Protein AF-A0A7C6BAR6-F1 (afdb_monomer)

Radius of gyration: 34.33 Å; Cα contacts (8 Å, |Δi|>4): 462; chains: 1; bounding box: 76×72×86 Å

pLDDT: mean 84.86, std 10.25, range [52.19, 97.25]

Mean predicted aligned error: 14.73 Å

Foldseek 3Di:
DPPVLLVVCVVPPCLVPLVSLVCVLCQLHDPVLLVCLQPVDDLVVVLVVVLCVLLCQLPDPPPDPRHQPPLQCASLRSVCVVVVPPDDDDLVVLLVVLCVQQVDPDPPSNLVSLCVVPVVSSVVLPVLQVCPVPPCCVRRNGHSSSSSSSSSVSLQVSLVVPPNNHPVSVVVVCVVCVLSSSQSSCVSVVNDDPVLVVCVVVVHDSVVSSVVVVSVVSVVLLVVLVVVCVVVVVPPDDSNVSSVVVVVCVVCVVVVVVVVVVVVVCVVCVVVVPPDDDDPDAAPEEEEDALDPVCVVVQVVVVVVDRYHYHHDYWLNPQFEWEAEPPDPDTDTSTPPVDDHLAYKYKAFPDDQVLLCVLVVVVVVVVVVVVVQVPDPPNVVVCCVPCVVVVVCLVVCCVPPVPVSCVVCVSSDRDDHDIDMQAAADDLVRLLVVLLVVLLVVLQCCCCVPVVHDDDSVLSSLLLCCAQVVDDRPDDDDPVSSCCCCPVVVSHVVVSVVSSSVSRSYHDDPD

Solvent-accessible surface area (backbone atoms only — not comparable to full-atom values): 28879 Å² total; per-residue (Å²): 128,66,63,70,52,46,54,51,50,60,76,70,37,58,82,80,40,64,65,63,39,49,51,66,68,50,57,82,56,54,72,50,50,52,46,22,36,69,69,69,54,62,53,50,62,53,39,52,49,53,50,49,54,51,51,54,35,70,70,46,82,76,79,64,91,60,82,62,77,63,40,71,59,17,53,47,52,30,42,31,63,74,71,68,51,88,73,92,69,57,56,66,60,51,37,54,53,45,41,59,66,33,47,62,84,57,59,67,62,50,50,51,40,60,43,59,75,46,39,70,59,46,50,50,35,44,53,44,53,73,38,77,81,38,64,65,36,69,56,37,36,47,43,65,58,31,53,48,32,55,51,48,48,41,48,49,70,56,31,67,78,43,94,63,48,30,46,63,54,43,50,53,51,41,67,79,38,42,46,54,42,52,52,27,46,32,45,66,71,67,70,53,52,71,72,58,52,52,41,57,74,72,66,52,64,44,59,60,54,46,52,53,49,52,52,49,52,52,51,51,51,50,51,52,47,54,56,51,45,64,76,44,64,87,58,91,64,57,71,61,60,45,45,56,52,49,55,54,45,65,73,44,42,68,59,53,53,51,51,52,50,49,54,49,56,47,56,71,45,48,62,68,67,66,66,66,87,84,71,97,61,79,60,80,48,76,48,79,41,58,55,52,73,83,42,47,65,57,44,52,53,52,42,70,73,44,55,38,44,70,44,65,36,66,61,62,78,76,51,48,29,25,39,29,48,66,99,49,95,60,73,43,75,48,36,52,96,90,51,81,50,70,28,33,36,43,39,42,70,78,49,90,47,64,70,33,51,51,48,43,47,51,51,51,49,52,49,48,51,51,49,58,41,62,71,36,94,73,41,54,78,55,43,53,70,69,50,41,57,64,53,45,56,56,48,54,28,47,74,79,37,45,72,61,40,48,63,74,51,48,85,77,51,62,62,80,60,61,63,46,68,43,56,62,48,63,49,77,67,57,40,53,53,49,53,49,51,52,51,48,49,52,51,50,49,49,30,49,76,74,61,73,43,89,69,54,75,71,52,47,50,44,50,48,40,27,49,45,67,70,42,89,69,91,69,96,72,61,68,72,57,55,51,44,40,39,73,78,66,45,51,31,47,66,45,54,54,52,52,44,56,58,46,66,20,28,24,43,72,99,120

Sequence (511 aa):
MDEALHSYLEENAIYQDTDAWIESLTKHMTLYEIHDALFGSSEKELIEKDVIEFVARFLDQQQTTLSMEDRNLGMFGAFQLYENIDYITDTETFVQEALAQLKVKDVEAYFLTHLLKLHGWAGYIKYRSEDLDYFPQQEHPSTLMDYMAIRLHFELKYMQKEKINDFDKLDEYLHENTPYAILKLLQAKGKLTGTYNDAMEEGKDYQQILDDYVKDEINLNALRIQLAKEKLASLEMPLIEFSNFSNILRKEEGFIWLKSLEDTYITEHVDAFTSAPTYNEQPLASSIFCLDVRSEVIRRKVEEVGAYDTYGAGGFLGIPISFVEFDKAHTLALAPAIIKPQNIVFEIPVETHEEYNSKKGINKTTKKVLTDLKNNPYTPYIMVEAIGWMFGVKLFGKTFFPNKTNKLFYNMKPKKPRTTFTLDKLTSQEIEDYVKKLHLNIINEVLTTQFDTNLNEIEVAQLWEHLVFDKALKIKISQTILDKLKEAYHITPEDYDVQKEKLKMVGFTLD

Structure (mmCIF, N/CA/C/O backbone):
data_AF-A0A7C6BAR6-F1
#
_entry.id   AF-A0A7C6BAR6-F1
#
loop_
_atom_site.group_PDB
_atom_site.id
_atom_site.type_symbol
_atom_site.label_atom_id
_atom_site.label_alt_id
_atom_site.label_comp_id
_atom_site.label_asym_id
_atom_site.label_entity_id
_atom_site.label_seq_id
_atom_site.pdbx_PDB_ins_code
_atom_site.Cartn_x
_atom_site.Cartn_y
_atom_site.Cartn_z
_atom_site.occupancy
_atom_site.B_iso_or_equiv
_atom_site.auth_seq_id
_atom_site.auth_comp_id
_atom_site.auth_asym_id
_atom_site.auth_atom_id
_atom_site.pdbx_PDB_model_num
ATOM 1 N N . MET A 1 1 ? -30.149 -8.562 35.802 1.00 65.25 1 MET A N 1
ATOM 2 C CA . MET A 1 1 ? -28.745 -8.812 35.428 1.00 65.25 1 MET A CA 1
ATOM 3 C C . MET A 1 1 ? -28.148 -9.715 36.482 1.00 65.25 1 MET A C 1
ATOM 5 O O . MET A 1 1 ? -28.445 -9.509 37.649 1.00 65.25 1 MET A O 1
ATOM 9 N N . ASP A 1 2 ? -27.381 -10.721 36.075 1.00 83.31 2 ASP A N 1
ATOM 10 C CA . ASP A 1 2 ? -26.561 -11.511 36.993 1.00 83.31 2 ASP A CA 1
ATOM 11 C C . ASP A 1 2 ? -25.492 -10.607 37.637 1.00 83.31 2 ASP A C 1
ATOM 13 O O . ASP A 1 2 ? -24.664 -10.036 36.925 1.00 83.31 2 ASP A O 1
ATOM 17 N N . GLU A 1 3 ? -25.569 -10.416 38.957 1.00 86.38 3 GLU A N 1
ATOM 18 C CA . GLU A 1 3 ? -24.687 -9.503 39.704 1.00 86.38 3 GLU A CA 1
ATOM 19 C C . GLU A 1 3 ? -23.234 -9.993 39.714 1.00 86.38 3 GLU A C 1
ATOM 21 O O . GLU A 1 3 ? -22.320 -9.188 39.574 1.00 86.38 3 GLU A O 1
ATOM 26 N N . ALA A 1 4 ? -23.009 -11.309 39.790 1.00 89.00 4 ALA A N 1
ATOM 27 C CA . ALA A 1 4 ? -21.665 -11.881 39.811 1.00 89.00 4 ALA A CA 1
ATOM 28 C C . ALA A 1 4 ? -20.938 -11.686 38.471 1.00 89.00 4 ALA A C 1
ATOM 30 O O . ALA A 1 4 ? -19.756 -11.346 38.449 1.00 89.00 4 ALA A O 1
ATOM 31 N N . LEU A 1 5 ? -21.642 -11.860 37.348 1.00 89.19 5 LEU A N 1
ATOM 32 C CA . LEU A 1 5 ? -21.113 -11.553 36.020 1.00 89.19 5 LEU A CA 1
ATOM 33 C C . LEU A 1 5 ? -20.826 -10.058 35.868 1.00 89.19 5 LEU A C 1
ATOM 35 O O . LEU A 1 5 ? -19.816 -9.698 35.272 1.00 89.19 5 LEU A O 1
ATOM 39 N N . HIS A 1 6 ? -21.714 -9.196 36.365 1.00 91.25 6 HIS A N 1
ATOM 40 C CA . HIS A 1 6 ? -21.542 -7.748 36.253 1.00 91.25 6 HIS A CA 1
ATOM 41 C C . HIS A 1 6 ? -20.299 -7.271 37.013 1.00 91.25 6 HIS A C 1
ATOM 43 O O . HIS A 1 6 ? -19.433 -6.664 36.389 1.00 91.25 6 HIS A O 1
ATOM 49 N N . SER A 1 7 ? -20.137 -7.666 38.282 1.00 90.12 7 SER A N 1
ATOM 50 C CA . SER A 1 7 ? -18.928 -7.363 39.062 1.00 90.12 7 SER A CA 1
ATOM 51 C C . SER A 1 7 ? -17.666 -7.945 38.426 1.00 90.12 7 SER A C 1
ATOM 53 O O . SER A 1 7 ? -16.652 -7.260 38.339 1.00 90.12 7 SER A O 1
ATOM 55 N N . TYR A 1 8 ? -17.730 -9.172 37.895 1.00 91.38 8 TYR A N 1
ATOM 56 C CA . TYR A 1 8 ? -16.602 -9.764 37.173 1.00 91.38 8 TYR A CA 1
ATOM 57 C C . TYR A 1 8 ? -16.192 -8.929 35.950 1.00 91.38 8 TYR A C 1
ATOM 59 O O . TYR A 1 8 ? -15.004 -8.720 35.712 1.00 91.38 8 TYR A O 1
ATOM 67 N N . LEU A 1 9 ? -17.158 -8.452 35.160 1.00 89.50 9 LEU A N 1
ATOM 68 C CA . LEU A 1 9 ? -16.880 -7.620 33.990 1.00 89.50 9 LEU A CA 1
ATOM 69 C C . LEU A 1 9 ? -16.332 -6.248 34.382 1.00 89.50 9 LEU A C 1
ATOM 71 O O . LEU A 1 9 ? -15.453 -5.756 33.688 1.00 89.50 9 LEU A O 1
ATOM 75 N N . GLU A 1 10 ? -16.821 -5.657 35.469 1.00 88.69 10 GLU A N 1
ATOM 76 C CA . GLU A 1 10 ? -16.341 -4.373 35.985 1.00 88.69 10 GLU A CA 1
ATOM 77 C C . GLU A 1 10 ? -14.892 -4.463 36.490 1.00 88.69 10 GLU A C 1
ATOM 79 O O . GLU A 1 10 ? -14.073 -3.623 36.126 1.00 88.69 10 GLU A O 1
ATOM 84 N N . GLU A 1 11 ? -14.546 -5.514 37.244 1.00 88.25 11 GLU A N 1
ATOM 85 C CA . GLU A 1 11 ? -13.183 -5.762 37.748 1.00 88.25 11 GLU A CA 1
ATOM 86 C C . GLU A 1 11 ? -12.169 -6.074 36.636 1.00 88.25 11 GLU A C 1
ATOM 88 O O . GLU A 1 11 ? -10.984 -5.782 36.775 1.00 88.25 11 GLU A O 1
ATOM 93 N N . ASN A 1 12 ? -12.615 -6.689 35.537 1.00 86.25 12 ASN A N 1
ATOM 94 C CA . ASN A 1 12 ? -11.749 -7.087 34.420 1.00 86.25 12 ASN A CA 1
ATOM 95 C C . ASN A 1 12 ? -11.836 -6.127 33.222 1.00 86.25 12 ASN A C 1
ATOM 97 O O . ASN A 1 12 ? -11.261 -6.401 32.163 1.00 86.25 12 ASN A O 1
ATOM 101 N N . ALA A 1 13 ? -12.577 -5.025 33.343 1.00 86.06 13 ALA A N 1
ATOM 102 C CA . ALA A 1 13 ? -12.695 -4.043 32.281 1.00 86.06 13 ALA A CA 1
ATOM 103 C C . ALA A 1 13 ? -11.448 -3.158 32.203 1.00 86.06 13 ALA A C 1
ATOM 105 O O . ALA A 1 13 ? -10.940 -2.672 33.209 1.00 86.06 13 ALA A O 1
ATOM 106 N N . ILE A 1 14 ? -11.030 -2.845 30.974 1.00 86.94 14 ILE A N 1
ATOM 107 C CA . ILE A 1 14 ? -9.954 -1.876 30.710 1.00 86.94 14 ILE A CA 1
ATOM 108 C C . ILE A 1 14 ? -10.277 -0.474 31.254 1.00 86.94 14 ILE A C 1
ATOM 110 O O . ILE A 1 14 ? -9.381 0.328 31.453 1.00 86.94 14 ILE A O 1
ATOM 114 N N . TYR A 1 15 ? -11.554 -0.185 31.523 1.00 86.56 15 TYR A N 1
ATOM 115 C CA . TYR A 1 15 ? -12.031 1.123 31.970 1.00 86.56 15 TYR A CA 1
ATOM 116 C C . TYR A 1 15 ? -11.483 1.555 33.340 1.00 86.56 15 TYR A C 1
ATOM 118 O O . TYR A 1 15 ? -11.514 2.744 33.638 1.00 86.56 15 TYR A O 1
ATOM 126 N N . GLN A 1 16 ? -10.989 0.619 34.164 1.00 81.06 16 GLN A N 1
ATOM 127 C CA . GLN A 1 16 ? -10.376 0.944 35.460 1.00 81.06 16 GLN A CA 1
ATOM 128 C C . GLN A 1 16 ? -8.935 1.458 35.340 1.00 81.06 16 GLN A C 1
ATOM 130 O O . GLN A 1 16 ? -8.455 2.138 36.245 1.00 81.06 16 GLN A O 1
ATOM 135 N N . ASP A 1 17 ? -8.253 1.139 34.239 1.00 91.19 17 ASP A N 1
ATOM 136 C CA . ASP A 1 17 ? -6.887 1.569 33.957 1.00 91.19 17 ASP A CA 1
ATOM 137 C C . ASP A 1 17 ? -6.922 2.577 32.804 1.00 91.19 17 ASP A C 1
ATOM 139 O O . ASP A 1 17 ? -6.967 2.220 31.623 1.00 91.19 17 ASP A O 1
ATOM 143 N N . THR A 1 18 ? -6.966 3.862 33.160 1.00 89.50 18 THR A N 1
ATOM 144 C CA . THR A 1 18 ? -7.068 4.957 32.190 1.00 89.50 18 THR A CA 1
ATOM 145 C C . THR A 1 18 ? -5.887 4.988 31.232 1.00 89.50 18 THR A C 1
ATOM 147 O O . THR A 1 18 ? -6.084 5.271 30.051 1.00 89.50 18 THR A O 1
ATOM 150 N N . ASP A 1 19 ? -4.690 4.645 31.704 1.00 90.81 19 ASP A N 1
ATOM 151 C CA . ASP A 1 19 ? -3.468 4.692 30.904 1.00 90.81 19 ASP A CA 1
ATOM 152 C C . ASP A 1 19 ? -3.481 3.562 29.873 1.00 90.81 19 ASP A C 1
ATOM 154 O O . ASP A 1 19 ? -3.314 3.809 28.676 1.00 90.81 19 ASP A O 1
ATOM 158 N N . ALA A 1 20 ? -3.808 2.337 30.302 1.00 92.62 20 ALA A N 1
ATOM 159 C CA . ALA A 1 20 ? -3.979 1.204 29.394 1.00 92.62 20 ALA A CA 1
ATOM 160 C C . ALA A 1 20 ? -5.134 1.428 28.402 1.00 92.62 20 ALA A C 1
ATOM 162 O O . ALA A 1 20 ? -5.073 0.993 27.244 1.00 92.62 20 ALA A O 1
ATOM 163 N N . TRP A 1 21 ? -6.202 2.113 28.826 1.00 94.19 21 TRP A N 1
ATOM 164 C CA . TRP A 1 21 ? -7.316 2.446 27.945 1.00 94.19 21 TRP A CA 1
ATOM 165 C C . TRP A 1 21 ? -6.907 3.467 26.880 1.00 94.19 21 TRP A C 1
ATOM 167 O O . TRP A 1 21 ? -7.176 3.246 25.695 1.00 94.19 21 TRP A O 1
ATOM 177 N N . ILE A 1 22 ? -6.218 4.540 27.271 1.00 93.88 22 ILE A N 1
ATOM 178 C CA . ILE A 1 22 ? -5.678 5.533 26.341 1.00 93.88 22 ILE A CA 1
ATOM 179 C C . ILE A 1 22 ? -4.701 4.867 25.372 1.00 93.88 22 ILE A C 1
ATOM 181 O O . ILE A 1 22 ? -4.870 5.035 24.168 1.00 93.88 22 ILE A O 1
ATOM 185 N N . GLU A 1 23 ? -3.761 4.047 25.851 1.00 93.00 23 GLU A N 1
ATOM 186 C CA . GLU A 1 23 ? -2.810 3.315 25.004 1.00 93.00 23 GLU A CA 1
ATOM 187 C C . GLU A 1 23 ? -3.533 2.426 23.978 1.00 93.00 23 GLU A C 1
ATOM 189 O O . GLU A 1 23 ? -3.217 2.428 22.787 1.00 93.00 23 GLU A O 1
ATOM 194 N N . SER A 1 24 ? -4.576 1.709 24.404 1.00 93.62 24 SER A N 1
ATOM 195 C CA . SER A 1 24 ? -5.421 0.898 23.517 1.00 93.62 24 SER A CA 1
ATOM 196 C C . SER A 1 24 ? -6.145 1.738 22.456 1.00 93.62 24 SER A C 1
ATOM 198 O O . SER A 1 24 ? -6.321 1.301 21.311 1.00 93.62 24 SER A O 1
ATOM 200 N N . LEU A 1 25 ? -6.560 2.960 22.805 1.00 94.50 25 LEU A N 1
ATOM 201 C CA . LEU A 1 25 ? -7.212 3.887 21.884 1.00 94.50 25 LEU A CA 1
ATOM 202 C C . LEU A 1 25 ? -6.218 4.587 20.945 1.00 94.50 25 LEU A C 1
ATOM 204 O O . LEU A 1 25 ? -6.551 4.809 19.783 1.00 94.50 25 LEU A O 1
ATOM 208 N N . THR A 1 26 ? -5.002 4.894 21.375 1.00 94.19 26 THR A N 1
ATOM 209 C CA . THR A 1 26 ? -3.984 5.549 20.536 1.00 94.19 26 THR A CA 1
ATOM 210 C C . THR A 1 26 ? -3.131 4.554 19.751 1.00 94.19 26 THR A C 1
ATOM 212 O O . THR A 1 26 ? -2.393 4.946 18.848 1.00 94.19 26 THR A O 1
ATOM 215 N N . LYS A 1 27 ? -3.276 3.250 20.018 1.00 91.62 27 LYS A N 1
ATOM 216 C CA . LYS A 1 27 ? -2.573 2.188 19.297 1.00 91.62 27 LYS A CA 1
ATOM 217 C C . LYS A 1 27 ? -2.728 2.329 17.779 1.00 91.62 27 LYS A C 1
ATOM 219 O O . LYS A 1 27 ? -3.845 2.398 17.257 1.00 91.62 27 LYS A O 1
ATOM 224 N N . HIS A 1 28 ? -1.592 2.297 17.080 1.00 91.06 28 HIS A N 1
ATOM 225 C CA . HIS A 1 28 ? -1.478 2.449 15.622 1.00 91.06 28 HIS A CA 1
ATOM 226 C C . HIS A 1 28 ? -1.964 3.803 15.071 1.00 91.06 28 HIS A C 1
ATOM 228 O O . HIS A 1 28 ? -2.344 3.879 13.903 1.00 91.06 28 HIS A O 1
ATOM 234 N N . MET A 1 29 ? -1.967 4.861 15.886 1.00 94.25 29 MET A N 1
ATOM 235 C CA . MET A 1 29 ? -2.220 6.233 15.437 1.00 94.25 29 MET A CA 1
ATOM 236 C C . MET A 1 29 ? -0.923 7.046 15.414 1.00 94.25 29 MET A C 1
ATOM 238 O O . MET A 1 29 ? -0.017 6.816 16.214 1.00 94.25 29 MET A O 1
ATOM 242 N N . THR A 1 30 ? -0.836 8.000 14.489 1.00 95.69 30 THR A N 1
ATOM 243 C CA . THR A 1 30 ? 0.241 9.008 14.469 1.00 95.69 30 THR A CA 1
ATOM 244 C C . THR A 1 30 ? -0.094 10.190 15.370 1.00 95.69 30 THR A C 1
ATOM 246 O O . THR A 1 30 ? -1.258 10.370 15.739 1.00 95.69 30 THR A O 1
ATOM 249 N N . LEU A 1 31 ? 0.893 11.036 15.687 1.00 96.31 31 LEU A N 1
ATOM 250 C CA . LEU A 1 31 ? 0.659 12.218 16.521 1.00 96.31 31 LEU A CA 1
ATOM 251 C C . LEU A 1 31 ? -0.426 13.120 15.914 1.00 96.31 31 LEU A C 1
ATOM 253 O O . LEU A 1 31 ? -1.374 13.490 16.607 1.00 96.31 31 LEU A O 1
ATOM 257 N N . TYR A 1 32 ? -0.351 13.395 14.607 1.00 95.69 32 TYR A N 1
ATOM 258 C CA . TYR A 1 32 ? -1.356 14.211 13.913 1.00 95.69 32 TYR A CA 1
ATOM 259 C C . TYR A 1 32 ? -2.762 13.590 13.896 1.00 95.69 32 TYR A C 1
ATOM 261 O O . TYR A 1 32 ? -3.752 14.312 13.883 1.00 95.69 32 TYR A O 1
ATOM 269 N N . GLU A 1 33 ? -2.891 12.260 13.936 1.00 95.88 33 GLU A N 1
ATOM 270 C CA . GLU A 1 33 ? -4.207 11.609 14.014 1.00 95.88 33 GLU A CA 1
ATOM 271 C C . GLU A 1 33 ? -4.824 11.708 15.397 1.00 95.88 33 GLU A C 1
ATOM 273 O O . GLU A 1 33 ? -6.039 11.858 15.523 1.00 95.88 33 GLU A O 1
ATOM 278 N N . ILE A 1 34 ? -3.995 11.595 16.434 1.00 96.44 34 ILE A N 1
ATOM 279 C CA . ILE A 1 34 ? -4.443 11.799 17.807 1.00 96.44 34 ILE A CA 1
ATOM 280 C C . ILE A 1 34 ? -4.846 13.267 17.977 1.00 96.44 34 ILE A C 1
ATOM 282 O O . ILE A 1 34 ? -5.906 13.546 18.530 1.00 96.44 34 ILE A O 1
ATOM 286 N N . HIS A 1 35 ? -4.066 14.197 17.426 1.00 96.19 35 HIS A N 1
ATOM 287 C CA . HIS A 1 35 ? -4.397 15.619 17.419 1.00 96.19 35 HIS A CA 1
ATOM 288 C C . HIS A 1 35 ? -5.734 15.901 16.714 1.00 96.19 35 HIS A C 1
ATOM 290 O O . HIS A 1 35 ? -6.626 16.505 17.311 1.00 96.19 35 HIS A O 1
ATOM 296 N N . ASP A 1 36 ? -5.926 15.391 15.494 1.00 96.00 36 ASP A N 1
ATOM 297 C CA . ASP A 1 36 ? -7.192 15.514 14.760 1.00 96.00 36 ASP A CA 1
ATOM 298 C C . ASP A 1 36 ? -8.372 14.918 15.542 1.00 96.00 36 ASP A C 1
ATOM 300 O O . ASP A 1 36 ? -9.446 15.518 15.594 1.00 96.00 36 ASP A O 1
ATOM 304 N N . ALA A 1 37 ? -8.179 13.777 16.211 1.00 95.62 37 ALA A N 1
ATOM 305 C CA . ALA A 1 37 ? -9.214 13.166 17.041 1.00 95.62 37 ALA A CA 1
ATOM 306 C C . ALA A 1 37 ? -9.606 14.043 18.244 1.00 95.62 37 ALA A C 1
ATOM 308 O O . ALA A 1 37 ? -10.789 14.144 18.572 1.00 95.62 37 ALA A O 1
ATOM 309 N N . LEU A 1 38 ? -8.633 14.680 18.900 1.00 95.38 38 LEU A N 1
ATOM 310 C CA . LEU A 1 38 ? -8.854 15.494 20.098 1.00 95.38 38 LEU A CA 1
ATOM 311 C C . LEU A 1 38 ? -9.438 16.877 19.784 1.00 95.38 38 LEU A C 1
ATOM 313 O O . LEU A 1 38 ? -10.297 17.368 20.525 1.00 95.38 38 LEU A O 1
ATOM 317 N N . PHE A 1 39 ? -8.985 17.501 18.695 1.00 93.88 39 PHE A N 1
ATOM 318 C CA . PHE A 1 39 ? -9.259 18.911 18.398 1.00 93.88 39 PHE A CA 1
ATOM 319 C C . PHE A 1 39 ? -10.112 19.137 17.148 1.00 93.88 39 PHE A C 1
ATOM 321 O O . PHE A 1 39 ? -10.546 20.263 16.912 1.00 93.88 39 PHE A O 1
ATOM 328 N N . GLY A 1 40 ? -10.392 18.094 16.363 1.00 89.00 40 GLY A N 1
ATOM 329 C CA . GLY A 1 40 ? -11.134 18.220 15.108 1.00 89.00 40 GLY A CA 1
ATOM 330 C C . GLY A 1 40 ? -10.370 18.991 14.028 1.00 89.00 40 GLY A C 1
ATOM 331 O O . GLY A 1 40 ? -10.999 19.626 13.182 1.00 89.00 40 GLY A O 1
ATOM 332 N N . SER A 1 41 ? -9.033 18.984 14.080 1.00 90.69 41 SER A N 1
ATOM 333 C CA . SER A 1 41 ? -8.170 19.537 13.030 1.00 90.69 41 SER A CA 1
ATOM 334 C C . SER A 1 41 ? -8.164 18.656 11.772 1.00 90.69 41 SER A C 1
ATOM 336 O O . SER A 1 41 ? -8.788 17.594 11.726 1.00 90.69 41 SER A O 1
ATOM 338 N N . SER A 1 42 ? -7.492 19.130 10.721 1.00 92.62 42 SER A N 1
ATOM 339 C CA . SER A 1 42 ? -7.377 18.439 9.431 1.00 92.62 42 SER A CA 1
ATOM 340 C C . SER A 1 42 ? -5.920 18.139 9.059 1.00 92.62 42 SER A C 1
ATOM 342 O O . SER A 1 42 ? -5.586 18.106 7.873 1.00 92.62 42 SER A O 1
ATOM 344 N N . GLU A 1 43 ? -5.036 17.963 10.045 1.00 93.12 43 GLU A N 1
ATOM 345 C CA . GLU A 1 43 ? -3.596 17.811 9.801 1.00 93.12 43 GLU A CA 1
ATOM 346 C C . GLU A 1 43 ? -3.297 16.520 9.040 1.00 93.12 43 GLU A C 1
ATOM 348 O O . GLU A 1 43 ? -2.490 16.523 8.110 1.00 93.12 43 GLU A O 1
ATOM 353 N N . LYS A 1 44 ? -4.022 15.432 9.332 1.00 94.38 44 LYS A N 1
ATOM 354 C CA . LYS A 1 44 ? -3.950 14.187 8.560 1.00 94.38 44 LYS A CA 1
ATOM 355 C C . LYS A 1 44 ? -4.173 14.431 7.076 1.00 94.38 44 LYS A C 1
ATOM 357 O O . LYS A 1 44 ? -3.398 13.948 6.259 1.00 94.38 44 LYS A O 1
ATOM 362 N N . GLU A 1 45 ? -5.247 15.126 6.712 1.00 94.69 45 GLU A N 1
ATOM 363 C CA . GLU A 1 45 ? -5.599 15.314 5.303 1.00 94.69 45 GLU A CA 1
ATOM 364 C C . GLU A 1 45 ? -4.509 16.099 4.564 1.00 94.69 45 GLU A C 1
ATOM 366 O O . GLU A 1 45 ? -4.141 15.736 3.446 1.00 94.69 45 GLU A O 1
ATOM 371 N N . LEU A 1 46 ? -3.947 17.122 5.211 1.00 95.38 46 LEU A N 1
ATOM 372 C CA . LEU A 1 46 ? -2.873 17.942 4.656 1.00 95.38 46 LEU A CA 1
ATOM 373 C C . LEU A 1 46 ? -1.567 17.149 4.504 1.00 95.38 46 LEU A C 1
ATOM 375 O O . LEU A 1 46 ? -0.988 17.129 3.418 1.00 95.38 46 LEU A O 1
ATOM 379 N N . ILE A 1 47 ? -1.146 16.437 5.555 1.00 95.81 47 ILE A N 1
ATOM 380 C CA . ILE A 1 47 ? 0.078 15.624 5.552 1.00 95.81 47 ILE A CA 1
ATOM 381 C C . ILE A 1 47 ? -0.016 14.509 4.507 1.00 95.81 47 ILE A C 1
ATOM 383 O O . ILE A 1 47 ? 0.893 14.349 3.692 1.00 95.81 47 ILE A O 1
ATOM 387 N N . GLU A 1 48 ? -1.106 13.733 4.494 1.00 95.50 48 GLU A N 1
ATOM 388 C CA . GLU A 1 48 ? -1.253 12.630 3.535 1.00 95.50 48 GLU A CA 1
ATOM 389 C C . GLU A 1 48 ? -1.293 13.147 2.094 1.00 95.50 48 GLU A C 1
ATOM 391 O O . GLU A 1 48 ? -0.706 12.528 1.206 1.00 95.50 48 GLU A O 1
ATOM 396 N N . LYS A 1 49 ? -1.947 14.289 1.852 1.00 95.69 49 LYS A N 1
ATOM 397 C CA . LYS A 1 49 ? -1.994 14.909 0.527 1.00 95.69 49 LYS A CA 1
ATOM 398 C C . LYS A 1 49 ? -0.599 15.290 0.035 1.00 95.69 49 LYS A C 1
ATOM 400 O O . LYS A 1 49 ? -0.253 14.912 -1.083 1.00 95.69 49 LYS A O 1
ATOM 405 N N . ASP A 1 50 ? 0.191 15.989 0.846 1.00 95.81 50 ASP A N 1
ATOM 406 C CA . ASP A 1 50 ? 1.526 16.447 0.448 1.00 95.81 50 ASP A CA 1
ATOM 407 C C . ASP A 1 50 ? 2.495 15.266 0.254 1.00 95.81 50 ASP A C 1
ATOM 409 O O . ASP A 1 50 ? 3.251 15.229 -0.721 1.00 95.81 50 ASP A O 1
ATOM 413 N N . VAL A 1 51 ? 2.404 14.238 1.110 1.00 96.50 51 VAL A N 1
ATOM 414 C CA . VAL A 1 51 ? 3.143 12.975 0.935 1.00 96.50 51 VAL A CA 1
ATOM 415 C C . VAL A 1 51 ? 2.771 12.314 -0.393 1.00 96.50 51 VAL A C 1
ATOM 417 O O . VAL A 1 51 ? 3.658 11.944 -1.162 1.00 96.50 51 VAL A O 1
ATOM 420 N N . ILE A 1 52 ? 1.476 12.151 -0.685 1.00 94.88 52 ILE A N 1
ATOM 421 C CA . ILE A 1 52 ? 1.007 11.519 -1.928 1.00 94.88 52 ILE A CA 1
ATOM 422 C C . ILE A 1 52 ? 1.455 12.327 -3.146 1.00 94.88 52 ILE A C 1
ATOM 424 O O . ILE A 1 52 ? 1.909 11.739 -4.127 1.00 94.88 52 ILE A O 1
ATOM 428 N N . GLU A 1 53 ? 1.338 13.652 -3.095 1.00 92.69 53 GLU A N 1
ATOM 429 C CA . GLU A 1 53 ? 1.725 14.539 -4.187 1.00 92.69 53 GLU A CA 1
ATOM 430 C C . GLU A 1 53 ? 3.214 14.411 -4.513 1.00 92.69 53 GLU A C 1
ATOM 432 O O . GLU A 1 53 ? 3.569 14.201 -5.677 1.00 92.69 53 GLU A O 1
ATOM 437 N N . PHE A 1 54 ? 4.078 14.463 -3.499 1.00 93.88 54 PHE A N 1
ATOM 438 C CA . PHE A 1 54 ? 5.513 14.299 -3.695 1.00 93.88 54 PHE A CA 1
ATOM 439 C C . PHE A 1 54 ? 5.859 12.904 -4.233 1.00 93.88 54 PHE A C 1
ATOM 441 O O . PHE A 1 54 ? 6.531 12.765 -5.257 1.00 93.88 54 PHE A O 1
ATOM 448 N N . VAL A 1 55 ? 5.366 11.856 -3.570 1.00 93.88 55 VAL A N 1
ATOM 449 C CA . VAL A 1 55 ? 5.692 10.460 -3.895 1.00 93.88 55 VAL A CA 1
ATOM 450 C C . VAL A 1 55 ? 5.224 10.103 -5.304 1.00 93.88 55 VAL A C 1
ATOM 452 O O . VAL A 1 55 ? 5.974 9.491 -6.064 1.00 93.88 55 VAL A O 1
ATOM 455 N N . ALA A 1 56 ? 4.018 10.525 -5.692 1.00 90.94 56 ALA A N 1
ATOM 456 C CA . ALA A 1 56 ? 3.494 10.283 -7.031 1.00 90.94 56 ALA A CA 1
ATOM 457 C C . ALA A 1 56 ? 4.335 10.973 -8.117 1.00 90.94 56 ALA A C 1
ATOM 459 O O . ALA A 1 56 ? 4.572 10.375 -9.165 1.00 90.94 56 ALA A O 1
ATOM 460 N N . ARG A 1 57 ? 4.817 12.200 -7.868 1.00 89.44 57 ARG A N 1
ATOM 461 C CA . ARG A 1 57 ? 5.686 12.941 -8.801 1.00 89.44 57 ARG A CA 1
ATOM 462 C C . ARG A 1 57 ? 7.073 12.316 -8.918 1.00 89.44 57 ARG A C 1
ATOM 464 O O . ARG A 1 57 ? 7.580 12.162 -10.026 1.00 89.44 57 ARG A O 1
ATOM 471 N N . PHE A 1 58 ? 7.679 11.928 -7.796 1.00 91.44 58 PHE A N 1
ATOM 472 C CA . PHE A 1 58 ? 9.016 11.336 -7.801 1.00 91.44 58 PHE A CA 1
ATOM 473 C C . PHE A 1 58 ? 9.027 9.981 -8.527 1.00 91.44 58 PHE A C 1
ATOM 475 O O . PHE A 1 58 ? 9.882 9.724 -9.380 1.00 91.44 58 PHE A O 1
ATOM 482 N N . LEU A 1 59 ? 8.043 9.127 -8.223 1.00 90.06 59 LEU A N 1
ATOM 483 C CA . LEU A 1 59 ? 7.949 7.764 -8.750 1.00 90.06 59 LEU A CA 1
ATOM 484 C C . LEU A 1 59 ? 7.368 7.682 -10.177 1.00 90.06 59 LEU A C 1
ATOM 486 O O . LEU A 1 59 ? 7.335 6.586 -10.744 1.00 90.06 59 LEU A O 1
ATOM 490 N N . ASP A 1 60 ? 6.918 8.796 -10.766 1.00 84.19 60 ASP A N 1
ATOM 491 C CA . ASP A 1 60 ? 6.367 8.823 -12.124 1.00 84.19 60 ASP A CA 1
ATOM 492 C C . ASP A 1 60 ? 7.413 8.418 -13.173 1.00 84.19 60 ASP A C 1
ATOM 494 O O . ASP A 1 60 ? 8.513 8.953 -13.244 1.00 84.19 60 ASP A O 1
ATOM 498 N N . GLN A 1 61 ? 7.069 7.491 -14.062 1.00 74.81 61 GLN A N 1
ATOM 499 C CA . GLN A 1 61 ? 7.987 7.008 -15.103 1.00 74.81 61 GLN A CA 1
ATOM 500 C C . GLN A 1 61 ? 7.795 7.728 -16.439 1.00 74.81 61 GLN A C 1
ATOM 502 O O . GLN A 1 61 ? 7.793 7.094 -17.494 1.00 74.81 61 GLN A O 1
ATOM 507 N N . GLN A 1 62 ? 7.580 9.047 -16.400 1.00 65.50 62 GLN A N 1
ATOM 508 C CA . GLN A 1 62 ? 7.236 9.874 -17.564 1.00 65.50 62 GLN A CA 1
ATOM 509 C C . GLN A 1 62 ? 5.958 9.389 -18.274 1.00 65.50 62 GLN A C 1
ATOM 511 O O . GLN A 1 62 ? 5.782 9.566 -19.484 1.00 65.50 62 GLN A O 1
ATOM 516 N N . GLN A 1 63 ? 5.070 8.719 -17.534 1.00 57.53 63 GLN A N 1
ATOM 517 C CA . GLN A 1 63 ? 3.777 8.266 -18.050 1.00 57.53 63 GLN A CA 1
ATOM 518 C C . GLN A 1 63 ? 2.720 9.357 -17.903 1.00 57.53 63 GLN A C 1
ATOM 520 O O . GLN A 1 63 ? 1.779 9.418 -18.703 1.00 57.53 63 GLN A O 1
ATOM 525 N N . THR A 1 64 ? 2.882 10.220 -16.899 1.00 56.38 64 THR A N 1
ATOM 526 C CA . THR A 1 64 ? 2.045 11.395 -16.682 1.00 56.38 64 THR A CA 1
ATOM 527 C C . THR A 1 64 ? 2.752 12.668 -17.156 1.00 56.38 64 THR A C 1
ATOM 529 O O . THR A 1 64 ? 3.889 12.658 -17.619 1.00 56.38 64 THR A O 1
ATOM 532 N N . THR A 1 65 ? 2.037 13.789 -17.115 1.00 52.19 65 THR A N 1
ATOM 533 C CA . THR A 1 65 ? 2.545 15.106 -17.524 1.00 52.19 65 THR A CA 1
ATOM 534 C C . THR A 1 65 ? 3.363 15.804 -16.435 1.00 52.19 65 THR A C 1
ATOM 536 O O . THR A 1 65 ? 3.806 16.927 -16.649 1.00 52.19 65 THR A O 1
ATOM 539 N N . LEU A 1 66 ? 3.516 15.187 -15.260 1.00 54.25 66 LEU A N 1
ATOM 540 C CA . LEU A 1 66 ? 4.190 15.769 -14.104 1.00 54.25 66 LEU A CA 1
ATOM 541 C C . LEU A 1 66 ? 5.652 15.309 -14.091 1.00 54.25 66 LEU A C 1
ATOM 543 O O . LEU A 1 66 ? 5.984 14.298 -13.483 1.00 54.25 66 LEU A O 1
ATOM 547 N N . SER A 1 67 ? 6.530 16.036 -14.781 1.00 63.12 67 SER A N 1
ATOM 548 C CA . SER A 1 67 ? 7.973 15.825 -14.647 1.00 63.12 67 SER A CA 1
ATOM 549 C C . SER A 1 67 ? 8.483 16.491 -13.371 1.00 63.12 67 SER A C 1
ATOM 551 O O . S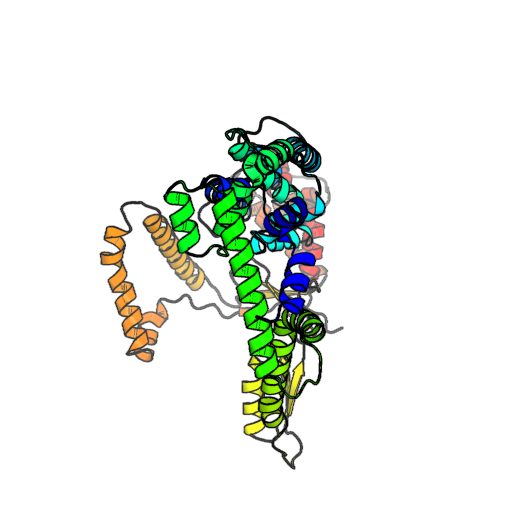ER A 1 67 ? 8.183 17.660 -13.129 1.00 63.12 67 SER A O 1
ATOM 553 N N . MET A 1 68 ? 9.281 15.769 -12.589 1.00 78.50 68 MET A N 1
ATOM 554 C CA . MET A 1 68 ? 10.049 16.325 -11.478 1.00 78.50 68 MET A CA 1
ATOM 555 C C . MET A 1 68 ? 11.522 16.434 -11.889 1.00 78.50 68 MET A C 1
ATOM 557 O O . MET A 1 68 ? 12.091 15.465 -12.405 1.00 78.50 68 MET A O 1
ATOM 561 N N . GLU A 1 69 ? 12.101 17.617 -11.697 1.00 78.12 69 GLU A N 1
ATOM 562 C CA . GLU A 1 69 ? 13.525 17.895 -11.920 1.00 78.12 69 GLU A CA 1
ATOM 563 C C . GLU A 1 69 ? 14.375 17.273 -10.792 1.00 78.12 69 GLU A C 1
ATOM 565 O O . GLU A 1 69 ? 13.852 16.909 -9.740 1.00 78.12 69 GLU A O 1
ATOM 570 N N . ASP A 1 70 ? 15.669 17.067 -11.044 1.00 85.19 70 ASP A N 1
ATOM 571 C CA . ASP A 1 70 ? 16.669 16.625 -10.053 1.00 85.19 70 ASP A CA 1
ATOM 572 C C . ASP A 1 70 ? 16.438 15.262 -9.364 1.00 85.19 70 ASP A C 1
ATOM 574 O O . ASP A 1 70 ? 17.047 14.946 -8.340 1.00 85.19 70 ASP A O 1
ATOM 578 N N . ARG A 1 71 ? 15.618 14.378 -9.947 1.00 88.12 71 ARG A N 1
ATOM 579 C CA . ARG A 1 71 ? 15.366 13.020 -9.411 1.00 88.12 71 ARG A CA 1
ATOM 580 C C . ARG A 1 71 ? 16.602 12.124 -9.322 1.00 88.12 71 ARG A C 1
ATOM 582 O O . ARG A 1 71 ? 16.624 11.164 -8.555 1.00 88.12 71 ARG A O 1
ATOM 589 N N . ASN A 1 72 ? 17.631 12.443 -10.095 1.00 86.75 72 ASN A N 1
ATOM 590 C CA . ASN A 1 72 ? 18.958 11.832 -10.058 1.00 86.75 72 ASN A CA 1
ATOM 591 C C . ASN A 1 72 ? 19.677 12.020 -8.708 1.00 86.75 72 ASN A C 1
ATOM 593 O O . ASN A 1 72 ? 20.611 11.279 -8.426 1.00 86.75 72 ASN A O 1
ATOM 597 N N . LEU A 1 73 ? 19.233 12.949 -7.853 1.00 89.06 73 LEU A N 1
ATOM 598 C CA . LEU A 1 73 ? 19.732 13.086 -6.477 1.00 89.06 73 LEU A CA 1
ATOM 599 C C . LEU A 1 73 ? 19.201 12.002 -5.521 1.00 89.06 73 LEU A C 1
ATOM 601 O O . LEU A 1 73 ? 19.603 11.954 -4.360 1.00 89.06 73 LEU A O 1
ATOM 605 N N . GLY A 1 74 ? 18.295 11.139 -5.987 1.00 91.50 74 GLY A N 1
ATOM 606 C CA . GLY A 1 74 ? 17.567 10.198 -5.145 1.00 91.50 74 GLY A CA 1
ATOM 607 C C . GLY A 1 74 ? 16.372 10.841 -4.441 1.00 91.50 74 GLY A C 1
ATOM 608 O O . GLY A 1 74 ? 16.188 12.057 -4.457 1.00 91.50 74 GLY A O 1
ATOM 609 N N . MET A 1 75 ? 15.520 10.005 -3.849 1.00 94.50 75 MET A N 1
ATOM 610 C CA . MET A 1 75 ? 14.209 10.421 -3.342 1.00 94.50 75 MET A CA 1
ATOM 611 C C . MET A 1 75 ? 14.288 11.509 -2.270 1.00 94.50 75 MET A C 1
ATOM 613 O O . MET A 1 75 ? 13.581 12.510 -2.380 1.00 94.50 75 MET A O 1
ATOM 617 N N . PHE A 1 76 ? 15.156 11.351 -1.269 1.00 94.44 76 PHE A N 1
ATOM 618 C CA . PHE A 1 76 ? 15.307 12.356 -0.216 1.00 94.44 76 PHE A CA 1
ATOM 619 C C . PHE A 1 76 ? 16.070 13.602 -0.694 1.00 94.44 76 PHE A C 1
ATOM 621 O O . PHE A 1 76 ? 15.663 14.716 -0.382 1.00 94.44 76 PHE A O 1
ATOM 628 N N . GLY A 1 77 ? 17.096 13.448 -1.537 1.00 92.38 77 GLY A N 1
ATOM 629 C CA . GLY A 1 77 ? 17.818 14.591 -2.111 1.00 92.38 77 GLY A CA 1
ATOM 630 C C . GLY A 1 77 ? 16.918 15.485 -2.972 1.00 92.38 77 GLY A C 1
ATOM 631 O O . GLY A 1 77 ? 16.912 16.707 -2.830 1.00 92.38 77 GLY A O 1
ATOM 632 N N . ALA A 1 78 ? 16.076 14.879 -3.812 1.00 92.69 78 ALA A N 1
ATOM 633 C CA . ALA A 1 78 ? 15.076 15.605 -4.590 1.00 92.69 78 ALA A CA 1
ATOM 634 C C . ALA A 1 78 ? 13.992 16.237 -3.693 1.00 92.69 78 ALA A C 1
ATOM 636 O O . ALA A 1 78 ? 13.480 17.315 -3.999 1.00 92.69 78 ALA A O 1
ATOM 637 N N . PHE A 1 79 ? 13.656 15.595 -2.569 1.00 93.75 79 PHE A N 1
ATOM 638 C CA . PHE A 1 79 ? 12.737 16.148 -1.573 1.00 93.75 79 PHE A CA 1
ATOM 639 C C . PHE A 1 79 ? 13.291 17.395 -0.881 1.00 93.75 79 PHE A C 1
ATOM 641 O O . PHE A 1 79 ? 12.558 18.365 -0.704 1.00 93.75 79 PHE A O 1
ATOM 648 N N . GLN A 1 80 ? 14.582 17.406 -0.541 1.00 91.88 80 GLN A N 1
ATOM 649 C CA . GLN A 1 80 ? 15.225 18.574 0.062 1.00 91.88 80 GLN A CA 1
ATOM 650 C C . GLN A 1 80 ? 15.106 19.805 -0.841 1.00 91.88 80 GLN A C 1
ATOM 652 O O . GLN A 1 80 ? 14.763 20.881 -0.360 1.00 91.88 80 GLN A O 1
ATOM 657 N N . LEU A 1 81 ? 15.290 19.649 -2.155 1.00 90.25 81 LEU A N 1
ATOM 658 C CA . LEU A 1 81 ? 15.071 20.741 -3.108 1.00 90.25 81 LEU A CA 1
ATOM 659 C C . LEU A 1 81 ? 13.594 21.134 -3.215 1.00 90.25 81 LEU A C 1
ATOM 661 O O . LEU A 1 81 ? 13.275 22.320 -3.256 1.00 90.25 81 LEU A O 1
ATOM 665 N N . TYR A 1 82 ? 12.690 20.151 -3.226 1.00 90.56 82 TYR A N 1
ATOM 666 C CA . TYR A 1 82 ? 11.247 20.383 -3.313 1.00 90.56 82 TYR A CA 1
ATOM 667 C C . TYR A 1 82 ? 10.713 21.227 -2.143 1.00 90.56 82 TYR A C 1
ATOM 669 O O . TYR A 1 82 ? 9.940 22.160 -2.358 1.00 90.56 82 TYR A O 1
ATOM 677 N N . GLU A 1 83 ? 11.164 20.942 -0.920 1.00 91.75 83 GLU A N 1
ATOM 678 C CA . GLU A 1 83 ? 10.764 21.662 0.296 1.00 91.75 83 GLU A CA 1
ATOM 679 C C . GLU A 1 83 ? 11.686 22.844 0.655 1.00 91.75 83 GLU A C 1
ATOM 681 O O . GLU A 1 83 ? 11.444 23.522 1.652 1.00 91.75 83 GLU A O 1
ATOM 686 N N . ASN A 1 84 ? 12.709 23.141 -0.157 1.00 89.00 84 ASN A N 1
ATOM 687 C CA . ASN A 1 84 ? 13.750 24.140 0.135 1.00 89.00 84 ASN A CA 1
ATOM 688 C C . ASN A 1 84 ? 14.422 23.919 1.508 1.00 89.00 84 ASN A C 1
ATOM 690 O O . ASN A 1 84 ? 14.566 24.838 2.316 1.00 89.00 84 ASN A O 1
ATOM 694 N N . ILE A 1 85 ? 14.806 22.675 1.790 1.00 86.12 85 ILE A N 1
ATOM 695 C CA . ILE A 1 85 ? 15.538 22.290 2.996 1.00 86.12 85 ILE A CA 1
ATOM 696 C C . ILE A 1 85 ? 17.026 22.580 2.768 1.00 86.12 85 ILE A C 1
ATOM 698 O O . ILE A 1 85 ? 17.726 21.811 2.116 1.00 86.12 85 ILE A O 1
ATOM 702 N N . ASP A 1 86 ? 17.521 23.674 3.351 1.00 75.56 86 ASP A N 1
ATOM 703 C CA . ASP A 1 86 ? 18.937 24.086 3.276 1.00 75.56 86 ASP A CA 1
ATOM 704 C C . ASP A 1 86 ? 19.889 23.197 4.108 1.00 75.56 86 ASP A C 1
ATOM 706 O O . ASP A 1 86 ? 21.111 23.361 4.092 1.00 75.56 86 ASP A O 1
ATOM 710 N N . TYR A 1 87 ? 19.331 22.270 4.887 1.00 70.44 87 TYR A N 1
ATOM 711 C CA . TYR A 1 87 ? 20.060 21.426 5.823 1.00 70.44 87 TYR A CA 1
ATOM 712 C C . TYR A 1 87 ? 20.559 20.145 5.145 1.00 70.44 87 TYR A C 1
ATOM 714 O O . TYR A 1 87 ? 19.769 19.273 4.780 1.00 70.44 87 TYR A O 1
ATOM 722 N N . ILE A 1 88 ? 21.882 20.037 4.982 1.00 64.06 88 ILE A N 1
ATOM 723 C CA . ILE A 1 88 ? 22.542 18.880 4.366 1.00 64.06 88 ILE A CA 1
ATOM 724 C C . ILE A 1 88 ? 22.890 17.863 5.456 1.00 64.06 88 ILE A C 1
ATOM 726 O O . ILE A 1 88 ? 23.959 17.932 6.066 1.00 64.06 88 ILE A O 1
ATOM 730 N N . THR A 1 89 ? 22.000 16.903 5.670 1.00 75.12 89 THR A N 1
ATOM 731 C CA . THR A 1 89 ? 22.280 15.655 6.391 1.00 75.12 89 THR A CA 1
ATOM 732 C C . THR A 1 89 ? 21.851 14.460 5.559 1.00 75.12 89 THR A C 1
ATOM 734 O O . THR A 1 89 ? 21.086 14.592 4.602 1.00 75.12 89 THR A O 1
ATOM 737 N N . ASP A 1 90 ? 22.399 13.291 5.878 1.00 89.50 90 ASP A N 1
ATOM 738 C CA . ASP A 1 90 ? 21.924 12.040 5.304 1.00 89.50 90 ASP A CA 1
ATOM 739 C C . ASP A 1 90 ? 20.517 11.693 5.825 1.00 89.50 90 ASP A C 1
ATOM 741 O O . ASP A 1 90 ? 20.083 12.157 6.885 1.00 89.50 90 ASP A O 1
ATOM 745 N N . THR A 1 91 ? 19.804 10.858 5.067 1.00 92.81 91 THR A N 1
ATOM 746 C CA . THR A 1 91 ? 18.418 10.467 5.355 1.00 92.81 91 THR A CA 1
ATOM 747 C C . THR A 1 91 ? 18.254 9.866 6.756 1.00 92.81 91 THR A C 1
ATOM 749 O O . THR A 1 91 ? 17.251 10.122 7.423 1.00 92.81 91 THR A O 1
ATOM 752 N N . GLU A 1 92 ? 19.209 9.053 7.216 1.00 94.25 92 GLU A N 1
ATOM 753 C CA . GLU A 1 92 ? 19.103 8.355 8.499 1.00 94.25 92 GLU A CA 1
ATOM 754 C C . GLU A 1 92 ? 19.227 9.335 9.666 1.00 94.25 92 GLU A C 1
ATOM 756 O O . GLU A 1 92 ? 18.381 9.322 10.563 1.00 94.25 92 GLU A O 1
ATOM 761 N N . THR A 1 93 ? 20.208 10.237 9.606 1.00 94.12 93 THR A N 1
ATOM 762 C CA . THR A 1 93 ? 20.365 11.316 10.586 1.00 94.12 93 THR A CA 1
ATOM 763 C C . THR A 1 93 ? 19.112 12.191 10.653 1.00 94.12 93 THR A C 1
ATOM 765 O O . THR A 1 93 ? 18.602 12.440 11.745 1.00 94.12 93 THR A O 1
ATOM 768 N N . PHE A 1 94 ? 18.546 12.588 9.506 1.00 94.69 94 PHE A N 1
ATOM 769 C CA . PHE A 1 94 ? 17.309 13.378 9.478 1.00 94.69 94 PHE A CA 1
ATOM 770 C C . PHE A 1 94 ? 16.144 12.658 10.173 1.00 94.69 94 PHE A C 1
ATOM 772 O O . PHE A 1 94 ? 15.419 13.253 10.970 1.00 94.69 94 PHE A O 1
ATOM 779 N N . VAL A 1 95 ? 15.960 11.363 9.898 1.00 96.25 95 VAL A N 1
ATOM 780 C CA . VAL A 1 95 ? 14.899 10.560 10.523 1.00 96.25 95 VAL A CA 1
ATOM 781 C C . VAL A 1 95 ? 15.107 10.454 12.033 1.00 96.25 95 VAL A C 1
ATOM 783 O O . VAL A 1 95 ? 14.149 10.618 12.787 1.00 96.25 95 VAL A O 1
ATOM 786 N N . GLN A 1 96 ? 16.339 10.226 12.492 1.00 95.69 96 GLN A N 1
ATOM 787 C CA . GLN A 1 96 ? 16.655 10.169 13.922 1.00 95.69 96 GLN A CA 1
ATOM 788 C C . GLN A 1 96 ? 16.351 11.498 14.626 1.00 95.69 96 GLN A C 1
ATOM 790 O O . GLN A 1 96 ? 15.714 11.504 15.680 1.00 95.69 96 GLN A O 1
ATOM 795 N N . GLU A 1 97 ? 16.745 12.624 14.030 1.00 95.00 97 GLU A N 1
ATOM 796 C CA . GLU A 1 97 ? 16.437 13.959 14.550 1.00 95.00 97 GLU A CA 1
ATOM 797 C C . GLU A 1 97 ? 14.933 14.222 14.584 1.00 95.00 97 GLU A C 1
ATOM 799 O O . GLU A 1 97 ? 14.424 14.777 15.560 1.00 95.00 97 GLU A O 1
ATOM 804 N N . ALA A 1 98 ? 14.206 13.798 13.549 1.00 95.69 98 ALA A N 1
ATOM 805 C CA . ALA A 1 98 ? 12.768 13.987 13.477 1.00 95.69 98 ALA A CA 1
ATOM 806 C C . ALA A 1 98 ? 12.022 13.189 14.556 1.00 95.69 98 ALA A C 1
ATOM 808 O O . ALA A 1 98 ? 11.156 13.727 15.248 1.00 95.69 98 ALA A O 1
ATOM 809 N N . LEU A 1 99 ? 12.404 11.926 14.760 1.00 96.88 99 LEU A N 1
ATOM 810 C CA . LEU A 1 99 ? 11.871 11.087 15.835 1.00 96.88 99 LEU A CA 1
ATOM 811 C C . LEU A 1 99 ? 12.194 11.657 17.219 1.00 96.88 99 LEU A C 1
ATOM 813 O O . LEU A 1 99 ? 11.342 11.620 18.106 1.00 96.88 99 LEU A O 1
ATOM 817 N N . ALA A 1 100 ? 13.402 12.201 17.402 1.00 96.56 100 ALA A N 1
ATOM 818 C CA . ALA A 1 100 ? 13.811 12.835 18.650 1.00 96.56 100 ALA A CA 1
ATOM 819 C C . ALA A 1 100 ? 13.008 14.114 18.935 1.00 96.56 100 ALA A C 1
ATOM 821 O O . ALA A 1 100 ? 12.625 14.345 20.080 1.00 96.56 100 ALA A O 1
ATOM 822 N N . GLN A 1 101 ? 12.705 14.915 17.908 1.00 96.12 101 GLN A N 1
ATOM 823 C CA . GLN A 1 101 ? 11.851 16.101 18.036 1.00 96.12 101 GLN A CA 1
ATOM 824 C C . GLN A 1 101 ? 10.406 15.739 18.392 1.00 96.12 101 GLN A C 1
ATOM 826 O O . GLN A 1 101 ? 9.823 16.373 19.267 1.00 96.12 101 GLN A O 1
ATOM 831 N N . LEU A 1 102 ? 9.852 14.696 17.766 1.00 96.81 102 LEU A N 1
ATOM 832 C CA . LEU A 1 102 ? 8.521 14.174 18.091 1.00 96.81 102 LEU A CA 1
ATOM 833 C C . LEU A 1 102 ? 8.485 13.424 19.430 1.00 96.81 102 LEU A C 1
ATOM 835 O O . LEU A 1 102 ? 7.405 13.224 19.977 1.00 96.81 102 LEU A O 1
ATOM 839 N N . LYS A 1 103 ? 9.646 13.019 19.962 1.00 97.00 103 LYS A N 1
ATOM 840 C CA . LYS A 1 103 ? 9.810 12.216 21.185 1.00 97.00 103 LYS A CA 1
ATOM 841 C C . LYS A 1 103 ? 9.095 10.865 21.128 1.00 97.00 103 LYS A C 1
ATOM 843 O O . LYS A 1 103 ? 8.438 10.432 22.073 1.00 97.00 103 LYS A O 1
ATOM 848 N N . VAL A 1 104 ? 9.224 10.183 19.994 1.00 95.81 104 VAL A N 1
ATOM 849 C CA . VAL A 1 104 ? 8.620 8.861 19.781 1.00 95.81 104 VAL A CA 1
ATOM 850 C C . VAL A 1 104 ? 9.227 7.835 20.745 1.00 95.81 104 VAL A C 1
ATOM 852 O O . VAL A 1 104 ? 10.440 7.641 20.761 1.00 95.81 104 VAL A O 1
ATOM 855 N N . LYS A 1 105 ? 8.382 7.148 21.526 1.00 91.38 105 LYS A N 1
ATOM 856 C CA . LYS A 1 105 ? 8.815 6.122 22.496 1.00 91.38 105 LYS A CA 1
ATOM 857 C C . LYS A 1 105 ? 9.114 4.770 21.843 1.00 91.38 105 LYS A C 1
ATOM 859 O O . LYS A 1 105 ? 10.154 4.177 22.111 1.00 91.38 105 LYS A O 1
ATOM 864 N N . ASP A 1 106 ? 8.208 4.296 20.988 1.00 94.31 106 ASP A N 1
ATOM 865 C CA . ASP A 1 106 ? 8.340 3.033 20.253 1.00 94.31 106 ASP A CA 1
ATOM 866 C C . ASP A 1 106 ? 8.527 3.317 18.761 1.00 94.31 106 ASP A C 1
ATOM 868 O O . ASP A 1 106 ? 7.568 3.482 18.003 1.00 94.31 106 ASP A O 1
ATOM 872 N N . VAL A 1 107 ? 9.790 3.410 18.347 1.00 95.19 107 VAL A N 1
ATOM 873 C CA . VAL A 1 107 ? 10.162 3.727 16.963 1.00 95.19 107 VAL A CA 1
ATOM 874 C C . VAL A 1 107 ? 9.705 2.639 15.991 1.00 95.19 107 VAL A C 1
ATOM 876 O O . VAL A 1 107 ? 9.263 2.960 14.888 1.00 95.19 107 VAL A O 1
ATOM 879 N N . GLU A 1 108 ? 9.770 1.363 16.382 1.00 95.44 108 GLU A N 1
ATOM 880 C CA . GLU A 1 108 ? 9.410 0.244 15.506 1.00 95.44 108 GLU A CA 1
ATOM 881 C C . GLU A 1 108 ? 7.909 0.255 15.201 1.00 95.44 108 GLU A C 1
ATOM 883 O O . GLU A 1 108 ? 7.502 0.232 14.033 1.00 95.44 108 GLU A O 1
ATOM 888 N N . ALA A 1 109 ? 7.075 0.369 16.239 1.00 93.75 109 ALA A N 1
ATOM 889 C CA . ALA A 1 109 ? 5.631 0.468 16.067 1.00 93.75 109 ALA A CA 1
ATOM 890 C C . ALA A 1 109 ? 5.234 1.732 15.291 1.00 93.75 109 ALA A C 1
ATOM 892 O O . ALA A 1 109 ? 4.299 1.700 14.479 1.00 93.75 109 ALA A O 1
ATOM 893 N N . TYR A 1 110 ? 5.953 2.838 15.498 1.00 95.75 110 TYR A N 1
ATOM 894 C CA . TYR A 1 110 ? 5.696 4.090 14.793 1.00 95.75 110 TYR A CA 1
ATOM 895 C C . TYR A 1 110 ? 6.026 3.992 13.301 1.00 95.75 110 TYR A C 1
ATOM 897 O O . TYR A 1 110 ? 5.212 4.365 12.452 1.00 95.75 110 TYR A O 1
ATOM 905 N N . PHE A 1 111 ? 7.165 3.386 12.959 1.00 95.12 111 PHE A N 1
ATOM 906 C CA . PHE A 1 111 ? 7.538 3.100 11.573 1.00 95.12 111 PHE A CA 1
ATOM 907 C C . PHE A 1 111 ? 6.493 2.232 10.890 1.00 95.12 111 PHE A C 1
ATOM 909 O O . PHE A 1 111 ? 6.029 2.561 9.796 1.00 95.12 111 PHE A O 1
ATOM 916 N N . LEU A 1 112 ? 6.083 1.145 11.546 1.00 94.94 112 LEU A N 1
ATOM 917 C CA . LEU A 1 112 ? 5.064 0.255 11.010 1.00 94.94 112 LEU A CA 1
ATOM 918 C C . LEU A 1 112 ? 3.750 1.007 10.756 1.00 94.94 112 LEU A C 1
ATOM 920 O O . LEU A 1 112 ? 3.147 0.852 9.694 1.00 94.94 112 LEU A O 1
ATOM 924 N N . THR A 1 113 ? 3.348 1.875 11.685 1.00 95.12 113 THR A N 1
ATOM 925 C CA . THR A 1 113 ? 2.150 2.713 11.551 1.00 95.12 113 THR A CA 1
ATOM 926 C C . THR A 1 113 ? 2.228 3.606 10.309 1.00 95.12 113 THR A C 1
ATOM 928 O O . THR A 1 113 ? 1.296 3.620 9.505 1.00 95.12 113 THR A O 1
ATOM 931 N N . HIS A 1 114 ? 3.350 4.292 10.082 1.00 95.56 114 HIS A N 1
ATOM 932 C CA . HIS A 1 114 ? 3.544 5.123 8.889 1.00 95.56 114 HIS A CA 1
ATOM 933 C C . HIS A 1 114 ? 3.570 4.323 7.581 1.00 95.56 114 HIS A C 1
ATOM 935 O O . HIS A 1 114 ? 2.964 4.739 6.590 1.00 95.56 114 HIS A O 1
ATOM 941 N N . LEU A 1 115 ? 4.251 3.175 7.562 1.00 94.62 115 LEU A N 1
ATOM 942 C CA . LEU A 1 115 ? 4.380 2.340 6.365 1.00 94.62 115 LEU A CA 1
ATOM 943 C C . LEU A 1 115 ? 3.042 1.720 5.943 1.00 94.62 115 LEU A C 1
ATOM 945 O O . LEU A 1 115 ? 2.766 1.610 4.746 1.00 94.62 115 LEU A O 1
ATOM 949 N N . LEU A 1 116 ? 2.191 1.346 6.902 1.00 94.00 116 LEU A N 1
ATOM 950 C CA . LEU A 1 116 ? 0.898 0.720 6.616 1.00 94.00 116 LEU A CA 1
ATOM 951 C C . LEU A 1 116 ? -0.154 1.703 6.079 1.00 94.00 116 LEU A C 1
ATOM 953 O O . LEU A 1 116 ? -1.037 1.282 5.332 1.00 94.00 116 LEU A O 1
ATOM 957 N N . LYS A 1 117 ? -0.053 3.006 6.378 1.00 90.38 117 LYS A N 1
ATOM 958 C CA . LYS A 1 117 ? -1.031 4.020 5.926 1.00 90.38 117 LYS A CA 1
ATOM 959 C C . LYS A 1 117 ? -1.144 4.139 4.413 1.00 90.38 117 LYS A C 1
ATOM 961 O O . LYS A 1 117 ? -2.242 4.256 3.881 1.00 90.38 117 LYS A O 1
ATOM 966 N N . LEU A 1 118 ? -0.012 4.089 3.718 1.00 91.69 118 LEU A N 1
ATOM 967 C CA . LEU A 1 118 ? 0.053 4.097 2.257 1.00 91.69 118 LEU A CA 1
ATOM 968 C C . LEU A 1 118 ? 0.814 2.858 1.779 1.00 91.69 118 LEU A C 1
ATOM 970 O O . LEU A 1 118 ? 1.791 2.957 1.035 1.00 91.69 118 LEU A O 1
ATOM 974 N N . HIS A 1 119 ? 0.346 1.681 2.211 1.00 93.12 119 HIS A N 1
ATOM 975 C CA . HIS A 1 119 ? 1.012 0.397 1.969 1.00 93.12 119 HIS A CA 1
ATOM 976 C C . HIS A 1 119 ? 1.300 0.123 0.483 1.00 93.12 119 HIS A C 1
ATOM 978 O O . HIS A 1 119 ? 2.280 -0.546 0.165 1.00 93.12 119 HIS A O 1
ATOM 984 N N . GLY A 1 120 ? 0.483 0.650 -0.439 1.00 93.75 120 GLY A N 1
ATOM 985 C CA . GLY A 1 120 ? 0.735 0.557 -1.879 1.00 93.75 120 GLY A CA 1
ATOM 986 C C . GLY A 1 120 ? 2.017 1.282 -2.299 1.00 93.75 120 GLY A C 1
ATOM 987 O O . GLY A 1 120 ? 2.849 0.705 -2.996 1.00 93.75 120 GLY A O 1
ATOM 988 N N . TRP A 1 121 ? 2.214 2.516 -1.823 1.00 94.81 121 TRP A N 1
ATOM 989 C CA . TRP A 1 121 ? 3.428 3.291 -2.085 1.00 94.81 121 TRP A CA 1
ATOM 990 C C . TRP A 1 121 ? 4.638 2.709 -1.361 1.00 94.81 121 TRP A C 1
ATOM 992 O O . TRP A 1 121 ? 5.669 2.493 -1.993 1.00 94.81 121 TRP A O 1
ATOM 1002 N N . ALA A 1 122 ? 4.499 2.384 -0.073 1.00 96.12 122 ALA A N 1
ATOM 1003 C CA . ALA A 1 122 ? 5.568 1.761 0.704 1.00 96.12 122 ALA A CA 1
ATOM 1004 C C . ALA A 1 122 ? 6.019 0.429 0.079 1.00 96.12 122 ALA A C 1
ATOM 1006 O O . ALA A 1 122 ? 7.212 0.199 -0.107 1.00 96.12 122 ALA A O 1
ATOM 1007 N N . GLY A 1 123 ? 5.074 -0.426 -0.323 1.00 95.19 123 GLY A N 1
ATOM 1008 C CA . GLY A 1 123 ? 5.363 -1.694 -0.992 1.00 95.19 123 GLY A CA 1
ATOM 1009 C C . GLY A 1 123 ? 6.054 -1.513 -2.344 1.00 95.19 123 GLY A C 1
ATOM 1010 O O . GLY A 1 123 ? 6.995 -2.242 -2.650 1.00 95.19 123 GLY A O 1
ATOM 1011 N N . TYR A 1 124 ? 5.642 -0.518 -3.134 1.00 93.50 124 TYR A N 1
ATOM 1012 C CA . TYR A 1 124 ? 6.283 -0.229 -4.415 1.00 93.50 124 TYR A CA 1
ATOM 1013 C C . TYR A 1 124 ? 7.709 0.316 -4.251 1.00 93.50 124 TYR A C 1
ATOM 1015 O O . TYR A 1 124 ? 8.615 -0.134 -4.950 1.00 93.50 124 TYR A O 1
ATOM 1023 N N . ILE A 1 125 ? 7.937 1.223 -3.296 1.00 95.31 125 ILE A N 1
ATOM 1024 C CA . ILE A 1 125 ? 9.278 1.729 -2.962 1.00 95.31 125 ILE A CA 1
ATOM 1025 C C . ILE A 1 125 ? 10.169 0.588 -2.463 1.00 95.31 125 ILE A C 1
ATOM 1027 O O . ILE A 1 125 ? 11.307 0.467 -2.910 1.00 95.31 125 ILE A O 1
ATOM 1031 N N . LYS A 1 126 ? 9.638 -0.292 -1.602 1.00 94.81 126 LYS A N 1
ATOM 1032 C CA . LYS A 1 126 ? 10.350 -1.486 -1.134 1.00 94.81 126 LYS A CA 1
ATOM 1033 C C . LYS A 1 126 ? 10.780 -2.374 -2.303 1.00 94.81 126 LYS A C 1
ATOM 1035 O O . LYS A 1 126 ? 11.967 -2.658 -2.428 1.00 94.81 126 LYS A O 1
ATOM 1040 N N . TYR A 1 127 ? 9.843 -2.737 -3.183 1.00 91.62 127 TYR A N 1
ATOM 1041 C CA . TYR A 1 127 ? 10.131 -3.527 -4.384 1.00 91.62 127 TYR A CA 1
ATOM 1042 C C . TYR A 1 127 ? 11.246 -2.893 -5.225 1.00 91.62 127 TYR A C 1
ATOM 1044 O O . TYR A 1 127 ? 12.219 -3.562 -5.562 1.00 91.62 127 TYR A O 1
ATOM 1052 N N . ARG A 1 128 ? 11.148 -1.585 -5.503 1.00 89.12 128 ARG A N 1
ATOM 1053 C CA . ARG A 1 128 ? 12.177 -0.855 -6.254 1.00 89.12 128 ARG A CA 1
ATOM 1054 C C . ARG A 1 128 ? 13.539 -0.896 -5.569 1.00 89.12 128 ARG A C 1
ATOM 1056 O O . ARG A 1 128 ? 14.540 -1.039 -6.253 1.00 89.12 128 ARG A O 1
ATOM 1063 N N . SER A 1 129 ? 13.581 -0.754 -4.246 1.00 91.06 129 SER A N 1
ATOM 1064 C CA . SER A 1 129 ? 14.836 -0.755 -3.489 1.00 91.06 129 SER A CA 1
ATOM 1065 C C . SER A 1 129 ? 15.522 -2.125 -3.435 1.00 91.06 129 SER A C 1
ATOM 1067 O O . SER A 1 129 ? 16.741 -2.181 -3.306 1.00 91.06 129 SER A O 1
ATOM 1069 N N . GLU A 1 130 ? 14.760 -3.217 -3.555 1.00 90.25 130 GLU A N 1
ATOM 1070 C CA . GLU A 1 130 ? 15.275 -4.593 -3.548 1.00 90.25 130 GLU A CA 1
ATOM 1071 C C . GLU A 1 130 ? 15.715 -5.066 -4.952 1.00 90.25 130 GLU A C 1
ATOM 1073 O O . GLU A 1 130 ? 16.593 -5.922 -5.064 1.00 90.25 130 GLU A O 1
ATOM 1078 N N . ASP A 1 131 ? 15.157 -4.490 -6.024 1.00 83.88 131 ASP A N 1
ATOM 1079 C CA . ASP A 1 131 ? 15.512 -4.788 -7.420 1.00 83.88 131 ASP A CA 1
ATOM 1080 C C . ASP A 1 131 ? 16.592 -3.821 -7.952 1.00 83.88 131 ASP A C 1
ATOM 1082 O O . ASP A 1 131 ? 16.307 -2.824 -8.619 1.00 83.88 131 ASP A O 1
ATOM 1086 N N . LEU A 1 132 ? 17.863 -4.120 -7.658 1.00 78.44 132 LEU A N 1
ATOM 1087 C CA . LEU A 1 132 ? 19.019 -3.295 -8.061 1.00 78.44 132 LEU A CA 1
ATOM 1088 C C . LEU A 1 132 ? 19.217 -3.197 -9.586 1.00 78.44 132 LEU A C 1
ATOM 1090 O O . LEU A 1 132 ? 19.904 -2.297 -10.072 1.00 78.44 132 LEU A O 1
ATOM 1094 N N . ASP A 1 133 ? 18.631 -4.120 -10.348 1.00 77.75 133 ASP A N 1
ATOM 1095 C CA . ASP A 1 133 ? 18.677 -4.140 -11.811 1.00 77.75 133 ASP A CA 1
ATOM 1096 C C . ASP A 1 133 ? 17.543 -3.324 -12.450 1.00 77.75 133 ASP A C 1
ATOM 1098 O O . ASP A 1 133 ? 17.505 -3.143 -13.673 1.00 77.75 133 ASP A O 1
ATOM 1102 N N . TYR A 1 134 ? 16.606 -2.823 -11.641 1.00 78.75 134 TYR A N 1
ATOM 1103 C CA . TYR A 1 134 ? 15.489 -2.040 -12.126 1.00 78.75 134 TYR A CA 1
ATOM 1104 C C . TYR A 1 134 ? 15.962 -0.676 -12.627 1.00 78.75 134 TYR A C 1
ATOM 1106 O O . TYR A 1 134 ? 16.376 0.183 -11.850 1.00 78.75 134 TYR A O 1
ATOM 1114 N N . PHE A 1 135 ? 15.856 -0.445 -13.937 1.00 80.25 135 PHE A N 1
ATOM 1115 C CA . PHE A 1 135 ? 16.373 0.766 -14.584 1.00 80.25 135 PHE A CA 1
ATOM 1116 C C . PHE A 1 135 ? 15.945 2.082 -13.891 1.00 80.25 135 PHE A C 1
ATOM 1118 O O . PHE A 1 135 ? 16.816 2.888 -13.571 1.00 80.25 135 PHE A O 1
ATOM 1125 N N . PRO A 1 136 ? 14.658 2.306 -13.537 1.00 82.38 136 PRO A N 1
ATOM 1126 C CA . PRO A 1 136 ? 14.275 3.504 -12.787 1.00 82.38 136 PRO A CA 1
ATOM 1127 C C . PRO A 1 136 ? 14.928 3.625 -11.406 1.00 82.38 136 PRO A C 1
ATOM 1129 O O . PRO A 1 136 ? 15.106 4.739 -10.930 1.00 82.38 136 PRO A O 1
ATOM 1132 N N . GLN A 1 137 ? 15.252 2.517 -10.731 1.00 89.19 137 GLN A N 1
ATOM 1133 C CA . GLN A 1 137 ? 15.970 2.549 -9.452 1.00 89.19 137 GLN A CA 1
ATOM 1134 C C . GLN A 1 137 ? 17.435 2.958 -9.629 1.00 89.19 137 GLN A C 1
ATOM 1136 O O . GLN A 1 137 ? 17.950 3.681 -8.782 1.00 89.19 137 GLN A O 1
ATOM 1141 N N . GLN A 1 138 ? 18.084 2.535 -10.716 1.00 85.75 138 GLN A N 1
ATOM 1142 C CA . GLN A 1 138 ? 19.461 2.931 -11.027 1.00 85.75 138 GLN A CA 1
ATOM 1143 C C . GLN A 1 138 ? 19.561 4.429 -11.339 1.00 85.75 138 GLN A C 1
ATOM 1145 O O . GLN A 1 138 ? 20.465 5.101 -10.856 1.00 85.75 138 GLN A O 1
ATOM 1150 N N . GLU A 1 139 ? 18.600 4.954 -12.101 1.00 85.75 139 GLU A N 1
ATOM 1151 C CA . GLU A 1 139 ? 18.552 6.370 -12.484 1.00 85.75 139 GLU A CA 1
ATOM 1152 C C . GLU A 1 139 ? 18.072 7.285 -11.345 1.00 85.75 139 GLU A C 1
ATOM 1154 O O . GLU A 1 139 ? 18.572 8.396 -11.162 1.00 85.75 139 GLU A O 1
ATOM 1159 N N . HIS A 1 140 ? 17.054 6.852 -10.596 1.00 89.69 140 HIS A N 1
ATOM 1160 C CA . HIS A 1 140 ? 16.348 7.663 -9.599 1.00 89.69 140 HIS A CA 1
ATOM 1161 C C . HIS A 1 140 ? 16.101 6.838 -8.326 1.00 89.69 140 HIS A C 1
ATOM 1163 O O . HIS A 1 140 ? 14.980 6.345 -8.123 1.00 89.69 140 HIS A O 1
ATOM 1169 N N . PRO A 1 141 ? 17.123 6.644 -7.475 1.00 92.50 141 PRO A N 1
ATOM 1170 C CA . PRO A 1 141 ? 17.034 5.728 -6.347 1.00 92.50 141 PRO A CA 1
ATOM 1171 C C . PRO A 1 141 ? 16.006 6.188 -5.309 1.00 92.50 141 PRO A C 1
ATOM 1173 O O . PRO A 1 141 ? 15.917 7.364 -4.958 1.00 92.50 141 PRO A O 1
ATOM 1176 N N . SER A 1 142 ? 15.232 5.231 -4.803 1.00 94.31 142 SER A N 1
ATOM 1177 C CA . SER A 1 142 ? 14.309 5.416 -3.677 1.00 94.31 142 SE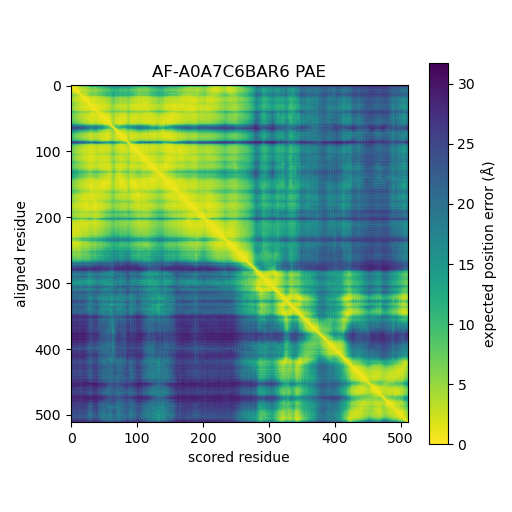R A CA 1
ATOM 1178 C C . SER A 1 142 ? 14.480 4.312 -2.646 1.00 94.31 142 SER A C 1
ATOM 1180 O O . SER A 1 142 ? 14.638 3.148 -3.024 1.00 94.31 142 SER A O 1
ATOM 1182 N N . THR A 1 143 ? 14.395 4.663 -1.364 1.00 95.44 143 THR A N 1
ATOM 1183 C CA . THR A 1 143 ? 14.414 3.714 -0.246 1.00 95.44 143 THR A CA 1
ATOM 1184 C C . THR A 1 143 ? 13.247 3.949 0.716 1.00 95.44 143 THR A C 1
ATOM 1186 O O . THR A 1 143 ? 12.627 5.014 0.732 1.00 95.44 143 THR A O 1
ATOM 1189 N N . LEU A 1 144 ? 12.942 2.951 1.554 1.00 96.25 144 LEU A N 1
ATOM 1190 C CA . LEU A 1 144 ? 11.953 3.113 2.628 1.00 96.25 144 LEU A CA 1
ATOM 1191 C C . LEU A 1 144 ? 12.378 4.156 3.672 1.00 96.25 144 LEU A C 1
ATOM 1193 O O . LEU A 1 144 ? 11.511 4.785 4.273 1.00 96.25 144 LEU A O 1
ATOM 1197 N N . MET A 1 145 ? 13.683 4.362 3.864 1.00 96.00 145 MET A N 1
ATOM 1198 C CA . MET A 1 145 ? 14.191 5.414 4.745 1.00 96.00 145 MET A CA 1
ATOM 1199 C C . MET A 1 145 ? 13.915 6.802 4.171 1.00 96.00 145 MET A C 1
ATOM 1201 O O . MET A 1 145 ? 13.432 7.660 4.905 1.00 96.00 145 MET A O 1
ATOM 1205 N N . ASP A 1 146 ? 14.115 7.008 2.864 1.00 95.94 146 ASP A N 1
ATOM 1206 C CA . ASP A 1 146 ? 13.774 8.286 2.217 1.00 95.94 146 ASP A CA 1
ATOM 1207 C C . ASP A 1 146 ? 12.280 8.570 2.348 1.00 95.94 146 ASP A C 1
ATOM 1209 O O . ASP A 1 146 ? 11.860 9.678 2.679 1.00 95.94 146 ASP A O 1
ATOM 1213 N N . TYR A 1 147 ? 11.468 7.532 2.144 1.00 97.25 147 TYR A N 1
ATOM 1214 C CA . TYR A 1 147 ? 10.030 7.617 2.330 1.00 97.25 147 TYR A CA 1
ATOM 1215 C C . TYR A 1 147 ? 9.652 8.010 3.764 1.00 97.25 147 TYR A C 1
ATOM 1217 O O . TYR A 1 147 ? 8.790 8.869 3.953 1.00 97.25 147 TYR A O 1
ATOM 1225 N N . MET A 1 148 ? 10.311 7.430 4.771 1.00 97.19 148 MET A N 1
ATOM 1226 C CA . MET A 1 148 ? 10.081 7.782 6.172 1.00 97.19 148 MET A CA 1
ATOM 1227 C C . MET A 1 148 ? 10.485 9.228 6.471 1.00 97.19 148 MET A C 1
ATOM 1229 O O . MET A 1 148 ? 9.719 9.948 7.107 1.00 97.19 148 MET A O 1
ATOM 1233 N N . ALA A 1 149 ? 11.633 9.679 5.958 1.00 96.56 149 ALA A N 1
ATOM 1234 C CA . ALA A 1 149 ? 12.099 11.054 6.113 1.00 96.56 149 ALA A CA 1
ATOM 1235 C C . ALA A 1 149 ? 11.067 12.064 5.592 1.00 96.56 149 ALA A C 1
ATOM 1237 O O . ALA A 1 149 ? 10.740 13.027 6.279 1.00 96.56 149 ALA A O 1
ATOM 1238 N N . ILE A 1 150 ? 10.477 11.799 4.425 1.00 96.50 150 ILE A N 1
ATOM 1239 C CA . ILE A 1 150 ? 9.430 12.646 3.835 1.00 96.50 150 ILE A CA 1
ATOM 1240 C C . ILE A 1 150 ? 8.186 12.698 4.724 1.00 96.50 150 ILE A C 1
ATOM 1242 O O . ILE A 1 150 ? 7.649 13.775 4.986 1.00 96.50 150 ILE A O 1
ATOM 1246 N N . ARG A 1 151 ? 7.719 11.541 5.212 1.00 97.25 151 ARG A N 1
ATOM 1247 C CA . ARG A 1 151 ? 6.530 11.484 6.076 1.00 97.25 151 ARG A CA 1
ATOM 1248 C C . ARG A 1 151 ? 6.743 12.233 7.388 1.00 97.25 151 ARG A C 1
ATOM 1250 O O . ARG A 1 151 ? 5.886 13.029 7.764 1.00 97.25 151 ARG A O 1
ATOM 1257 N N . LEU A 1 152 ? 7.874 11.997 8.049 1.00 96.88 152 LEU A N 1
ATOM 1258 C CA . LEU A 1 152 ? 8.215 12.650 9.312 1.00 96.88 152 LEU A CA 1
ATOM 1259 C C . LEU A 1 152 ? 8.474 14.148 9.128 1.00 96.88 152 LEU A C 1
ATOM 1261 O O . LEU A 1 152 ? 8.103 14.937 9.992 1.00 96.88 152 LEU A O 1
ATOM 1265 N N . HIS A 1 153 ? 9.046 14.562 7.992 1.00 96.38 153 HIS A N 1
ATOM 1266 C CA . HIS A 1 153 ? 9.193 15.978 7.665 1.00 96.38 153 HIS A CA 1
ATOM 1267 C C . HIS A 1 153 ? 7.837 16.678 7.610 1.00 96.38 153 HIS A C 1
ATOM 1269 O O . HIS A 1 153 ? 7.657 17.707 8.257 1.00 96.38 153 HIS A O 1
ATOM 1275 N N . PHE A 1 154 ? 6.879 16.137 6.848 1.00 97.12 154 PHE A N 1
ATOM 1276 C CA . PHE A 1 154 ? 5.555 16.749 6.766 1.00 97.12 154 PHE A CA 1
ATOM 1277 C C . PHE A 1 154 ? 4.849 16.733 8.119 1.00 97.12 154 PHE A C 1
ATOM 1279 O O . PHE A 1 154 ? 4.290 17.754 8.509 1.00 97.12 154 PHE A O 1
ATOM 1286 N N . GLU A 1 155 ? 4.943 15.639 8.875 1.00 96.69 155 GLU A N 1
ATOM 1287 C CA . GLU A 1 155 ? 4.419 15.604 10.240 1.00 96.69 155 GLU A CA 1
ATOM 1288 C C . GLU A 1 155 ? 4.995 16.738 11.098 1.00 96.69 155 GLU A C 1
ATOM 1290 O O . GLU A 1 155 ? 4.229 17.537 11.627 1.00 96.69 155 GLU A O 1
ATOM 1295 N N . LEU A 1 156 ? 6.316 16.911 11.150 1.00 95.94 156 LEU A N 1
ATOM 1296 C CA . LEU A 1 156 ? 6.936 18.024 11.877 1.00 95.94 156 LEU A CA 1
ATOM 1297 C C . LEU A 1 156 ? 6.504 19.395 11.349 1.00 95.94 156 LEU A C 1
ATOM 1299 O O . LEU A 1 156 ? 6.170 20.286 12.128 1.00 95.94 156 LEU A O 1
ATOM 1303 N N . LYS A 1 157 ? 6.487 19.580 10.025 1.00 95.00 157 LYS A N 1
ATOM 1304 C CA . LYS A 1 157 ? 6.157 20.853 9.368 1.00 95.00 157 LYS A CA 1
ATOM 1305 C C . LYS A 1 157 ? 4.751 21.342 9.712 1.00 95.00 157 LYS A C 1
ATOM 1307 O O . LYS A 1 157 ? 4.540 22.557 9.824 1.00 95.00 157 LYS A O 1
ATOM 1312 N N . TYR A 1 158 ? 3.802 20.420 9.829 1.00 95.25 158 TYR A N 1
ATOM 1313 C CA . TYR A 1 158 ? 2.421 20.716 10.187 1.00 95.25 158 TYR A CA 1
ATOM 1314 C C . TYR A 1 158 ? 2.257 20.805 11.709 1.00 95.25 158 TYR A C 1
ATOM 1316 O O . TYR A 1 158 ? 1.827 21.847 12.206 1.00 95.25 158 TYR A O 1
ATOM 1324 N N . MET A 1 159 ? 2.744 19.810 12.456 1.00 95.88 159 MET A N 1
ATOM 1325 C CA . MET A 1 159 ? 2.602 19.755 13.913 1.00 95.88 159 MET A CA 1
ATOM 1326 C C . MET A 1 159 ? 3.334 20.883 14.644 1.00 95.88 159 MET A C 1
ATOM 1328 O O . MET A 1 159 ? 2.852 21.332 15.675 1.00 95.88 159 MET A O 1
ATOM 1332 N N . GLN A 1 160 ? 4.445 21.424 14.128 1.00 93.69 160 GLN A N 1
ATOM 1333 C CA . GLN A 1 160 ? 5.162 22.537 14.780 1.00 93.69 160 GLN A CA 1
ATOM 1334 C C . GLN A 1 160 ? 4.296 23.790 15.010 1.00 93.69 160 GLN A C 1
ATOM 1336 O O . GLN A 1 160 ? 4.632 24.616 15.860 1.00 93.69 160 GLN A O 1
ATOM 1341 N N . LYS A 1 161 ? 3.215 23.960 14.236 1.00 91.44 161 LYS A N 1
ATOM 1342 C CA . LYS A 1 161 ? 2.278 25.088 14.362 1.00 91.44 161 LYS A CA 1
ATOM 1343 C C . LYS A 1 161 ? 1.317 24.902 15.535 1.00 91.44 161 LYS A C 1
ATOM 1345 O O . LYS A 1 161 ? 0.791 25.887 16.051 1.00 91.44 161 LYS A O 1
ATOM 1350 N N . GLU A 1 162 ? 1.122 23.657 15.950 1.00 93.31 162 GLU A N 1
ATOM 1351 C CA . GLU A 1 162 ? 0.222 23.274 17.022 1.00 93.31 162 GLU A CA 1
ATOM 1352 C C . GLU A 1 162 ? 0.895 23.382 18.391 1.00 93.31 162 GLU A C 1
ATOM 1354 O O . GLU A 1 162 ? 2.119 23.319 18.542 1.00 93.31 162 GLU A O 1
ATOM 1359 N N . LYS A 1 163 ? 0.072 23.555 19.431 1.00 92.06 163 LYS A N 1
ATOM 1360 C CA . LYS A 1 163 ? 0.565 23.623 20.818 1.00 92.06 163 LYS A CA 1
ATOM 1361 C C . LYS A 1 163 ? 1.092 22.270 21.295 1.00 92.06 163 LYS A C 1
ATOM 1363 O O . LYS A 1 163 ? 2.089 22.223 22.015 1.00 92.06 163 LYS A O 1
ATOM 1368 N N . ILE A 1 164 ? 0.414 21.196 20.894 1.00 94.50 164 ILE A N 1
ATOM 1369 C CA . ILE A 1 164 ? 0.790 19.813 21.177 1.00 94.50 164 ILE A CA 1
ATOM 1370 C C . ILE A 1 164 ? 1.460 19.267 19.924 1.00 94.50 164 ILE A C 1
ATOM 1372 O O . ILE A 1 164 ? 0.793 18.857 18.979 1.00 94.50 164 ILE A O 1
ATOM 1376 N N . ASN A 1 165 ? 2.787 19.318 19.915 1.00 94.56 165 ASN A N 1
ATOM 1377 C CA . ASN A 1 165 ? 3.599 19.019 18.739 1.00 94.56 165 ASN A CA 1
ATOM 1378 C C . ASN A 1 165 ? 4.651 17.923 18.966 1.00 94.56 165 ASN A C 1
ATOM 1380 O O . ASN A 1 165 ? 5.430 17.634 18.064 1.00 94.56 165 ASN A O 1
ATOM 1384 N N . ASP A 1 166 ? 4.645 17.301 20.145 1.00 97.12 166 ASP A N 1
ATOM 1385 C CA . ASP A 1 166 ? 5.463 16.144 20.500 1.00 97.12 166 ASP A CA 1
ATOM 1386 C C . ASP A 1 166 ? 4.688 15.212 21.450 1.00 97.12 166 ASP A C 1
ATOM 1388 O O . ASP A 1 166 ? 3.675 15.615 22.037 1.00 97.12 166 ASP A O 1
ATOM 1392 N N . PHE A 1 167 ? 5.140 13.962 21.580 1.00 96.19 167 PHE A N 1
ATOM 1393 C CA . PHE A 1 167 ? 4.464 12.938 22.380 1.00 96.19 167 PHE A CA 1
ATOM 1394 C C . PHE A 1 167 ? 4.476 13.228 23.888 1.00 96.19 167 PHE A C 1
ATOM 1396 O O . PHE A 1 167 ? 3.503 12.887 24.551 1.00 96.19 167 PHE A O 1
ATOM 1403 N N . ASP A 1 168 ? 5.488 13.910 24.436 1.00 96.50 168 ASP A N 1
ATOM 1404 C CA . ASP A 1 168 ? 5.486 14.251 25.869 1.00 96.50 168 ASP A CA 1
ATOM 1405 C C . ASP A 1 168 ? 4.378 15.262 26.189 1.00 96.50 168 ASP A C 1
ATOM 1407 O O . ASP A 1 168 ? 3.657 15.105 27.171 1.00 96.50 168 ASP A O 1
ATOM 1411 N N . LYS A 1 169 ? 4.223 16.300 25.354 1.00 96.81 169 LYS A N 1
ATOM 1412 C CA . LYS A 1 169 ? 3.140 17.287 25.513 1.00 96.81 169 LYS A CA 1
ATOM 1413 C C . LYS A 1 169 ? 1.770 16.660 25.308 1.00 96.81 169 LYS A C 1
ATOM 1415 O O . LYS A 1 169 ? 0.803 17.074 25.945 1.00 96.81 169 LYS A O 1
ATOM 1420 N N . LEU A 1 170 ? 1.679 15.699 24.387 1.00 96.06 170 LEU A N 1
ATOM 1421 C CA . LEU A 1 170 ? 0.454 14.941 24.183 1.00 96.06 170 LEU A CA 1
ATOM 1422 C C . LEU A 1 170 ? 0.118 14.152 25.448 1.00 96.06 170 LEU A C 1
ATOM 1424 O O . LEU A 1 170 ? -1.007 14.250 25.926 1.00 96.06 170 LEU A O 1
ATOM 1428 N N . ASP A 1 171 ? 1.082 13.424 26.006 1.00 95.25 171 ASP A N 1
ATOM 1429 C CA . ASP A 1 171 ? 0.882 12.659 27.231 1.00 95.25 171 ASP A CA 1
ATOM 1430 C C . ASP A 1 171 ? 0.465 13.572 28.389 1.00 95.25 171 ASP A C 1
ATOM 1432 O O . ASP A 1 171 ? -0.521 13.278 29.057 1.00 95.25 171 ASP A O 1
ATOM 1436 N N . GLU A 1 172 ? 1.140 14.706 28.598 1.00 96.00 172 GLU A N 1
ATOM 1437 C CA . GLU A 1 172 ? 0.766 15.695 29.621 1.00 96.00 172 GLU A CA 1
ATOM 1438 C C . GLU A 1 172 ? -0.695 16.148 29.455 1.00 96.00 172 GLU A C 1
ATOM 1440 O O . GLU A 1 172 ? -1.484 16.079 30.399 1.00 96.00 172 GLU A O 1
ATOM 1445 N N . TYR A 1 173 ? -1.096 16.503 28.230 1.00 96.19 173 TYR A N 1
ATOM 1446 C CA . TYR A 1 173 ? -2.468 16.910 27.933 1.00 96.19 173 TYR A CA 1
ATOM 1447 C C . TYR A 1 173 ? -3.495 15.796 28.178 1.00 96.19 173 TYR A C 1
ATOM 1449 O O . TYR A 1 173 ? -4.574 16.063 28.719 1.00 96.19 173 TYR A O 1
ATOM 1457 N N . LEU A 1 174 ? -3.175 14.562 27.775 1.00 94.75 174 LEU A N 1
ATOM 1458 C CA . LEU A 1 174 ? -4.036 13.393 27.954 1.00 94.75 174 LEU A CA 1
ATOM 1459 C C . LEU A 1 174 ? -4.284 13.119 29.441 1.00 94.75 174 LEU A C 1
ATOM 1461 O O . LEU A 1 174 ? -5.434 12.903 29.814 1.00 94.75 174 LEU A O 1
ATOM 1465 N N . HIS A 1 175 ? -3.255 13.210 30.290 1.00 93.19 175 HIS A N 1
ATOM 1466 C CA . HIS A 1 175 ? -3.406 13.025 31.736 1.00 93.19 175 HIS A CA 1
ATOM 1467 C C . HIS A 1 175 ? -4.249 14.145 32.364 1.00 93.19 175 HIS A C 1
ATOM 1469 O O . HIS A 1 175 ? -5.180 13.863 33.122 1.00 93.19 175 HIS A O 1
ATOM 1475 N N . GLU A 1 176 ? -3.990 15.409 32.012 1.00 94.38 176 GLU A N 1
ATOM 1476 C CA . GLU A 1 176 ? -4.744 16.558 32.540 1.00 94.38 176 GLU A CA 1
ATOM 1477 C C . GLU A 1 176 ? -6.227 16.552 32.131 1.00 94.38 176 GLU A C 1
ATOM 1479 O O . GLU A 1 176 ? -7.078 17.030 32.882 1.00 94.38 176 GLU A O 1
ATOM 1484 N N . ASN A 1 177 ? -6.550 16.007 30.953 1.00 94.19 177 ASN A N 1
ATOM 1485 C CA . ASN A 1 177 ? -7.886 16.067 30.348 1.00 94.19 177 ASN A CA 1
ATOM 1486 C C . ASN A 1 177 ? -8.466 14.671 30.067 1.00 94.19 177 ASN A C 1
ATOM 1488 O O . ASN A 1 177 ? -9.204 14.488 29.095 1.00 94.19 177 ASN A O 1
ATOM 1492 N N . THR A 1 178 ? -8.151 13.693 30.921 1.00 95.06 178 THR A N 1
ATOM 1493 C CA . THR A 1 178 ? -8.432 12.261 30.699 1.00 95.06 178 THR A CA 1
ATOM 1494 C C . THR A 1 178 ? -9.864 11.969 30.217 1.00 95.06 178 THR A C 1
ATOM 1496 O O . THR A 1 178 ? -10.008 11.339 29.164 1.00 95.06 178 THR A O 1
ATOM 1499 N N . PRO A 1 179 ? -10.944 12.450 30.877 1.00 94.62 179 PRO A N 1
ATOM 1500 C CA . PRO A 1 179 ? -12.299 12.089 30.456 1.00 94.62 179 PRO A CA 1
ATOM 1501 C C . PRO A 1 179 ? -12.659 12.638 29.076 1.00 94.62 179 PRO A C 1
ATOM 1503 O O . PRO A 1 179 ? -13.231 11.935 28.243 1.00 94.62 179 PRO A O 1
ATOM 1506 N N . TYR A 1 180 ? -12.261 13.881 28.805 1.00 94.75 180 TYR A N 1
ATOM 1507 C CA . TYR A 1 180 ? -12.456 14.516 27.506 1.00 94.75 180 TYR A CA 1
ATOM 1508 C C . TYR A 1 180 ? -11.688 13.779 26.402 1.00 94.75 180 TYR A C 1
ATOM 1510 O O . TYR A 1 180 ? -12.250 13.480 25.346 1.00 94.75 180 TYR A O 1
ATOM 1518 N N . ALA A 1 181 ? -10.420 13.448 26.658 1.00 95.81 181 ALA A N 1
ATOM 1519 C CA . ALA A 1 181 ? -9.560 12.773 25.699 1.00 95.81 181 ALA A CA 1
ATOM 1520 C C . ALA A 1 181 ? -10.090 11.386 25.317 1.00 95.81 181 ALA A C 1
ATOM 1522 O O . ALA A 1 181 ? -10.190 11.071 24.130 1.00 95.81 181 ALA A O 1
ATOM 1523 N N . ILE A 1 182 ? -10.494 10.577 26.303 1.00 96.06 182 ILE A N 1
ATOM 1524 C CA . ILE A 1 182 ? -11.061 9.245 26.057 1.00 96.06 182 ILE A CA 1
ATOM 1525 C C . ILE A 1 182 ? -12.338 9.356 25.220 1.00 96.06 182 ILE A C 1
ATOM 1527 O O . ILE A 1 182 ? -12.464 8.660 24.211 1.00 96.06 182 ILE A O 1
ATOM 1531 N N . LEU A 1 183 ? -13.256 10.261 25.572 1.00 95.88 183 LEU A N 1
ATOM 1532 C CA . LEU A 1 183 ? -14.493 10.467 24.812 1.00 95.88 183 LEU A CA 1
ATOM 1533 C C . LEU A 1 183 ? -14.219 10.886 23.361 1.00 95.88 183 LEU A C 1
ATOM 1535 O O . LEU A 1 183 ? -14.829 10.342 22.439 1.00 95.88 183 LEU A O 1
ATOM 1539 N N . LYS A 1 184 ? -13.259 11.789 23.131 1.00 96.00 184 LYS A N 1
ATOM 1540 C CA . LYS A 1 184 ? -12.847 12.199 21.780 1.00 96.00 184 LYS A CA 1
ATOM 1541 C C . LYS A 1 184 ? -12.209 11.071 20.972 1.00 96.00 184 LYS A C 1
ATOM 1543 O O . LYS A 1 184 ? -12.551 10.876 19.807 1.00 96.00 184 LYS A O 1
ATOM 1548 N N . LEU A 1 185 ? -11.346 10.268 21.586 1.00 96.50 185 LEU A N 1
ATOM 1549 C CA . LEU A 1 185 ? -10.749 9.103 20.932 1.00 96.50 185 LEU A CA 1
ATOM 1550 C C . LEU A 1 185 ? -11.796 8.021 20.611 1.00 96.50 185 LEU A C 1
ATOM 1552 O O . LEU A 1 185 ? -11.752 7.407 19.542 1.00 96.50 185 LEU A O 1
ATOM 1556 N N . LEU A 1 186 ? -12.776 7.809 21.497 1.00 95.44 186 LEU A N 1
ATOM 1557 C CA . LEU A 1 186 ? -13.925 6.933 21.243 1.00 95.44 186 LEU A CA 1
ATOM 1558 C C . LEU A 1 186 ? -14.791 7.457 20.093 1.00 95.44 186 LEU A C 1
ATOM 1560 O O . LEU A 1 186 ? -15.197 6.668 19.234 1.00 95.44 186 LEU A O 1
ATOM 1564 N N . GLN A 1 187 ? -15.040 8.769 20.049 1.00 95.06 187 GLN A N 1
ATOM 1565 C CA . GLN A 1 187 ? -15.753 9.431 18.958 1.00 95.06 187 GLN A CA 1
ATOM 1566 C C . GLN A 1 187 ? -15.029 9.210 17.621 1.00 95.06 187 GLN A C 1
ATOM 1568 O O . GLN A 1 187 ? -15.643 8.729 16.668 1.00 95.06 187 GLN A O 1
ATOM 1573 N N . ALA A 1 188 ? -13.716 9.450 17.562 1.00 94.31 188 ALA A N 1
ATOM 1574 C CA . ALA A 1 188 ? -12.915 9.278 16.348 1.00 94.31 188 ALA A CA 1
ATOM 1575 C C . ALA A 1 188 ? -12.869 7.824 15.841 1.00 94.31 188 ALA A C 1
ATOM 1577 O O . ALA A 1 188 ? -12.828 7.584 14.635 1.00 94.31 188 ALA A O 1
ATOM 1578 N N . LYS A 1 189 ? -12.925 6.833 16.743 1.00 93.31 189 LYS A N 1
ATOM 1579 C CA . LYS A 1 189 ? -13.020 5.407 16.376 1.00 93.31 189 LYS A CA 1
ATOM 1580 C C . LYS A 1 189 ? -14.447 4.927 16.082 1.00 93.31 189 LYS A C 1
ATOM 1582 O O . LYS A 1 189 ? -14.636 3.734 15.849 1.00 93.31 189 LYS A O 1
ATOM 1587 N N . GLY A 1 190 ? -15.448 5.810 16.126 1.00 93.06 190 GLY A N 1
ATOM 1588 C CA . GLY A 1 190 ? -16.852 5.463 15.891 1.00 93.06 190 GLY A CA 1
ATOM 1589 C C . GLY A 1 190 ? -17.465 4.565 16.972 1.00 93.06 190 GLY A C 1
ATOM 1590 O O . GLY A 1 190 ? -18.421 3.845 16.697 1.00 93.06 190 GLY A O 1
ATOM 1591 N N . LYS A 1 191 ? -16.903 4.569 18.189 1.00 91.25 191 LYS A N 1
ATOM 1592 C CA . LYS A 1 191 ? -17.392 3.778 19.333 1.00 91.25 191 LYS A CA 1
ATOM 1593 C C . LYS A 1 191 ? -18.376 4.539 20.222 1.00 91.25 191 LYS A C 1
ATOM 1595 O O . LYS A 1 191 ? -19.060 3.921 21.031 1.00 91.25 191 LYS A O 1
ATOM 1600 N N . LEU A 1 192 ? -18.439 5.863 20.086 1.00 92.06 192 LEU A N 1
ATOM 1601 C CA . LEU A 1 192 ? -19.328 6.713 20.869 1.00 92.06 192 LEU A CA 1
ATOM 1602 C C . LEU A 1 192 ? -20.698 6.841 20.180 1.00 92.06 192 LEU A C 1
ATOM 1604 O O . LEU A 1 192 ? -20.776 7.202 19.004 1.00 92.06 192 LEU A O 1
ATOM 1608 N N . THR A 1 193 ? -21.785 6.531 20.892 1.00 90.38 193 THR A N 1
ATOM 1609 C CA . THR A 1 193 ? -23.151 6.628 20.343 1.00 90.38 193 THR A CA 1
ATOM 1610 C C . THR A 1 193 ? -23.600 8.088 20.197 1.00 90.38 193 THR A C 1
ATOM 1612 O O . THR A 1 193 ? -23.046 8.988 20.829 1.00 90.38 193 THR A O 1
ATOM 1615 N N . GLY A 1 194 ? -24.636 8.335 19.382 1.00 90.81 194 GLY A N 1
ATOM 1616 C CA . GLY A 1 194 ? -25.192 9.680 19.164 1.00 90.81 194 GLY A CA 1
ATOM 1617 C C . GLY A 1 194 ? -25.548 10.409 20.463 1.00 90.81 194 GLY A C 1
ATOM 1618 O O . GLY A 1 194 ? -25.205 11.570 20.619 1.00 90.81 194 GLY A O 1
ATOM 1619 N N . THR A 1 195 ? -26.107 9.698 21.445 1.00 91.94 195 THR A N 1
ATOM 1620 C CA . THR A 1 195 ? -26.505 10.279 22.736 1.00 91.94 195 THR A CA 1
ATOM 1621 C C . THR A 1 195 ? -25.338 10.902 23.503 1.00 91.94 195 THR A C 1
ATOM 1623 O O . THR A 1 195 ? -25.501 11.973 24.085 1.00 91.94 195 THR A O 1
ATOM 1626 N N . TYR A 1 196 ? -24.163 10.267 23.509 1.00 93.94 196 TYR A N 1
ATOM 1627 C CA . TYR A 1 196 ? -22.997 10.833 24.194 1.00 93.94 196 TYR A CA 1
ATOM 1628 C C . TYR A 1 196 ? -22.298 11.905 23.351 1.00 93.94 196 TYR A C 1
ATOM 1630 O O . TYR A 1 196 ? -21.747 12.839 23.924 1.00 93.94 196 TYR A O 1
ATOM 1638 N N . ASN A 1 197 ? -22.362 11.821 22.014 1.00 91.69 197 ASN A N 1
ATOM 1639 C CA . ASN A 1 197 ? -21.913 12.917 21.147 1.00 91.69 197 ASN A CA 1
ATOM 1640 C C . ASN A 1 197 ? -22.714 14.196 21.440 1.00 91.69 197 ASN A C 1
ATOM 1642 O O . ASN A 1 197 ? -22.119 15.234 21.724 1.00 91.69 197 ASN A O 1
ATOM 1646 N N . ASP A 1 198 ? -24.046 14.094 21.477 1.00 93.38 198 ASP A N 1
ATOM 1647 C CA . ASP A 1 198 ? -24.938 15.211 21.805 1.00 93.38 198 ASP A CA 1
ATOM 1648 C C . ASP A 1 198 ? -24.646 15.746 23.219 1.00 93.38 198 ASP A C 1
ATOM 1650 O O . ASP A 1 198 ? -24.556 16.951 23.437 1.00 93.38 198 ASP A O 1
ATOM 1654 N N . ALA A 1 199 ? -24.420 14.854 24.192 1.00 92.56 199 ALA A N 1
ATOM 1655 C CA . ALA A 1 199 ? -24.077 15.237 25.561 1.00 92.56 199 ALA A CA 1
ATOM 1656 C C . ALA A 1 199 ? -22.770 16.046 25.657 1.00 92.56 199 ALA A C 1
ATOM 1658 O O . ALA A 1 199 ? -22.689 16.970 26.472 1.00 92.56 199 ALA A O 1
ATOM 1659 N N . MET A 1 200 ? -21.769 15.719 24.834 1.00 92.69 200 MET A N 1
ATOM 1660 C CA . MET A 1 200 ? -20.526 16.488 24.749 1.00 92.69 200 MET A CA 1
ATOM 1661 C C . MET A 1 200 ? -20.754 17.872 24.130 1.00 92.69 200 MET A C 1
ATOM 1663 O O . MET A 1 200 ? -20.193 18.851 24.616 1.00 92.69 200 MET A O 1
ATOM 1667 N N . GLU A 1 201 ? -21.581 17.976 23.086 1.00 89.69 201 GLU A N 1
ATOM 1668 C CA . GLU A 1 201 ? -21.909 19.257 22.439 1.00 89.69 201 GLU A CA 1
ATOM 1669 C C . GLU A 1 201 ? -22.741 20.179 23.342 1.00 89.69 201 GLU A C 1
ATOM 1671 O O . GLU A 1 201 ? -22.556 21.396 23.341 1.00 89.69 201 GLU A O 1
ATOM 1676 N N . GLU A 1 202 ? -23.612 19.600 24.170 1.00 90.56 202 GLU A N 1
ATOM 1677 C CA . GLU A 1 202 ? -24.409 20.311 25.175 1.00 90.56 202 GLU A CA 1
ATOM 1678 C C . GLU A 1 202 ? -23.576 20.828 26.367 1.00 90.56 202 GLU A C 1
ATOM 1680 O O . GLU A 1 202 ? -24.111 21.526 27.231 1.00 90.56 202 GLU A O 1
ATOM 1685 N N . GLY A 1 203 ? -22.277 20.508 26.430 1.00 81.38 203 GLY A N 1
ATOM 1686 C CA . GLY A 1 203 ? -21.368 20.975 27.479 1.00 81.38 203 GLY A CA 1
ATOM 1687 C C . GLY A 1 203 ? -21.626 20.342 28.848 1.00 81.38 203 GLY A C 1
ATOM 1688 O O . GLY A 1 203 ? -21.381 20.982 29.874 1.00 81.38 203 GLY A O 1
ATOM 1689 N N . LYS A 1 204 ? -22.149 19.108 28.882 1.00 84.56 204 LYS A N 1
ATOM 1690 C CA . LYS A 1 204 ? -22.267 18.334 30.127 1.00 84.56 204 LYS A CA 1
ATOM 1691 C C . LYS A 1 204 ? -20.881 17.948 30.651 1.00 84.56 204 LYS A C 1
ATOM 1693 O O . LYS A 1 204 ? -19.891 17.964 29.924 1.00 84.56 204 LYS A O 1
ATOM 1698 N N . ASP A 1 205 ? -20.823 17.605 31.933 1.00 93.56 205 ASP A N 1
ATOM 1699 C CA . ASP A 1 205 ? -19.589 17.189 32.596 1.00 93.56 205 ASP A CA 1
ATOM 1700 C C . ASP A 1 205 ? -19.000 15.929 31.932 1.00 93.56 205 ASP A C 1
ATOM 1702 O O . ASP A 1 205 ? -19.657 14.889 31.864 1.00 93.56 205 ASP A O 1
ATOM 1706 N N . TYR A 1 206 ? -17.763 16.021 31.431 1.00 93.94 206 TYR A N 1
ATOM 1707 C CA . TYR A 1 206 ? -17.118 14.926 30.701 1.00 93.94 206 TYR A CA 1
ATOM 1708 C C . TYR A 1 206 ? -16.868 13.683 31.560 1.00 93.94 206 TYR A C 1
ATOM 1710 O O . TYR A 1 206 ? -16.911 12.578 31.023 1.00 93.94 206 TYR A O 1
ATOM 1718 N N . GLN A 1 207 ? -16.628 13.837 32.867 1.00 94.56 207 GLN A N 1
ATOM 1719 C CA . GLN A 1 207 ? -16.476 12.692 33.765 1.00 94.56 207 GLN A CA 1
ATOM 1720 C C . GLN A 1 207 ? -17.803 11.947 33.872 1.00 94.56 207 GLN A C 1
ATOM 1722 O O . GLN A 1 207 ? -17.839 10.735 33.693 1.00 94.56 207 GLN A O 1
ATOM 1727 N N . GLN A 1 208 ? -18.903 12.677 34.063 1.00 94.62 208 GLN A N 1
ATOM 1728 C CA . GLN A 1 208 ? -20.225 12.063 34.140 1.00 94.62 208 GLN A CA 1
ATOM 1729 C C . GLN A 1 208 ? -20.604 11.341 32.837 1.00 94.62 208 GLN A C 1
ATOM 1731 O O . GLN A 1 208 ? -21.110 10.222 32.883 1.00 94.62 208 GLN A O 1
ATOM 1736 N N . ILE A 1 209 ? -20.333 11.951 31.675 1.00 94.50 209 ILE A N 1
ATOM 1737 C CA . ILE A 1 209 ? -20.580 11.313 30.369 1.00 94.50 209 ILE A CA 1
ATOM 1738 C C . ILE A 1 209 ? -19.775 10.014 30.245 1.00 94.50 209 ILE A C 1
ATOM 1740 O O . ILE A 1 209 ? -20.305 9.009 29.770 1.00 94.50 209 ILE A O 1
ATOM 1744 N N . LEU A 1 210 ? -18.501 10.032 30.650 1.00 94.69 210 LEU A N 1
ATOM 1745 C CA . LEU A 1 210 ? -17.639 8.857 30.588 1.00 94.69 210 LEU A CA 1
ATOM 1746 C C . LEU A 1 210 ? -18.129 7.745 31.523 1.00 94.69 210 LEU A C 1
ATOM 1748 O O . LEU A 1 210 ? -18.191 6.593 31.100 1.00 94.69 210 LEU A O 1
ATOM 1752 N N . ASP A 1 211 ? -18.515 8.083 32.753 1.00 94.12 211 ASP A N 1
ATOM 1753 C CA . ASP A 1 211 ? -19.031 7.125 33.735 1.00 94.12 211 ASP A CA 1
ATOM 1754 C C . ASP A 1 211 ? -20.328 6.464 33.238 1.00 94.12 211 ASP A C 1
ATOM 1756 O O . ASP A 1 211 ? -20.484 5.241 33.316 1.00 94.12 211 ASP A O 1
ATOM 1760 N N . ASP A 1 212 ? -21.240 7.258 32.666 1.00 94.06 212 ASP A N 1
ATOM 1761 C CA . ASP A 1 212 ? -22.481 6.763 32.063 1.00 94.06 212 ASP A CA 1
ATOM 1762 C C . ASP A 1 212 ? -22.188 5.850 30.858 1.00 94.06 212 ASP A C 1
ATOM 1764 O O . ASP A 1 212 ? -22.779 4.774 30.738 1.00 94.06 212 ASP A O 1
ATOM 1768 N N . TYR A 1 213 ? -21.230 6.226 30.001 1.00 94.56 213 TYR A N 1
ATOM 1769 C CA . TYR A 1 213 ? -20.780 5.400 28.877 1.00 94.56 213 TYR A CA 1
ATOM 1770 C C . TYR A 1 213 ? -20.203 4.056 29.340 1.00 94.56 213 TYR A C 1
ATOM 1772 O O . TYR A 1 213 ? -20.595 3.005 28.831 1.00 94.56 213 TYR A O 1
ATOM 1780 N N . VAL A 1 214 ? -19.298 4.067 30.324 1.00 93.94 214 VAL A N 1
ATOM 1781 C CA . VAL A 1 214 ? -18.674 2.854 30.878 1.00 93.94 214 VAL A CA 1
ATOM 1782 C C . VAL A 1 214 ? -19.731 1.928 31.468 1.00 93.94 214 VAL A C 1
ATOM 1784 O O . VAL A 1 214 ? -19.736 0.724 31.197 1.00 93.94 214 VAL A O 1
ATOM 1787 N N . LYS A 1 215 ? -20.668 2.485 32.238 1.00 93.06 215 LYS A N 1
ATOM 1788 C CA . LYS A 1 215 ? -21.769 1.727 32.828 1.00 93.06 215 LYS A CA 1
ATOM 1789 C C . LYS A 1 215 ? -22.623 1.054 31.758 1.00 93.06 215 LYS A C 1
ATOM 1791 O O . LYS A 1 215 ? -22.946 -0.130 31.889 1.00 93.06 215 LYS A O 1
ATOM 1796 N N . ASP A 1 216 ? -22.977 1.779 30.703 1.00 93.19 216 ASP A N 1
ATOM 1797 C CA . ASP A 1 216 ? -23.791 1.238 29.619 1.00 93.19 216 ASP A CA 1
ATOM 1798 C C . ASP A 1 216 ? -23.035 0.188 28.797 1.00 93.19 216 ASP A C 1
ATOM 1800 O O . ASP A 1 216 ? -23.613 -0.853 28.485 1.00 93.19 216 ASP A O 1
ATOM 1804 N N . GLU A 1 217 ? -21.736 0.362 28.540 1.00 92.62 217 GLU A N 1
ATOM 1805 C CA . GLU A 1 217 ? -20.900 -0.660 27.895 1.00 92.62 217 GLU A CA 1
ATOM 1806 C C . GLU A 1 217 ? -20.832 -1.959 28.713 1.00 92.62 217 GLU A C 1
ATOM 1808 O O . GLU A 1 217 ? -21.025 -3.050 28.164 1.00 92.62 217 GLU A O 1
ATOM 1813 N N . ILE A 1 218 ? -20.628 -1.874 30.033 1.00 92.19 218 ILE A N 1
ATOM 1814 C CA . ILE A 1 218 ? -20.617 -3.056 30.911 1.00 92.19 218 ILE A CA 1
ATOM 1815 C C . ILE A 1 218 ? -21.994 -3.737 30.901 1.00 92.19 218 ILE A C 1
ATOM 1817 O O . ILE A 1 218 ? -22.079 -4.962 30.754 1.00 92.19 218 ILE A O 1
ATOM 1821 N N . ASN A 1 219 ? -23.080 -2.963 30.993 1.00 92.75 219 ASN A N 1
ATOM 1822 C CA . ASN A 1 219 ? -24.449 -3.486 30.950 1.00 92.75 219 ASN A CA 1
ATOM 1823 C C . ASN A 1 219 ? -24.750 -4.188 29.621 1.00 92.75 219 ASN A C 1
ATOM 1825 O O . ASN A 1 219 ? -25.294 -5.297 29.604 1.00 92.75 219 ASN A O 1
ATOM 1829 N N . LEU A 1 220 ? -24.367 -3.567 28.504 1.00 91.38 220 LEU A N 1
ATOM 1830 C CA . LEU A 1 220 ? -24.519 -4.129 27.167 1.00 91.38 220 LEU A CA 1
ATOM 1831 C C . LEU A 1 220 ? -23.705 -5.412 27.018 1.00 91.38 220 LEU A C 1
ATOM 1833 O O . LEU A 1 220 ? -24.214 -6.397 26.479 1.00 91.38 220 LEU A O 1
ATOM 1837 N N . ASN A 1 221 ? -22.467 -5.448 27.513 1.00 91.06 221 ASN A N 1
ATOM 1838 C CA . ASN A 1 221 ? -21.635 -6.643 27.429 1.00 91.06 221 ASN A CA 1
ATOM 1839 C C . ASN A 1 221 ? -22.211 -7.792 28.277 1.00 91.06 221 ASN A C 1
ATOM 1841 O O . ASN A 1 221 ? -22.332 -8.915 27.781 1.00 91.06 221 ASN A O 1
ATOM 1845 N N . ALA A 1 222 ? -22.672 -7.506 29.499 1.00 93.06 222 ALA A N 1
ATOM 1846 C CA . ALA A 1 222 ? -23.345 -8.480 30.359 1.00 93.06 222 ALA A CA 1
ATOM 1847 C C . ALA A 1 222 ? -24.610 -9.055 29.698 1.00 93.06 222 ALA A C 1
ATOM 1849 O O . ALA A 1 222 ? -24.804 -10.274 29.673 1.00 93.06 222 ALA A O 1
ATOM 1850 N N . LEU A 1 223 ? -25.447 -8.191 29.110 1.00 93.25 223 LEU A N 1
ATOM 1851 C CA . LEU A 1 223 ? -26.662 -8.601 28.406 1.00 93.25 223 LEU A CA 1
ATOM 1852 C C . LEU A 1 223 ? -26.338 -9.453 27.170 1.00 93.25 223 LEU A C 1
ATOM 1854 O O . LEU A 1 223 ? -26.975 -10.482 26.946 1.00 93.25 223 LEU A O 1
ATOM 1858 N N . ARG A 1 224 ? -25.317 -9.072 26.390 1.00 91.38 224 ARG A N 1
ATOM 1859 C CA . ARG A 1 224 ? -24.849 -9.851 25.230 1.00 91.38 224 ARG A CA 1
ATOM 1860 C C . ARG A 1 224 ? -24.411 -11.255 25.633 1.00 91.38 224 ARG A C 1
ATOM 1862 O O . ARG A 1 224 ? -24.752 -12.206 24.936 1.00 91.38 224 ARG A O 1
ATOM 1869 N N . ILE A 1 225 ? -23.677 -11.394 26.736 1.00 92.25 225 ILE A N 1
ATOM 1870 C CA . ILE A 1 225 ? -23.211 -12.692 27.245 1.00 92.25 225 ILE A CA 1
ATOM 1871 C C . ILE A 1 225 ? -24.399 -13.550 27.699 1.00 92.25 225 ILE A C 1
ATOM 1873 O O . ILE A 1 225 ? -24.483 -14.714 27.312 1.00 92.25 225 ILE A O 1
ATOM 1877 N N . GLN A 1 226 ? -25.347 -12.982 28.450 1.00 91.94 226 GLN A N 1
ATOM 1878 C CA . GLN A 1 226 ? -26.551 -13.695 28.902 1.00 91.94 226 GLN A CA 1
ATOM 1879 C C . GLN A 1 226 ? -27.394 -14.191 27.718 1.00 91.94 226 GLN A C 1
ATOM 1881 O O . GLN A 1 226 ? -27.675 -15.385 27.621 1.00 91.94 226 GLN A O 1
ATOM 1886 N N . LEU A 1 227 ? -27.708 -13.310 26.763 1.00 92.50 227 LEU A N 1
ATOM 1887 C CA . LEU A 1 227 ? -28.476 -13.670 25.568 1.00 92.50 227 LEU A CA 1
ATOM 1888 C C . LEU A 1 227 ? -27.749 -14.709 24.701 1.00 92.50 227 LEU A C 1
ATOM 1890 O O . LEU A 1 227 ? -28.374 -15.632 24.178 1.00 92.50 227 LEU A O 1
ATOM 1894 N N . ALA A 1 228 ? -26.426 -14.597 24.554 1.00 90.94 228 ALA A N 1
ATOM 1895 C CA . ALA A 1 228 ? -25.638 -15.588 23.823 1.00 90.94 228 ALA A CA 1
ATOM 1896 C C . ALA A 1 228 ? -25.648 -16.955 24.529 1.00 90.94 228 ALA A C 1
ATOM 1898 O O . ALA A 1 228 ? -25.794 -17.984 23.866 1.00 90.94 228 ALA A O 1
ATOM 1899 N N . LYS A 1 229 ? -25.570 -16.980 25.866 1.00 90.69 229 LYS A N 1
ATOM 1900 C CA . LYS A 1 229 ? -25.649 -18.218 26.652 1.00 90.69 229 LYS A CA 1
ATOM 1901 C C . LYS A 1 229 ? -27.014 -18.891 26.529 1.00 90.69 229 LYS A C 1
ATOM 1903 O O . LYS A 1 229 ? -27.068 -20.116 26.438 1.00 90.69 229 LYS A O 1
ATOM 1908 N N . GLU A 1 230 ? -28.095 -18.113 26.495 1.00 91.44 230 GLU A N 1
ATOM 1909 C CA . GLU A 1 230 ? -29.455 -18.623 26.275 1.00 91.44 230 GLU A CA 1
ATOM 1910 C C . GLU A 1 230 ? -29.597 -19.300 24.907 1.00 91.44 230 GLU A C 1
ATOM 1912 O O . GLU A 1 230 ? -30.214 -20.360 24.795 1.00 91.44 230 GLU A O 1
ATOM 1917 N N . LYS A 1 231 ? -28.996 -18.723 23.858 1.00 91.69 231 LYS A N 1
ATOM 1918 C CA . LYS A 1 231 ? -28.987 -19.325 22.515 1.00 91.69 231 LYS A CA 1
ATOM 1919 C C . LYS A 1 231 ? -28.104 -20.568 22.428 1.00 91.69 231 LYS A C 1
ATOM 1921 O O . LYS A 1 231 ? -28.415 -21.472 21.659 1.00 91.69 231 LYS A O 1
ATOM 1926 N N . LEU A 1 232 ? -27.050 -20.639 23.238 1.00 89.75 232 LEU A N 1
ATOM 1927 C CA . LEU A 1 232 ? -26.135 -21.778 23.346 1.00 89.75 232 LEU A CA 1
ATOM 1928 C C . LEU A 1 232 ? -26.393 -22.573 24.634 1.00 89.75 232 LEU A C 1
ATOM 1930 O O . LEU A 1 232 ? -25.489 -22.838 25.437 1.00 89.75 232 LEU A O 1
ATOM 1934 N N . ALA A 1 233 ? -27.655 -22.961 24.834 1.00 85.75 233 ALA A N 1
ATOM 1935 C CA . ALA A 1 233 ? -28.094 -23.706 26.012 1.00 85.75 233 ALA A CA 1
ATOM 1936 C C . ALA A 1 233 ? -27.379 -25.061 26.176 1.00 85.75 233 ALA A C 1
ATOM 1938 O O . ALA A 1 233 ? -27.216 -25.517 27.302 1.00 85.75 233 ALA A O 1
ATOM 1939 N N . SER A 1 234 ? -26.900 -25.668 25.083 1.00 90.38 234 SER A N 1
ATOM 1940 C CA . SER A 1 234 ? -26.183 -26.952 25.090 1.00 90.38 234 SER A CA 1
ATOM 1941 C C . SER A 1 234 ? -24.798 -26.907 25.744 1.00 90.38 234 SER A C 1
ATOM 1943 O O . SER A 1 234 ? -24.250 -27.956 26.065 1.00 90.38 234 SER A O 1
ATOM 1945 N N . LEU A 1 235 ? -24.204 -25.722 25.912 1.00 87.50 235 LEU A N 1
ATOM 1946 C CA . LEU A 1 235 ? -22.927 -25.567 26.609 1.00 87.50 235 LEU A CA 1
ATOM 1947 C C . LEU A 1 235 ? -23.187 -25.474 28.115 1.00 87.50 235 LEU A C 1
ATOM 1949 O O . LEU A 1 235 ? -23.583 -24.421 28.612 1.00 87.50 235 LEU A O 1
ATOM 1953 N N . GLU A 1 236 ? -22.990 -26.560 28.854 1.00 87.94 236 GLU A N 1
ATOM 1954 C CA . GLU A 1 236 ? -23.170 -26.591 30.312 1.00 87.94 236 GLU A CA 1
ATOM 1955 C C . GLU A 1 236 ? -21.978 -25.938 31.033 1.00 87.94 236 GLU A C 1
ATOM 1957 O O . GLU A 1 236 ? -21.102 -26.614 31.560 1.00 87.94 236 GLU A O 1
ATOM 1962 N N . MET A 1 237 ? -21.932 -24.604 31.031 1.00 91.81 237 MET A N 1
ATOM 1963 C CA . MET A 1 237 ? -20.904 -23.815 31.721 1.00 91.81 237 MET A CA 1
ATOM 1964 C C . MET A 1 237 ? -21.503 -22.573 32.409 1.00 91.81 237 MET A C 1
ATOM 1966 O O . MET A 1 237 ? -22.488 -22.016 31.900 1.00 91.81 237 MET A O 1
ATOM 1970 N N . PRO A 1 238 ? -20.934 -22.116 33.544 1.00 92.94 238 PRO A N 1
ATOM 1971 C CA . PRO A 1 238 ? -21.330 -20.877 34.217 1.00 92.94 238 PRO A CA 1
ATOM 1972 C C . PRO A 1 238 ? -21.153 -19.633 33.335 1.00 92.94 238 PRO A C 1
ATOM 1974 O O . PRO A 1 238 ? -20.333 -19.619 32.419 1.00 92.94 238 PRO A O 1
ATOM 1977 N N . LEU A 1 239 ? -21.867 -18.544 33.648 1.00 92.06 239 LEU A N 1
ATOM 1978 C CA . LEU A 1 239 ? -21.820 -17.299 32.864 1.00 92.06 239 LEU A CA 1
ATOM 1979 C C . LEU A 1 239 ? -20.418 -16.679 32.769 1.00 92.06 239 LEU A C 1
ATOM 1981 O O . LEU A 1 239 ? -20.057 -16.166 31.715 1.00 92.06 239 LEU A O 1
ATOM 1985 N N . ILE A 1 240 ? -19.623 -16.742 33.839 1.00 92.62 240 ILE A N 1
ATOM 1986 C CA . ILE A 1 240 ? -18.249 -16.212 33.855 1.00 92.62 240 ILE A CA 1
ATOM 1987 C C . ILE A 1 240 ? -17.334 -17.046 32.946 1.00 92.62 240 ILE A C 1
ATOM 1989 O O . ILE A 1 240 ? -16.586 -16.500 32.139 1.00 92.62 240 ILE A O 1
ATOM 1993 N N . GLU A 1 241 ? -17.431 -18.375 33.018 1.00 92.50 241 GLU A N 1
ATOM 1994 C CA . GLU A 1 241 ? -16.674 -19.267 32.133 1.00 92.50 241 GLU A CA 1
ATOM 1995 C C . GLU A 1 241 ? -17.092 -19.073 30.669 1.00 92.50 241 GLU A C 1
ATOM 1997 O O . GLU A 1 241 ? -16.245 -18.952 29.784 1.00 92.50 241 GLU A O 1
ATOM 2002 N N . PHE A 1 242 ? -18.397 -18.923 30.427 1.00 93.06 242 PHE A N 1
ATOM 2003 C CA . PHE A 1 242 ? -18.930 -18.599 29.111 1.00 93.06 242 PHE A CA 1
ATOM 2004 C C . PHE A 1 242 ? -18.464 -17.228 28.607 1.00 93.06 242 PHE A C 1
ATOM 2006 O O . PHE A 1 242 ? -18.176 -17.097 27.422 1.00 93.06 242 PHE A O 1
ATOM 2013 N N . SER A 1 243 ? -18.339 -16.219 29.475 1.00 92.00 243 SER A N 1
ATOM 2014 C CA . SER A 1 243 ? -17.767 -14.912 29.123 1.00 92.00 243 SER A CA 1
ATOM 2015 C C . SER A 1 243 ? -16.350 -15.076 28.568 1.00 92.00 243 SER A C 1
ATOM 2017 O O . SER A 1 243 ? -16.066 -14.636 27.451 1.00 92.00 243 SER A O 1
ATOM 2019 N N . ASN A 1 244 ? -15.495 -15.815 29.281 1.00 91.62 244 ASN A N 1
ATOM 2020 C CA . ASN A 1 244 ? -14.120 -16.093 28.861 1.00 91.62 244 ASN A CA 1
ATOM 2021 C C . ASN A 1 244 ? -14.056 -16.879 27.549 1.00 91.62 244 ASN A C 1
ATOM 2023 O O . ASN A 1 244 ? -13.338 -16.485 26.628 1.00 91.62 244 ASN A O 1
ATOM 2027 N N . PHE A 1 245 ? -14.860 -17.935 27.424 1.00 90.50 245 PHE A N 1
ATOM 2028 C CA . PHE A 1 245 ? -14.993 -18.691 26.181 1.00 90.50 245 PHE A CA 1
ATOM 2029 C C . PHE A 1 245 ? -15.460 -17.801 25.019 1.00 90.50 245 PHE A C 1
ATOM 2031 O O . PHE A 1 245 ? -14.873 -17.829 23.939 1.00 90.50 245 PHE A O 1
ATOM 2038 N N . SER A 1 246 ? -16.471 -16.958 25.244 1.00 89.06 246 SER A N 1
ATOM 2039 C CA . SER A 1 246 ? -17.015 -16.057 24.226 1.00 89.06 246 SER A CA 1
ATOM 2040 C C . SER A 1 246 ? -15.997 -15.011 23.773 1.00 89.06 246 SER A C 1
ATOM 2042 O O . SER A 1 246 ? -15.960 -14.669 22.594 1.00 89.06 246 SER A O 1
ATOM 2044 N N . ASN A 1 247 ? -15.130 -14.541 24.674 1.00 88.06 247 ASN A N 1
ATOM 2045 C CA . ASN A 1 247 ? -14.050 -13.617 24.340 1.00 88.06 247 ASN A CA 1
ATOM 2046 C C . ASN A 1 247 ? -12.981 -14.283 23.467 1.00 88.06 247 ASN A C 1
ATOM 2048 O O . ASN A 1 247 ? -12.481 -13.646 22.543 1.00 88.06 247 ASN A O 1
ATOM 2052 N N . ILE A 1 248 ? -12.651 -15.554 23.720 1.00 89.12 248 ILE A N 1
ATOM 2053 C CA . ILE A 1 248 ? -11.759 -16.336 22.847 1.00 89.12 248 ILE A CA 1
ATOM 2054 C C . ILE A 1 248 ? -12.415 -16.530 21.480 1.00 89.12 248 ILE A C 1
ATOM 2056 O O . ILE A 1 248 ? -11.799 -16.245 20.458 1.00 89.12 248 ILE A O 1
ATOM 2060 N N . LEU A 1 249 ? -13.688 -16.933 21.459 1.00 87.25 249 LEU A N 1
ATOM 2061 C CA . LEU A 1 249 ? -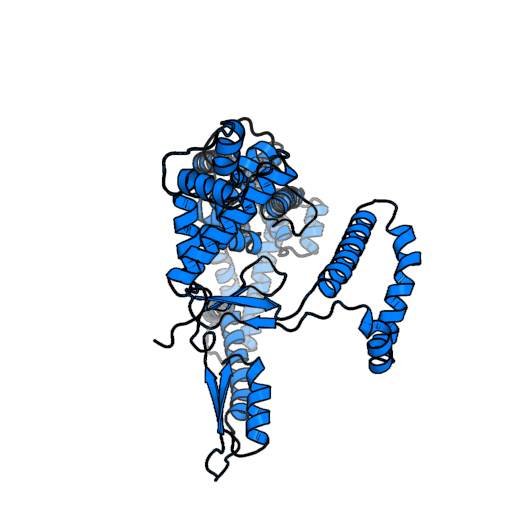14.425 -17.128 20.216 1.00 87.25 249 LEU A CA 1
ATOM 2062 C C . LEU A 1 249 ? -14.470 -15.842 19.387 1.00 87.25 249 LEU A C 1
ATOM 2064 O O . LEU A 1 249 ? -14.162 -15.898 18.210 1.00 87.25 249 LEU A O 1
ATOM 2068 N N . ARG A 1 250 ? -14.767 -14.681 19.987 1.00 87.12 250 ARG A N 1
ATOM 2069 C CA . ARG A 1 250 ? -14.774 -13.381 19.286 1.00 87.12 250 ARG A CA 1
ATOM 2070 C C . ARG A 1 250 ? -13.421 -13.023 18.668 1.00 87.12 250 ARG A C 1
ATOM 2072 O O . ARG A 1 250 ? -13.396 -12.353 17.642 1.00 87.12 250 ARG A O 1
ATOM 2079 N N . LYS A 1 251 ? -12.307 -13.438 19.283 1.00 88.50 251 LYS A N 1
ATOM 2080 C CA . LYS A 1 251 ? -10.960 -13.216 18.730 1.00 88.50 251 LYS A CA 1
ATOM 2081 C C . LYS A 1 251 ? -10.704 -14.077 17.490 1.00 88.50 251 LYS A C 1
ATOM 2083 O O . LYS A 1 251 ? -10.090 -13.594 16.547 1.00 88.50 251 LYS A O 1
ATOM 2088 N N . GLU A 1 252 ? -11.218 -15.305 17.475 1.00 91.00 252 GLU A N 1
ATOM 2089 C CA . GLU A 1 252 ? -10.996 -16.287 16.400 1.00 91.00 252 GLU A CA 1
ATOM 2090 C C . GLU A 1 252 ? -12.144 -16.358 15.375 1.00 91.00 252 GLU A C 1
ATOM 2092 O O . GLU A 1 252 ? -12.023 -17.010 14.339 1.00 91.00 252 GLU A O 1
ATOM 2097 N N . GLU A 1 253 ? -13.269 -15.690 15.641 1.00 90.19 253 GLU A N 1
ATOM 2098 C CA . GLU A 1 253 ? -14.524 -15.817 14.895 1.00 90.19 253 GLU A CA 1
ATOM 2099 C C . GLU A 1 253 ? -14.329 -15.572 13.395 1.00 90.19 253 GLU A C 1
ATOM 2101 O O . GLU A 1 253 ? -14.795 -16.357 12.568 1.00 90.19 253 GLU A O 1
ATOM 2106 N N . GLY A 1 254 ? -13.595 -14.513 13.040 1.00 90.62 254 GLY A N 1
ATOM 2107 C CA . GLY A 1 254 ? -13.318 -14.179 11.644 1.00 90.62 254 GLY A CA 1
ATOM 2108 C C . GLY A 1 254 ? -12.564 -15.289 10.910 1.00 90.62 254 GLY A C 1
ATOM 2109 O O . GLY A 1 254 ? -12.911 -15.615 9.776 1.00 90.62 254 GLY A O 1
ATOM 2110 N N . PHE A 1 255 ? -11.582 -15.912 11.568 1.00 92.31 255 PHE A N 1
ATOM 2111 C CA . PHE A 1 255 ? -10.830 -17.028 10.999 1.00 92.31 255 PHE A CA 1
ATOM 2112 C C . PHE A 1 255 ? -11.712 -18.270 10.836 1.00 92.31 255 PHE A C 1
ATOM 2114 O O . PHE A 1 255 ? -11.705 -18.888 9.774 1.00 92.31 255 PHE A O 1
ATOM 2121 N N . ILE A 1 256 ? -12.512 -18.605 11.852 1.00 91.81 256 ILE A N 1
ATOM 2122 C CA . ILE A 1 256 ? -13.399 -19.777 11.826 1.00 91.81 256 ILE A CA 1
ATOM 2123 C C . ILE A 1 256 ? -14.428 -19.659 10.696 1.00 91.81 256 ILE A C 1
ATOM 2125 O O . ILE A 1 256 ? -14.591 -20.601 9.919 1.00 91.81 256 ILE A O 1
ATOM 2129 N N . TRP A 1 257 ? -15.105 -18.511 10.570 1.00 92.69 257 TRP A N 1
ATOM 2130 C CA . TRP A 1 257 ? -16.100 -18.308 9.515 1.00 92.69 257 TRP A CA 1
ATOM 2131 C C . TRP A 1 257 ? -15.480 -18.302 8.126 1.00 92.69 257 TRP A C 1
ATOM 2133 O O . TRP A 1 257 ? -16.024 -18.941 7.226 1.00 92.69 257 TRP A O 1
ATOM 2143 N N . LEU A 1 258 ? -14.343 -17.620 7.954 1.00 94.12 258 LEU A N 1
ATOM 2144 C CA . LEU A 1 258 ? -13.621 -17.619 6.686 1.00 94.12 258 LEU A CA 1
ATOM 2145 C C . LEU A 1 258 ? -13.250 -19.048 6.287 1.00 94.12 258 LEU A C 1
ATOM 2147 O O . LEU A 1 258 ? -13.595 -19.487 5.193 1.00 94.12 258 LEU A O 1
ATOM 2151 N N . LYS A 1 259 ? -12.636 -19.797 7.207 1.00 94.69 259 LYS A N 1
ATOM 2152 C CA . LYS A 1 259 ? -12.208 -21.171 6.960 1.00 94.69 259 LYS A CA 1
ATOM 2153 C C . LYS A 1 259 ? -13.384 -22.088 6.627 1.00 94.69 259 LYS A C 1
ATOM 2155 O O . LYS A 1 259 ? -13.315 -22.856 5.674 1.00 94.69 259 LYS A O 1
ATOM 2160 N N . SER A 1 260 ? -14.487 -21.976 7.366 1.00 94.50 260 SER A N 1
ATOM 2161 C CA . SER A 1 260 ? -15.692 -22.769 7.111 1.00 94.50 260 SER A CA 1
ATOM 2162 C C . SER A 1 260 ? -16.332 -22.445 5.757 1.00 94.50 260 SER A C 1
ATOM 2164 O O . SER A 1 260 ? -16.823 -23.359 5.090 1.00 94.50 260 SER A O 1
ATOM 2166 N N . LEU A 1 261 ? -16.344 -21.171 5.349 1.00 93.81 261 LEU A N 1
ATOM 2167 C CA . LEU A 1 261 ? -16.862 -20.748 4.048 1.00 93.81 261 LEU A CA 1
ATOM 2168 C C . LEU A 1 261 ? -15.978 -21.270 2.912 1.00 93.81 261 LEU A C 1
ATOM 2170 O O . LEU A 1 261 ? -16.500 -21.809 1.939 1.00 93.81 261 LEU A O 1
ATOM 2174 N N . GLU A 1 262 ? -14.656 -21.148 3.054 1.00 93.50 262 GLU A N 1
ATOM 2175 C CA . GLU A 1 262 ? -13.682 -21.693 2.107 1.00 93.50 262 GLU A CA 1
ATOM 2176 C C . GLU A 1 262 ? -13.849 -23.205 1.951 1.00 93.50 262 GLU A C 1
ATOM 2178 O O . GLU A 1 262 ? -13.991 -23.687 0.831 1.00 93.50 262 GLU A O 1
ATOM 2183 N N . ASP A 1 263 ? -13.903 -23.950 3.056 1.00 93.06 263 ASP A N 1
ATOM 2184 C CA . ASP A 1 263 ? -14.033 -25.409 3.028 1.00 93.06 263 ASP A CA 1
ATOM 2185 C C . ASP A 1 263 ? -15.362 -25.845 2.385 1.00 93.06 263 ASP A C 1
ATOM 2187 O O . ASP A 1 263 ? -15.385 -26.788 1.591 1.00 93.06 263 ASP A O 1
ATOM 2191 N N . THR A 1 264 ? -16.462 -25.132 2.656 1.00 91.25 264 THR A N 1
ATOM 2192 C CA . THR A 1 264 ? -17.768 -25.395 2.020 1.00 91.25 264 THR A CA 1
ATOM 2193 C C . THR A 1 264 ? -17.712 -25.118 0.519 1.00 91.25 264 THR A C 1
ATOM 2195 O O . THR A 1 264 ? -18.083 -25.979 -0.276 1.00 91.25 264 THR A O 1
ATOM 2198 N N . TYR A 1 265 ? -17.188 -23.953 0.121 1.00 86.25 265 TYR A N 1
ATOM 2199 C CA . TYR A 1 265 ? -17.040 -23.569 -1.283 1.00 86.25 265 TYR A CA 1
ATOM 2200 C C . TYR A 1 265 ? -16.177 -24.571 -2.058 1.00 86.25 265 TYR A C 1
ATOM 2202 O O . TYR A 1 265 ? -16.557 -25.006 -3.147 1.00 86.25 265 TYR A O 1
ATOM 2210 N N . ILE A 1 266 ? -15.040 -24.968 -1.478 1.00 86.56 266 ILE A N 1
ATOM 2211 C CA . ILE A 1 266 ? -14.142 -25.980 -2.037 1.00 86.56 266 ILE A CA 1
ATOM 2212 C C . ILE A 1 266 ? -14.896 -27.296 -2.199 1.00 86.56 266 ILE A C 1
ATOM 2214 O O . ILE A 1 266 ? -14.887 -27.853 -3.290 1.00 86.56 266 ILE A O 1
ATOM 2218 N N . THR A 1 267 ? -15.582 -27.775 -1.161 1.00 85.19 267 THR A N 1
ATOM 2219 C CA . THR A 1 267 ? -16.280 -29.070 -1.206 1.00 85.19 267 THR A CA 1
ATOM 2220 C C . THR A 1 267 ? -17.373 -29.088 -2.278 1.00 85.19 267 THR A C 1
ATOM 2222 O O . THR A 1 267 ? -17.419 -30.014 -3.083 1.00 85.19 267 THR A O 1
ATOM 2225 N N . GLU A 1 268 ? -18.200 -28.041 -2.360 1.00 84.12 268 GLU A N 1
ATOM 2226 C CA . GLU A 1 268 ? -19.275 -27.942 -3.360 1.00 84.12 268 GLU A CA 1
ATOM 2227 C C . GLU A 1 268 ? -18.759 -27.987 -4.804 1.00 84.12 268 GLU A C 1
ATOM 2229 O O . GLU A 1 268 ? -19.420 -28.530 -5.690 1.00 84.12 268 GLU A O 1
ATOM 2234 N N . HIS A 1 269 ? -17.586 -27.407 -5.056 1.00 77.69 269 HIS A N 1
ATOM 2235 C CA . HIS A 1 269 ? -17.070 -27.261 -6.410 1.00 77.69 269 HIS A CA 1
ATOM 2236 C C . HIS A 1 269 ? -16.095 -28.380 -6.793 1.00 77.69 269 HIS A C 1
ATOM 2238 O O . HIS A 1 269 ? -16.113 -28.827 -7.939 1.00 77.69 269 HIS A O 1
ATOM 2244 N N . VAL A 1 270 ? -15.263 -28.868 -5.868 1.00 76.25 270 VAL A N 1
ATOM 2245 C CA . VAL A 1 270 ? -14.263 -29.919 -6.131 1.00 76.25 270 VAL A CA 1
ATOM 2246 C C . VAL A 1 270 ? -14.917 -31.209 -6.620 1.00 76.25 270 VAL A C 1
ATOM 2248 O O . VAL A 1 270 ? -14.385 -31.836 -7.538 1.00 76.25 270 VAL A O 1
ATOM 2251 N N . ASP A 1 271 ? -16.092 -31.568 -6.107 1.00 67.06 271 ASP A N 1
ATOM 2252 C CA . ASP A 1 271 ? -16.827 -32.744 -6.588 1.00 67.06 271 ASP A CA 1
ATOM 2253 C C . ASP A 1 271 ? -17.235 -32.600 -8.067 1.00 67.06 271 ASP A C 1
ATOM 2255 O O . ASP A 1 271 ? -17.155 -33.559 -8.833 1.00 67.06 271 ASP A O 1
ATOM 2259 N N . ALA A 1 272 ? -17.569 -31.384 -8.515 1.00 67.12 272 ALA A N 1
ATOM 2260 C CA . ALA A 1 272 ? -17.853 -31.094 -9.922 1.00 67.12 272 ALA A CA 1
ATOM 2261 C C . ALA A 1 272 ? -16.586 -31.043 -10.803 1.00 67.12 272 ALA A C 1
ATOM 2263 O O . ALA A 1 272 ? -16.661 -31.291 -12.008 1.00 67.12 272 ALA A O 1
ATOM 2264 N N . PHE A 1 273 ? -15.422 -30.717 -10.227 1.00 62.75 273 PHE A N 1
ATOM 2265 C CA . PHE A 1 273 ? -14.126 -30.694 -10.924 1.00 62.75 273 PHE A CA 1
ATOM 2266 C C . PHE A 1 273 ? -13.488 -32.088 -11.054 1.00 62.75 273 PHE A C 1
ATOM 2268 O O . PHE A 1 273 ? -12.775 -32.344 -12.023 1.00 62.75 273 PHE A O 1
ATOM 2275 N N . THR A 1 274 ? -13.716 -32.985 -10.093 1.00 64.31 274 THR A N 1
ATOM 2276 C CA . THR A 1 274 ? -13.060 -34.306 -10.025 1.00 64.31 274 THR A CA 1
ATOM 2277 C C . THR A 1 274 ? -13.780 -35.398 -10.813 1.00 64.31 274 THR A C 1
ATOM 2279 O O . THR A 1 274 ? -13.176 -36.426 -11.128 1.00 64.3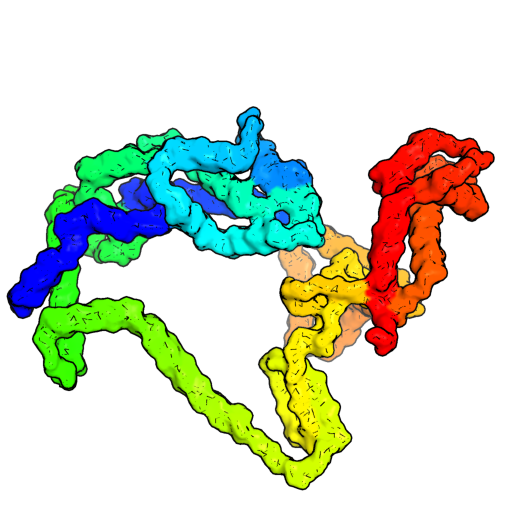1 274 THR A O 1
ATOM 2282 N N . SER A 1 275 ? -15.034 -35.180 -11.214 1.00 66.25 275 SER A N 1
ATOM 2283 C CA . SER A 1 275 ? -15.744 -36.055 -12.147 1.00 66.25 275 SER A CA 1
ATOM 2284 C C . SER A 1 275 ? -15.239 -35.858 -13.586 1.00 66.25 275 SER A C 1
ATOM 2286 O O . SER A 1 275 ? -15.894 -35.212 -14.404 1.00 66.25 275 SER A O 1
ATOM 2288 N N . ALA A 1 276 ? -14.053 -36.385 -13.902 1.00 60.19 276 ALA A N 1
ATOM 2289 C CA . ALA A 1 276 ? -13.503 -36.344 -15.255 1.00 60.19 276 ALA A CA 1
ATOM 2290 C C . ALA A 1 276 ? -14.325 -37.228 -16.220 1.00 60.19 276 ALA A C 1
ATOM 2292 O O . ALA A 1 276 ? -14.712 -38.344 -15.850 1.00 60.19 276 ALA A O 1
ATOM 2293 N N . PRO A 1 277 ? -14.575 -36.785 -17.468 1.00 61.66 277 PRO A N 1
ATOM 2294 C CA . PRO A 1 277 ? -15.125 -37.658 -18.495 1.00 61.66 277 PRO A CA 1
ATOM 2295 C C . PRO A 1 277 ? -14.132 -38.796 -18.765 1.00 61.66 277 PRO A C 1
ATOM 2297 O O . PRO A 1 277 ? -12.974 -38.572 -19.110 1.00 61.66 277 PRO A O 1
ATOM 2300 N N . THR A 1 278 ? -14.574 -40.036 -18.573 1.00 61.47 278 THR A N 1
ATOM 2301 C CA . THR A 1 278 ? -13.767 -41.226 -18.859 1.00 61.47 278 THR A CA 1
ATOM 2302 C C . THR A 1 278 ? -13.908 -41.582 -20.333 1.00 61.47 278 THR A C 1
ATOM 2304 O O . THR A 1 278 ? -14.954 -42.057 -20.772 1.00 61.47 278 THR A O 1
ATOM 2307 N N . TYR A 1 279 ? -12.844 -41.364 -21.105 1.00 64.31 279 TYR A N 1
ATOM 2308 C CA . TYR A 1 279 ? -12.739 -41.864 -22.473 1.00 64.31 279 TYR A CA 1
ATOM 2309 C C . TYR A 1 279 ? -11.961 -43.184 -22.475 1.00 64.31 279 TYR A C 1
ATOM 2311 O O . TYR A 1 279 ? -10.883 -43.285 -21.900 1.00 64.31 279 TYR A O 1
ATOM 2319 N N . ASN A 1 280 ? -12.520 -44.214 -23.113 1.00 60.38 280 ASN A N 1
ATOM 2320 C CA . ASN A 1 280 ? -11.930 -45.560 -23.184 1.00 60.38 280 ASN A CA 1
ATOM 2321 C C . ASN A 1 280 ? -10.861 -45.711 -24.290 1.00 60.38 280 ASN A C 1
ATOM 2323 O O . ASN A 1 280 ? -10.409 -46.826 -24.552 1.00 60.38 280 ASN A O 1
ATOM 2327 N N . GLU A 1 281 ? -10.476 -44.628 -24.968 1.00 71.31 281 GLU A N 1
ATOM 2328 C CA . GLU A 1 281 ? -9.572 -44.647 -26.125 1.00 71.31 281 GLU A CA 1
ATOM 2329 C C . GLU A 1 281 ? -8.206 -44.035 -25.791 1.00 71.31 281 GLU A C 1
ATOM 2331 O O . GLU A 1 281 ? -8.092 -43.196 -24.900 1.00 71.31 281 GLU A O 1
ATOM 2336 N N . GLN A 1 282 ? -7.154 -44.455 -26.506 1.00 81.38 282 GLN A N 1
ATOM 2337 C CA . GLN A 1 282 ? -5.835 -43.831 -26.370 1.00 81.38 282 GLN A CA 1
ATOM 2338 C C . GLN A 1 282 ? -5.859 -42.388 -26.901 1.00 81.38 282 GLN A C 1
ATOM 2340 O O . GLN A 1 282 ? -6.460 -42.148 -27.953 1.00 81.38 282 GLN A O 1
ATOM 2345 N N . PRO A 1 283 ? -5.178 -41.443 -26.229 1.00 83.81 283 PRO A N 1
ATOM 2346 C CA . PRO A 1 283 ? -5.138 -40.056 -26.664 1.00 83.81 283 PRO A CA 1
ATOM 2347 C C . PRO A 1 283 ? -4.450 -39.929 -28.032 1.00 83.81 283 PRO A C 1
ATOM 2349 O O . PRO A 1 283 ? -3.352 -40.441 -28.250 1.00 83.81 283 PRO A O 1
ATOM 2352 N N . LEU A 1 284 ? -5.091 -39.215 -28.958 1.00 90.38 284 LEU A N 1
ATOM 2353 C CA . LEU A 1 284 ? -4.583 -38.908 -30.298 1.00 90.38 284 LEU A CA 1
ATOM 2354 C C . LEU A 1 284 ? -3.430 -37.901 -30.259 1.00 90.38 284 LEU A C 1
ATOM 2356 O O . LEU A 1 284 ? -2.538 -37.938 -31.105 1.00 90.38 284 LEU A O 1
ATOM 2360 N N . ALA A 1 285 ? -3.474 -36.971 -29.306 1.00 91.19 285 ALA A N 1
ATOM 2361 C CA . ALA A 1 285 ? -2.425 -35.996 -29.061 1.00 91.19 285 ALA A CA 1
ATOM 2362 C C . ALA A 1 285 ? -2.495 -35.486 -27.620 1.00 91.19 285 ALA A C 1
ATOM 2364 O O . ALA A 1 285 ? -3.561 -35.479 -26.998 1.00 91.19 285 ALA A O 1
ATOM 2365 N N . SER A 1 286 ? -1.357 -34.994 -27.138 1.00 90.94 286 SER A N 1
ATOM 2366 C CA . SER A 1 286 ? -1.239 -34.323 -25.850 1.00 90.94 286 SER A CA 1
ATOM 2367 C C . SER A 1 286 ? -0.815 -32.873 -26.047 1.00 90.94 286 SER A C 1
ATOM 2369 O O . SER A 1 286 ? 0.000 -32.566 -26.917 1.00 90.94 286 SER A O 1
ATOM 2371 N N . SER A 1 287 ? -1.344 -31.974 -25.226 1.00 90.50 287 SER A N 1
ATOM 2372 C CA . SER A 1 287 ? -0.989 -30.552 -25.253 1.00 90.50 287 SER A CA 1
ATOM 2373 C C . SER A 1 287 ? -0.701 -30.029 -23.851 1.00 90.50 287 SER A C 1
ATOM 2375 O O . SER A 1 287 ? -1.270 -30.500 -22.869 1.00 90.50 287 SER A O 1
ATOM 2377 N N . ILE A 1 288 ? 0.218 -29.071 -23.747 1.00 90.19 288 ILE A N 1
ATOM 2378 C CA . ILE A 1 288 ? 0.615 -28.457 -22.478 1.00 90.19 288 ILE A CA 1
ATOM 2379 C C . ILE A 1 288 ? 0.159 -27.000 -22.497 1.00 90.19 288 ILE A C 1
ATOM 2381 O O . ILE A 1 288 ? 0.471 -26.257 -23.425 1.00 90.19 288 ILE A O 1
ATOM 2385 N N . PHE A 1 289 ? -0.562 -26.594 -21.461 1.00 89.88 289 PHE A N 1
ATOM 2386 C CA . PHE A 1 289 ? -1.027 -25.228 -21.246 1.00 89.88 289 PHE A CA 1
ATOM 2387 C C . PHE A 1 289 ? -0.442 -24.668 -19.951 1.00 89.88 289 PHE A C 1
ATOM 2389 O O . PHE A 1 289 ? 0.046 -25.414 -19.102 1.00 89.88 289 PHE A O 1
ATOM 2396 N N . CYS A 1 290 ? -0.531 -23.352 -19.756 1.00 86.19 290 CYS A N 1
ATOM 2397 C CA . CYS A 1 290 ? -0.252 -22.760 -18.451 1.00 86.19 290 CYS A CA 1
ATOM 2398 C C . CYS A 1 290 ? -1.153 -23.395 -17.378 1.00 86.19 290 CYS A C 1
ATOM 2400 O O . CYS A 1 290 ? -2.340 -23.615 -17.612 1.00 86.19 290 CYS A O 1
ATOM 2402 N N . LEU A 1 291 ? -0.604 -23.626 -16.181 1.00 84.06 291 LEU A N 1
ATOM 2403 C CA . LEU A 1 291 ? -1.359 -24.115 -15.015 1.00 84.06 291 LEU A CA 1
ATOM 2404 C C . LEU A 1 291 ? -2.446 -23.127 -14.538 1.00 84.06 291 LEU A C 1
ATOM 2406 O O . LEU A 1 291 ? -3.324 -23.487 -13.765 1.00 84.06 291 LEU A O 1
ATOM 2410 N N . ASP A 1 292 ? -2.384 -21.883 -15.009 1.00 84.44 292 ASP A N 1
ATOM 2411 C CA . ASP A 1 292 ? -3.356 -20.828 -14.741 1.00 84.44 292 ASP A CA 1
ATOM 2412 C C . ASP A 1 292 ? -4.799 -21.256 -15.078 1.00 84.44 292 ASP A C 1
ATOM 2414 O O . ASP A 1 292 ? -5.068 -21.771 -16.169 1.00 84.44 292 ASP A O 1
ATOM 2418 N N . VAL A 1 293 ? -5.735 -20.968 -14.164 1.00 82.94 293 VAL A N 1
ATOM 2419 C CA . VAL A 1 293 ? -7.169 -21.311 -14.263 1.00 82.94 293 VAL A CA 1
ATOM 2420 C C . VAL A 1 293 ? -7.834 -20.803 -15.546 1.00 82.94 293 VAL A C 1
ATOM 2422 O O . VAL A 1 293 ? -8.784 -21.406 -16.036 1.00 82.94 293 VAL A O 1
ATOM 2425 N N . ARG A 1 294 ? -7.314 -19.738 -16.169 1.00 85.56 294 ARG A N 1
ATOM 2426 C CA . ARG A 1 294 ? -7.831 -19.222 -17.447 1.00 85.56 294 ARG A CA 1
ATOM 2427 C C . ARG A 1 294 ? -7.640 -20.206 -18.602 1.00 85.56 294 ARG A C 1
ATOM 2429 O O . ARG A 1 294 ? -8.417 -20.176 -19.554 1.00 85.56 294 ARG A O 1
ATOM 2436 N N . SER A 1 295 ? -6.627 -21.071 -18.532 1.00 88.81 295 SER A N 1
ATOM 2437 C CA . SER A 1 295 ? -6.390 -22.102 -19.552 1.00 88.81 295 SER A CA 1
ATOM 2438 C C . SER A 1 295 ? -7.299 -23.318 -19.369 1.00 88.81 295 SER A C 1
ATOM 2440 O O . SER A 1 295 ? -7.462 -24.097 -20.305 1.00 88.81 295 SER A O 1
ATOM 2442 N N . GLU A 1 296 ? -7.921 -23.480 -18.197 1.00 85.00 296 GLU A N 1
ATOM 2443 C CA . GLU A 1 296 ? -8.768 -24.631 -17.868 1.00 85.00 296 GLU A CA 1
ATOM 2444 C C . GLU A 1 296 ? -9.955 -24.773 -18.831 1.00 85.00 296 GLU A C 1
ATOM 2446 O O . GLU A 1 296 ? -10.243 -25.866 -19.313 1.00 85.00 296 GLU A O 1
ATOM 2451 N N . VAL A 1 297 ? -10.610 -23.663 -19.184 1.00 87.88 297 VAL A N 1
ATOM 2452 C CA . VAL A 1 297 ? -11.763 -23.676 -20.100 1.00 87.88 297 VAL A CA 1
ATOM 2453 C C . VAL A 1 297 ? -11.367 -24.190 -21.488 1.00 87.88 297 VAL A C 1
ATOM 2455 O O . VAL A 1 297 ? -12.110 -24.951 -22.105 1.00 87.88 297 VAL A O 1
ATOM 2458 N N . ILE A 1 298 ? -10.185 -23.802 -21.975 1.00 90.00 298 ILE A N 1
ATOM 2459 C CA . ILE A 1 298 ? -9.659 -24.256 -23.269 1.00 90.00 298 ILE A CA 1
ATOM 2460 C C . ILE A 1 298 ? -9.327 -25.745 -23.196 1.00 90.00 298 ILE A C 1
ATOM 2462 O O . ILE A 1 298 ? -9.746 -26.500 -24.068 1.00 90.00 298 ILE A O 1
ATOM 2466 N N . ARG A 1 299 ? -8.626 -26.160 -22.136 1.00 89.69 299 ARG A N 1
ATOM 2467 C CA . ARG A 1 299 ? -8.248 -27.552 -21.875 1.00 89.69 299 ARG A CA 1
ATOM 2468 C C . ARG A 1 299 ? -9.456 -28.481 -21.893 1.00 89.69 299 ARG A C 1
ATOM 2470 O O . ARG A 1 299 ? -9.520 -29.381 -22.722 1.00 89.69 299 ARG A O 1
ATOM 2477 N N . ARG A 1 300 ? -10.471 -28.155 -21.089 1.00 85.94 300 ARG A N 1
ATOM 2478 C CA . ARG A 1 300 ? -11.744 -28.883 -21.043 1.00 85.94 300 ARG A CA 1
ATOM 2479 C C . ARG A 1 300 ? -12.400 -28.970 -22.406 1.00 85.94 300 ARG A C 1
ATOM 2481 O O . ARG A 1 300 ? -12.890 -30.028 -22.773 1.00 85.94 300 ARG A O 1
ATOM 2488 N N . LYS A 1 301 ? -12.414 -27.873 -23.173 1.00 88.88 301 LYS A N 1
ATOM 2489 C CA . LYS A 1 301 ? -13.063 -27.892 -24.484 1.00 88.88 301 LYS A CA 1
ATOM 2490 C C . LYS A 1 301 ? -12.306 -28.745 -25.498 1.00 88.88 301 LYS A C 1
ATOM 2492 O O . LYS A 1 301 ? -12.942 -29.337 -26.359 1.00 88.88 301 LYS A O 1
ATOM 2497 N N . VAL A 1 302 ? -10.980 -28.821 -25.397 1.00 89.69 302 VAL A N 1
ATOM 2498 C CA . VAL A 1 302 ? -10.153 -29.727 -26.208 1.00 89.69 302 VAL A CA 1
ATOM 2499 C C . VAL A 1 302 ? -10.433 -31.186 -25.831 1.00 89.69 302 VAL A C 1
ATOM 2501 O O . VAL A 1 302 ? -10.694 -31.989 -26.721 1.00 89.69 302 VAL A O 1
ATOM 2504 N N . GLU A 1 303 ? -10.472 -31.505 -24.536 1.00 87.56 303 GLU A N 1
ATOM 2505 C CA . GLU A 1 303 ? -10.780 -32.849 -24.008 1.00 87.56 303 GLU A CA 1
ATOM 2506 C C . GLU A 1 303 ? -12.237 -33.278 -24.281 1.00 87.56 303 GLU A C 1
ATOM 2508 O O . GLU A 1 303 ? -12.535 -34.456 -24.443 1.00 87.56 303 GLU A O 1
ATOM 2513 N N . GLU A 1 304 ? -13.179 -32.336 -24.374 1.00 86.19 304 GLU A N 1
ATOM 2514 C CA . GLU A 1 304 ? -14.582 -32.612 -24.722 1.00 86.19 304 GLU A CA 1
ATOM 2515 C C . GLU A 1 304 ? -14.759 -32.977 -26.207 1.00 86.19 304 GLU A C 1
ATOM 2517 O O . GLU A 1 304 ? -15.715 -33.654 -26.576 1.00 86.19 304 GLU A O 1
ATOM 2522 N N . VAL A 1 305 ? -13.861 -32.517 -27.086 1.00 87.94 305 VAL A N 1
ATOM 2523 C CA . VAL A 1 305 ? -13.974 -32.733 -28.540 1.00 87.94 305 VAL A CA 1
ATOM 2524 C C . VAL A 1 305 ? -13.574 -34.156 -28.947 1.00 87.94 305 VAL A C 1
ATOM 2526 O O . VAL A 1 305 ? -14.022 -34.633 -29.992 1.00 87.94 305 VAL A O 1
ATOM 2529 N N . GLY A 1 306 ? -12.761 -34.851 -28.150 1.00 84.75 306 GLY A N 1
ATOM 2530 C CA . GLY A 1 306 ? -12.346 -36.222 -28.439 1.00 84.75 306 GLY A CA 1
ATOM 2531 C C . GLY A 1 306 ? -11.236 -36.715 -27.516 1.00 84.75 306 GLY A C 1
ATOM 2532 O O . GLY A 1 306 ? -10.971 -36.119 -26.480 1.00 84.75 306 GLY A O 1
ATOM 2533 N N . ALA A 1 307 ? -10.564 -37.798 -27.914 1.00 89.00 307 ALA A N 1
ATOM 2534 C CA . ALA A 1 307 ? -9.457 -38.394 -27.167 1.00 89.00 307 ALA A CA 1
ATOM 2535 C C . ALA A 1 307 ? -8.189 -37.519 -27.242 1.00 89.00 307 ALA A C 1
ATOM 2537 O O . ALA A 1 307 ? -7.245 -37.830 -27.965 1.00 89.00 307 ALA A O 1
ATOM 2538 N N . TYR A 1 308 ? -8.177 -36.396 -26.531 1.00 90.56 308 TYR A N 1
ATOM 2539 C CA . TYR A 1 308 ? -7.024 -35.513 -26.374 1.00 90.56 308 TYR A CA 1
ATOM 2540 C C . TYR A 1 308 ? -6.691 -35.376 -24.897 1.00 90.56 308 TYR A C 1
ATOM 2542 O O . TYR A 1 308 ? -7.596 -35.179 -24.095 1.00 90.56 308 TYR A O 1
ATOM 2550 N N . ASP A 1 309 ? -5.402 -35.397 -24.566 1.00 89.50 309 ASP A N 1
ATOM 2551 C CA . ASP A 1 309 ? -4.939 -35.126 -23.205 1.00 89.50 309 ASP A CA 1
ATOM 2552 C C . ASP A 1 309 ? -4.406 -33.700 -23.097 1.00 89.50 309 ASP A C 1
ATOM 2554 O O . ASP A 1 309 ? -3.671 -33.212 -23.969 1.00 89.50 309 ASP A O 1
ATOM 2558 N N . THR A 1 310 ? -4.723 -33.023 -21.994 1.00 91.00 310 THR A N 1
ATOM 2559 C CA . THR A 1 310 ? -4.144 -31.714 -21.704 1.00 91.00 310 THR A CA 1
ATOM 2560 C C . THR A 1 310 ? -3.479 -31.678 -20.335 1.00 91.00 310 THR A C 1
ATOM 2562 O O . THR A 1 310 ? -4.035 -32.084 -19.315 1.00 91.00 310 THR A O 1
ATOM 2565 N N . TYR A 1 311 ? -2.279 -31.111 -20.290 1.00 89.25 311 TYR A N 1
ATOM 2566 C CA . TYR A 1 311 ? -1.500 -30.946 -19.069 1.00 89.25 311 TYR A CA 1
ATOM 2567 C C . TYR A 1 311 ? -1.348 -29.466 -18.728 1.00 89.25 311 TYR A C 1
ATOM 2569 O O . TYR A 1 311 ? -1.329 -28.603 -19.607 1.00 89.25 311 TYR A O 1
ATOM 2577 N N . GLY A 1 312 ? -1.241 -29.167 -17.436 1.00 87.81 312 GLY A N 1
ATOM 2578 C CA . GLY A 1 312 ? -0.891 -27.840 -16.942 1.00 87.81 312 GLY A CA 1
ATOM 2579 C C . GLY A 1 312 ? 0.579 -27.801 -16.544 1.00 87.81 312 GLY A C 1
ATOM 2580 O O . GLY A 1 312 ? 1.019 -28.635 -15.758 1.00 87.81 312 GLY A O 1
ATOM 2581 N N . ALA A 1 313 ? 1.325 -26.824 -17.047 1.00 85.88 313 ALA A N 1
ATOM 2582 C CA . ALA A 1 313 ? 2.684 -26.528 -16.620 1.00 85.88 313 ALA A CA 1
ATOM 2583 C C . ALA A 1 313 ? 2.738 -25.133 -15.987 1.00 85.88 313 ALA A C 1
ATOM 2585 O O . ALA A 1 313 ? 2.242 -24.147 -16.542 1.00 85.88 313 ALA A O 1
ATOM 2586 N N . GLY A 1 314 ? 3.315 -25.049 -14.789 1.00 78.62 314 GLY A N 1
ATOM 2587 C CA . GLY A 1 314 ? 3.622 -23.775 -14.143 1.00 78.62 314 GLY A CA 1
ATOM 2588 C C . GLY A 1 314 ? 4.871 -23.126 -14.747 1.00 78.62 314 GLY A C 1
ATOM 2589 O O . GLY A 1 314 ? 5.685 -23.793 -15.378 1.00 78.62 314 GLY A O 1
ATOM 2590 N N . GLY A 1 315 ? 5.035 -21.821 -14.529 1.00 70.12 315 GLY A N 1
ATOM 2591 C CA . GLY A 1 315 ? 6.324 -21.150 -14.727 1.00 70.12 315 GLY A CA 1
ATOM 2592 C C . GLY A 1 315 ? 6.776 -20.985 -16.180 1.00 70.12 315 GLY A C 1
ATOM 2593 O O . GLY A 1 315 ? 7.865 -21.426 -16.522 1.00 70.12 315 GLY A O 1
ATOM 2594 N N . PHE A 1 316 ? 5.982 -20.304 -17.017 1.00 77.56 316 PHE A N 1
ATOM 2595 C CA . PHE A 1 316 ? 6.394 -19.889 -18.374 1.00 77.56 316 PHE A CA 1
ATOM 2596 C C . PHE A 1 316 ? 6.916 -21.054 -19.238 1.00 77.56 316 PHE A C 1
ATOM 2598 O O . PHE A 1 316 ? 7.831 -20.890 -20.039 1.00 77.56 316 PHE A O 1
ATOM 2605 N N . LEU A 1 317 ? 6.342 -22.252 -19.043 1.00 81.00 317 LEU A N 1
ATOM 2606 C CA . LEU A 1 317 ? 6.744 -23.502 -19.704 1.00 81.00 317 LEU A CA 1
ATOM 2607 C C . LEU A 1 317 ? 8.218 -23.890 -19.469 1.00 81.00 317 LEU A C 1
ATOM 2609 O O . LEU A 1 317 ? 8.794 -24.634 -20.255 1.00 81.00 317 LEU A O 1
ATOM 2613 N N . GLY A 1 318 ? 8.827 -23.393 -18.388 1.00 79.62 318 GLY A N 1
ATOM 2614 C CA . GLY A 1 318 ? 10.228 -23.640 -18.049 1.00 79.62 318 GLY A CA 1
ATOM 2615 C C . GLY A 1 318 ? 11.230 -22.806 -18.848 1.00 79.62 318 GLY A C 1
ATOM 2616 O O . GLY A 1 318 ? 12.428 -23.034 -18.717 1.00 79.62 318 GLY A O 1
ATOM 2617 N N . ILE A 1 319 ? 10.771 -21.838 -19.649 1.00 84.38 319 ILE A N 1
ATOM 2618 C CA . ILE A 1 319 ? 11.631 -21.025 -20.512 1.00 84.38 319 ILE A CA 1
ATOM 2619 C C . ILE A 1 319 ? 11.510 -19.558 -20.069 1.00 84.38 319 ILE A C 1
ATOM 2621 O O . ILE A 1 319 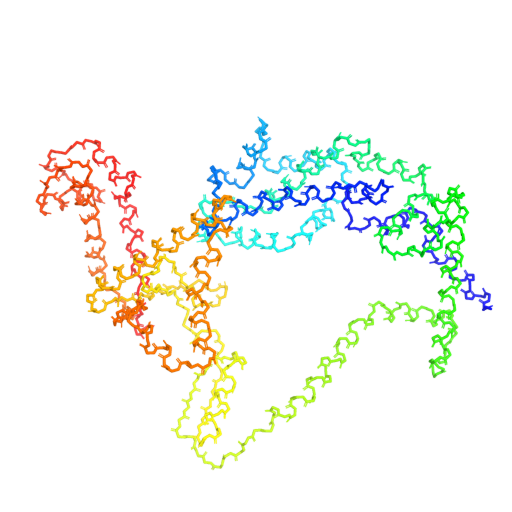? 10.623 -18.847 -20.542 1.00 84.38 319 ILE A O 1
ATOM 2625 N N . PRO A 1 320 ? 12.351 -19.082 -19.130 1.00 86.88 320 PRO A N 1
ATOM 2626 C CA . PRO A 1 320 ? 12.351 -17.680 -18.732 1.00 86.88 320 PRO A CA 1
ATOM 2627 C C . PRO A 1 320 ? 12.950 -16.831 -19.857 1.00 86.88 320 PRO A C 1
ATOM 2629 O O . PRO A 1 320 ? 14.132 -16.970 -20.186 1.00 86.88 320 PRO A O 1
ATOM 2632 N N . ILE A 1 321 ? 12.143 -15.943 -20.439 1.00 89.62 321 ILE A N 1
ATOM 2633 C CA . ILE A 1 321 ? 12.567 -15.108 -21.572 1.00 89.62 321 ILE A CA 1
ATOM 2634 C C . ILE A 1 321 ? 12.300 -13.634 -21.303 1.00 89.62 321 ILE A C 1
ATOM 2636 O O . ILE A 1 321 ? 11.306 -13.256 -20.693 1.00 89.62 321 ILE A O 1
ATOM 2640 N N . SER A 1 322 ? 13.182 -12.788 -21.804 1.00 86.81 322 SER A N 1
ATOM 2641 C CA . SER A 1 322 ? 12.966 -11.355 -21.931 1.00 86.81 322 SER A CA 1
ATOM 2642 C C . SER A 1 322 ? 12.477 -11.081 -23.348 1.00 86.81 322 SER A C 1
ATOM 2644 O O . SER A 1 322 ? 13.162 -11.401 -24.309 1.00 86.81 322 SER A O 1
ATOM 2646 N N . PHE A 1 323 ? 11.289 -10.514 -23.512 1.00 85.00 323 PHE A N 1
ATOM 2647 C CA . PHE A 1 323 ? 10.709 -10.252 -24.827 1.00 85.00 323 PHE A CA 1
ATOM 2648 C C . PHE A 1 323 ? 10.706 -8.758 -25.137 1.00 85.00 323 PHE A C 1
ATOM 2650 O O . PHE A 1 323 ? 10.158 -7.960 -24.377 1.00 85.00 323 PHE A O 1
ATOM 2657 N N . VAL A 1 324 ? 11.290 -8.377 -26.270 1.00 77.25 324 VAL A N 1
ATOM 2658 C CA . VAL A 1 324 ? 11.253 -7.007 -26.789 1.00 77.25 324 VAL A CA 1
ATOM 2659 C C . VAL A 1 324 ? 10.351 -6.993 -28.015 1.00 77.25 324 VAL A C 1
ATOM 2661 O O . VAL A 1 324 ? 10.702 -7.490 -29.086 1.00 77.25 324 VAL A O 1
ATOM 2664 N N . GLU A 1 325 ? 9.155 -6.444 -27.831 1.00 76.25 325 GLU A N 1
ATOM 2665 C CA . GLU A 1 325 ? 8.147 -6.338 -28.884 1.00 76.25 325 GLU A CA 1
ATOM 2666 C C . GLU A 1 325 ? 8.567 -5.318 -29.947 1.00 76.25 325 GLU A C 1
ATOM 2668 O O . GLU A 1 325 ? 9.175 -4.288 -29.638 1.00 76.25 325 GLU A O 1
ATOM 2673 N N . PHE A 1 326 ? 8.162 -5.557 -31.195 1.00 75.25 326 PHE A N 1
ATOM 2674 C CA . PHE A 1 326 ? 8.406 -4.622 -32.281 1.00 75.25 326 PHE A CA 1
ATOM 2675 C C . PHE A 1 326 ? 7.811 -3.262 -31.914 1.00 75.25 326 PHE A C 1
ATOM 2677 O O . PHE A 1 326 ? 6.639 -3.166 -31.529 1.00 75.25 326 PHE A O 1
ATOM 2684 N N . ASP A 1 327 ? 8.614 -2.206 -32.077 1.00 67.12 327 ASP A N 1
ATOM 2685 C CA . ASP A 1 327 ? 8.176 -0.820 -31.905 1.00 67.12 327 ASP A CA 1
ATOM 2686 C C . ASP A 1 327 ? 7.774 -0.460 -30.445 1.00 67.12 327 ASP A C 1
ATOM 2688 O O . ASP A 1 327 ? 7.090 0.539 -30.168 1.00 67.12 327 ASP A O 1
ATOM 2692 N N . LYS A 1 328 ? 8.290 -1.245 -29.485 1.00 64.56 328 LYS A N 1
ATOM 2693 C CA . LYS A 1 328 ? 8.383 -0.910 -28.058 1.00 64.56 328 LYS A CA 1
ATOM 2694 C C . LYS A 1 328 ? 9.847 -0.861 -27.616 1.00 64.56 328 LYS A C 1
ATOM 2696 O O . LYS A 1 328 ? 10.662 -1.658 -28.052 1.00 64.56 328 LYS A O 1
ATOM 2701 N N . ALA A 1 329 ? 10.162 0.082 -26.730 1.00 53.88 329 ALA A N 1
ATOM 2702 C CA . ALA A 1 329 ? 11.517 0.275 -26.206 1.00 53.88 329 ALA A CA 1
ATOM 2703 C C . ALA A 1 329 ? 11.769 -0.435 -24.862 1.00 53.88 329 ALA A C 1
ATOM 2705 O O . ALA A 1 329 ? 12.880 -0.383 -24.351 1.00 53.88 329 ALA A O 1
ATOM 2706 N N . HIS A 1 330 ? 10.747 -1.063 -24.269 1.00 61.53 330 HIS A N 1
ATOM 2707 C CA . HIS A 1 330 ? 10.869 -1.760 -22.988 1.00 61.53 330 HIS A CA 1
ATOM 2708 C C . HIS A 1 330 ? 10.862 -3.274 -23.175 1.00 61.53 330 HIS A C 1
ATOM 2710 O O . HIS A 1 330 ? 10.107 -3.812 -23.987 1.00 61.53 330 HIS A O 1
ATOM 2716 N N . THR A 1 331 ? 11.665 -3.942 -22.358 1.00 71.50 331 THR A N 1
ATOM 2717 C CA . THR A 1 331 ? 11.719 -5.397 -22.256 1.00 71.50 331 THR A CA 1
ATOM 2718 C C . THR A 1 331 ? 10.604 -5.896 -21.345 1.00 71.50 331 THR A C 1
ATOM 2720 O O . THR A 1 331 ? 10.418 -5.389 -20.240 1.00 71.50 331 THR A O 1
ATOM 2723 N N . LEU A 1 332 ? 9.863 -6.905 -21.795 1.00 81.31 332 LEU A N 1
ATOM 2724 C CA . LEU A 1 332 ? 8.886 -7.628 -20.993 1.00 81.31 332 LEU A CA 1
ATOM 2725 C C . LEU A 1 332 ? 9.536 -8.900 -20.443 1.00 81.31 332 LEU A C 1
ATOM 2727 O O . LEU A 1 332 ? 9.862 -9.805 -21.209 1.00 81.31 332 LEU A O 1
ATOM 2731 N N . ALA A 1 333 ? 9.699 -8.994 -19.126 1.00 85.44 333 ALA A N 1
ATOM 2732 C CA . ALA A 1 333 ? 10.140 -10.232 -18.493 1.00 85.44 333 ALA A CA 1
ATOM 2733 C C . ALA A 1 333 ? 8.989 -11.255 -18.500 1.00 85.44 333 ALA A C 1
ATOM 2735 O O . ALA A 1 333 ? 8.011 -11.127 -17.765 1.00 85.44 333 ALA A O 1
ATOM 2736 N N . LEU A 1 334 ? 9.098 -12.271 -19.352 1.00 87.25 334 LEU A N 1
ATOM 2737 C CA . LEU A 1 334 ? 8.229 -13.444 -19.389 1.00 87.25 334 LEU A CA 1
ATOM 2738 C C . LEU A 1 334 ? 8.895 -14.572 -18.590 1.00 87.25 334 LEU A C 1
ATOM 2740 O O . LEU A 1 334 ? 9.301 -15.601 -19.131 1.00 87.25 334 LEU A O 1
ATOM 2744 N N . ALA A 1 335 ? 9.044 -14.336 -17.289 1.00 85.88 335 ALA A N 1
ATOM 2745 C CA . ALA A 1 335 ? 9.620 -15.270 -16.331 1.00 85.88 335 ALA A CA 1
ATOM 2746 C C . ALA A 1 335 ? 8.968 -15.103 -14.948 1.00 85.88 335 ALA A C 1
ATOM 2748 O O . ALA A 1 335 ? 8.326 -14.079 -14.688 1.00 85.88 335 ALA A O 1
ATOM 2749 N N . PRO A 1 336 ? 9.094 -16.099 -14.048 1.00 81.75 336 PRO A N 1
ATOM 2750 C CA . PRO A 1 336 ? 8.663 -15.941 -12.662 1.00 81.75 336 PRO A CA 1
ATOM 2751 C C . PRO A 1 336 ? 9.354 -14.738 -12.014 1.00 81.75 336 PRO A C 1
ATOM 2753 O O . PRO A 1 336 ? 10.514 -14.482 -12.309 1.00 81.75 336 PRO A O 1
ATOM 2756 N N . ALA A 1 337 ? 8.679 -14.043 -11.094 1.00 74.69 337 ALA A N 1
ATOM 2757 C CA . ALA A 1 337 ? 9.173 -12.786 -10.513 1.00 74.69 337 ALA A CA 1
ATOM 2758 C C . ALA A 1 337 ? 10.567 -12.880 -9.854 1.00 74.69 337 ALA A C 1
ATOM 2760 O O . ALA A 1 337 ? 11.270 -11.884 -9.768 1.00 74.69 337 ALA A O 1
ATOM 2761 N N . ILE A 1 338 ? 10.969 -14.073 -9.404 1.00 78.19 338 ILE A N 1
ATOM 2762 C CA . ILE A 1 338 ? 12.258 -14.330 -8.735 1.00 78.19 338 ILE A CA 1
ATOM 2763 C C . ILE A 1 338 ? 13.365 -14.689 -9.750 1.00 78.19 338 ILE A C 1
ATOM 2765 O O . ILE A 1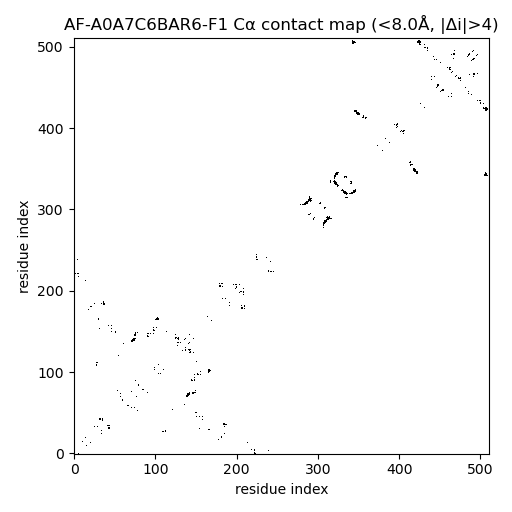 338 ? 14.546 -14.714 -9.415 1.00 78.19 338 ILE A O 1
ATOM 2769 N N . ILE A 1 339 ? 13.008 -14.993 -11.000 1.00 79.75 339 ILE A N 1
ATOM 2770 C CA . ILE A 1 339 ? 13.946 -15.453 -12.026 1.00 79.75 339 ILE A CA 1
ATOM 2771 C C . ILE A 1 339 ? 14.227 -14.314 -12.999 1.00 79.75 339 ILE A C 1
ATOM 2773 O O . ILE A 1 339 ? 13.349 -13.897 -13.753 1.00 79.75 339 ILE A O 1
ATOM 2777 N N . LYS A 1 340 ? 15.486 -13.876 -13.053 1.00 82.00 340 LYS A N 1
ATOM 2778 C CA . LYS A 1 340 ? 15.964 -12.967 -14.097 1.00 82.00 340 LYS A CA 1
ATOM 2779 C C . LYS A 1 340 ? 16.175 -13.756 -15.402 1.00 82.00 340 LYS A C 1
ATOM 2781 O O . LYS A 1 340 ? 16.984 -14.689 -15.406 1.00 82.00 340 LYS A O 1
ATOM 2786 N N . PRO A 1 341 ? 15.472 -13.433 -16.504 1.00 86.12 341 PRO A N 1
ATOM 2787 C CA . PRO A 1 341 ? 15.674 -14.116 -17.778 1.00 86.12 341 PRO A CA 1
ATOM 2788 C C . PRO A 1 341 ? 17.097 -13.916 -18.302 1.00 86.12 341 PRO A C 1
ATOM 2790 O O . PRO A 1 341 ? 17.611 -12.798 -18.303 1.00 86.12 341 PRO A O 1
ATOM 2793 N N . GLN A 1 342 ? 17.709 -14.989 -18.798 1.00 85.00 342 GLN A N 1
ATOM 2794 C CA . GLN A 1 342 ? 19.046 -14.938 -19.403 1.00 85.00 342 GLN A CA 1
ATOM 2795 C C . GLN A 1 342 ? 19.005 -14.744 -20.920 1.00 85.00 342 GLN A C 1
ATOM 2797 O O . GLN A 1 342 ? 19.984 -14.280 -21.497 1.00 85.00 342 GLN A O 1
ATOM 2802 N N . ASN A 1 343 ? 17.875 -15.078 -21.552 1.00 87.56 343 ASN A N 1
ATOM 2803 C CA . ASN A 1 343 ? 17.703 -14.981 -22.995 1.00 87.56 343 ASN A CA 1
ATOM 2804 C C . ASN A 1 343 ? 16.717 -13.864 -23.356 1.00 87.56 343 ASN A C 1
ATOM 2806 O O . ASN A 1 343 ? 15.679 -13.709 -22.709 1.00 87.56 343 ASN A O 1
ATOM 2810 N N . ILE A 1 344 ? 17.036 -13.104 -24.401 1.00 83.81 344 ILE A N 1
ATOM 2811 C CA . ILE A 1 344 ? 16.246 -12.013 -24.960 1.00 83.81 344 ILE A CA 1
ATOM 2812 C C . ILE A 1 344 ? 15.770 -12.412 -26.358 1.00 83.81 344 ILE A C 1
ATOM 2814 O O . ILE A 1 344 ? 16.550 -12.849 -27.202 1.00 83.81 344 ILE A O 1
ATOM 2818 N N . VAL A 1 345 ? 14.481 -12.222 -26.618 1.00 85.88 345 VAL A N 1
ATOM 2819 C CA . VAL A 1 345 ? 13.853 -12.445 -27.919 1.00 85.88 345 VAL A CA 1
ATOM 2820 C C . VAL A 1 345 ? 13.325 -11.117 -28.438 1.00 85.88 345 VAL A C 1
ATOM 2822 O O . VAL A 1 345 ? 12.472 -10.491 -27.808 1.00 85.88 345 VAL A O 1
ATOM 2825 N N . PHE A 1 346 ? 13.808 -10.706 -29.604 1.00 78.56 346 PHE A N 1
ATOM 2826 C CA . PHE A 1 346 ? 13.335 -9.529 -30.318 1.00 78.56 346 PHE A CA 1
ATOM 2827 C C . PHE A 1 346 ? 12.292 -9.918 -31.358 1.00 78.56 346 PHE A C 1
ATOM 2829 O O . PHE A 1 346 ? 12.480 -10.870 -32.117 1.00 78.56 346 PHE A O 1
ATOM 2836 N N . GLU A 1 347 ? 11.214 -9.145 -31.432 1.00 80.12 347 GLU A N 1
ATOM 2837 C CA . GLU A 1 347 ? 10.302 -9.142 -32.572 1.00 80.12 347 GLU A CA 1
ATOM 2838 C C . GLU A 1 347 ? 10.791 -8.114 -33.610 1.00 80.12 347 GLU A C 1
ATOM 2840 O O . GLU A 1 347 ? 10.773 -6.905 -33.374 1.00 80.12 347 GLU A O 1
ATOM 2845 N N . ILE A 1 348 ? 11.230 -8.599 -34.774 1.00 79.62 348 ILE A N 1
ATOM 2846 C CA . ILE A 1 348 ? 11.849 -7.799 -35.842 1.00 79.62 348 ILE A CA 1
ATOM 2847 C C . ILE A 1 348 ? 10.937 -7.791 -37.079 1.00 79.62 348 ILE A C 1
ATOM 2849 O O . ILE A 1 348 ? 10.391 -8.838 -37.437 1.00 79.62 348 ILE A O 1
ATOM 2853 N N . PRO A 1 349 ? 10.750 -6.649 -37.767 1.00 81.69 349 PRO A N 1
ATOM 2854 C CA . PRO A 1 349 ? 9.958 -6.600 -38.990 1.00 81.69 349 PRO A CA 1
ATOM 2855 C C . PRO A 1 349 ? 10.691 -7.299 -40.146 1.00 81.69 349 PRO A C 1
ATOM 2857 O O . PRO A 1 349 ? 11.870 -7.060 -40.386 1.00 81.69 349 PRO A O 1
ATOM 2860 N N . VAL A 1 350 ? 9.971 -8.139 -40.890 1.00 80.81 350 VAL A N 1
ATOM 2861 C CA . VAL A 1 350 ? 10.465 -8.813 -42.109 1.00 80.81 350 VAL A CA 1
ATOM 2862 C C . VAL A 1 350 ? 10.267 -7.932 -43.347 1.00 80.81 350 VAL A C 1
ATOM 2864 O O . VAL A 1 350 ? 10.957 -8.079 -44.352 1.00 80.81 350 VAL A O 1
ATOM 2867 N N . GLU A 1 351 ? 9.312 -7.008 -43.279 1.00 80.56 351 GLU A N 1
ATOM 2868 C CA . GLU A 1 351 ? 8.893 -6.149 -44.384 1.00 80.56 351 GLU A CA 1
ATOM 2869 C C . GLU A 1 351 ? 9.182 -4.674 -44.077 1.00 80.56 351 GLU A C 1
ATOM 2871 O O . GLU A 1 351 ? 9.350 -4.267 -42.920 1.00 80.56 351 GLU A O 1
ATOM 2876 N N . THR A 1 352 ? 9.217 -3.846 -45.124 1.00 72.94 352 THR A N 1
ATOM 2877 C CA . THR A 1 352 ? 9.311 -2.393 -44.963 1.00 72.94 352 THR A CA 1
ATOM 2878 C C . THR A 1 352 ? 8.107 -1.880 -44.172 1.00 72.94 352 THR A C 1
ATOM 2880 O O . THR A 1 352 ? 6.962 -2.268 -44.393 1.00 72.94 352 THR A O 1
ATOM 2883 N N . HIS A 1 353 ? 8.368 -1.009 -43.201 1.00 75.19 353 HIS A N 1
ATOM 2884 C CA . HIS A 1 353 ? 7.387 -0.602 -42.192 1.00 75.19 353 HIS A CA 1
ATOM 2885 C C . HIS A 1 353 ? 7.156 0.920 -42.184 1.00 75.19 353 HIS A C 1
ATOM 2887 O O . HIS A 1 353 ? 6.670 1.485 -41.205 1.00 75.19 353 HIS A O 1
ATOM 2893 N N . GLU A 1 354 ? 7.451 1.596 -43.297 1.00 72.38 354 GLU A N 1
ATOM 2894 C CA . GLU A 1 354 ? 7.249 3.043 -43.471 1.00 72.38 354 GLU A CA 1
ATOM 2895 C C . GLU A 1 354 ? 5.768 3.445 -43.361 1.00 72.38 354 GLU A C 1
ATOM 2897 O O . GLU A 1 354 ? 5.421 4.435 -42.709 1.00 72.38 354 GLU A O 1
ATOM 2902 N N . GLU A 1 355 ? 4.860 2.643 -43.929 1.00 73.19 355 GLU A N 1
ATOM 2903 C CA . GLU A 1 355 ? 3.416 2.880 -43.817 1.00 73.19 355 GLU A CA 1
ATOM 2904 C C . GLU A 1 355 ? 2.938 2.739 -42.360 1.00 73.19 355 GLU A C 1
ATOM 2906 O O . GLU A 1 355 ? 2.116 3.524 -41.882 1.00 73.19 355 GLU A O 1
ATOM 2911 N N . TYR A 1 356 ? 3.497 1.774 -41.624 1.00 77.56 356 TYR A N 1
ATOM 2912 C CA . TYR A 1 356 ? 3.229 1.599 -40.199 1.00 77.56 356 TYR A CA 1
ATOM 2913 C C . TYR A 1 356 ? 3.747 2.793 -39.384 1.00 77.56 356 TYR A C 1
ATOM 2915 O O . TYR A 1 356 ? 2.980 3.377 -38.614 1.00 77.56 356 TYR A O 1
ATOM 2923 N N . ASN A 1 357 ? 4.998 3.211 -39.606 1.00 73.38 357 ASN A N 1
ATOM 2924 C CA . ASN A 1 357 ? 5.617 4.342 -38.911 1.00 73.38 357 ASN A CA 1
ATOM 2925 C C . ASN A 1 357 ? 4.886 5.661 -39.183 1.00 73.38 357 ASN A C 1
ATOM 2927 O O . ASN A 1 357 ? 4.647 6.424 -38.249 1.00 73.38 357 ASN A O 1
ATOM 2931 N N . S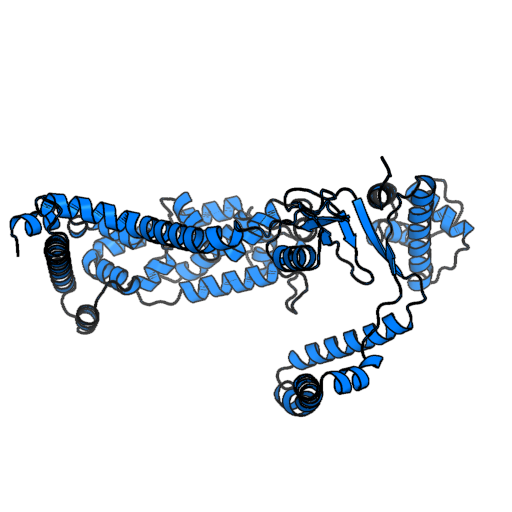ER A 1 358 ? 4.460 5.919 -40.424 1.00 73.06 358 SER A N 1
ATOM 2932 C CA . SER A 1 358 ? 3.710 7.137 -40.766 1.00 73.06 358 SER A CA 1
ATOM 2933 C C . SER A 1 358 ? 2.327 7.167 -40.104 1.00 73.06 358 SER A C 1
ATOM 2935 O O . SER A 1 358 ? 1.982 8.143 -39.435 1.00 73.06 358 SER A O 1
ATOM 2937 N N . LYS A 1 359 ? 1.549 6.077 -40.189 1.00 74.50 359 LYS A N 1
ATOM 2938 C CA . LYS A 1 359 ? 0.225 5.972 -39.548 1.00 74.50 359 LYS A CA 1
ATOM 2939 C C . LYS A 1 359 ? 0.316 5.989 -38.022 1.00 74.50 359 LYS A C 1
ATOM 2941 O O . LYS A 1 359 ? -0.530 6.595 -37.359 1.00 74.50 359 LYS A O 1
ATOM 2946 N N . LYS A 1 360 ? 1.342 5.356 -37.444 1.00 72.19 360 LYS A N 1
ATOM 2947 C CA . LYS A 1 360 ? 1.624 5.430 -36.005 1.00 72.19 360 LYS A CA 1
ATOM 2948 C C . LYS A 1 360 ? 2.031 6.846 -35.600 1.00 72.19 360 LYS A C 1
ATOM 2950 O O . LYS A 1 360 ? 1.530 7.332 -34.589 1.00 72.19 360 LYS A O 1
ATOM 2955 N N . GLY A 1 361 ? 2.873 7.512 -36.387 1.00 68.62 361 GLY A N 1
ATOM 2956 C CA . GLY A 1 361 ? 3.278 8.902 -36.190 1.00 68.62 361 GLY A CA 1
ATOM 2957 C C . GLY A 1 361 ? 2.076 9.840 -36.155 1.00 68.62 361 GLY A C 1
ATOM 2958 O O . GLY A 1 361 ? 1.917 10.577 -35.187 1.00 68.62 361 GLY A O 1
ATOM 2959 N N . ILE A 1 362 ? 1.161 9.723 -37.123 1.00 68.88 362 ILE A N 1
ATOM 2960 C CA . ILE A 1 362 ? -0.103 10.476 -37.142 1.00 68.88 362 ILE A CA 1
ATOM 2961 C C . ILE A 1 362 ? -0.901 10.219 -35.861 1.00 68.88 362 ILE A C 1
ATOM 2963 O O . ILE A 1 362 ? -1.280 11.170 -35.187 1.00 68.88 362 ILE A O 1
ATOM 2967 N N . ASN A 1 363 ? -1.092 8.957 -35.461 1.00 68.12 363 ASN A N 1
ATOM 2968 C CA . ASN A 1 363 ? -1.808 8.632 -34.223 1.00 68.12 363 ASN A CA 1
ATOM 2969 C C . ASN A 1 363 ? -1.116 9.178 -32.966 1.00 68.12 363 ASN A C 1
ATOM 2971 O O . ASN A 1 363 ? -1.798 9.640 -32.050 1.00 68.12 363 ASN A O 1
ATOM 2975 N N . LYS A 1 364 ? 0.219 9.135 -32.901 1.00 67.81 364 LYS A N 1
ATOM 2976 C CA . LYS A 1 364 ? 1.004 9.683 -31.788 1.00 67.81 364 LYS A CA 1
ATOM 2977 C C . LYS A 1 364 ? 0.846 11.200 -31.724 1.00 67.81 364 LYS A C 1
ATOM 2979 O O . LYS A 1 364 ? 0.600 11.723 -30.643 1.00 67.81 364 LYS A O 1
ATOM 2984 N N . THR A 1 365 ? 0.893 11.882 -32.866 1.00 66.19 365 THR A N 1
ATOM 2985 C CA . THR A 1 365 ? 0.663 13.326 -32.978 1.00 66.19 365 THR A CA 1
ATOM 2986 C C . THR A 1 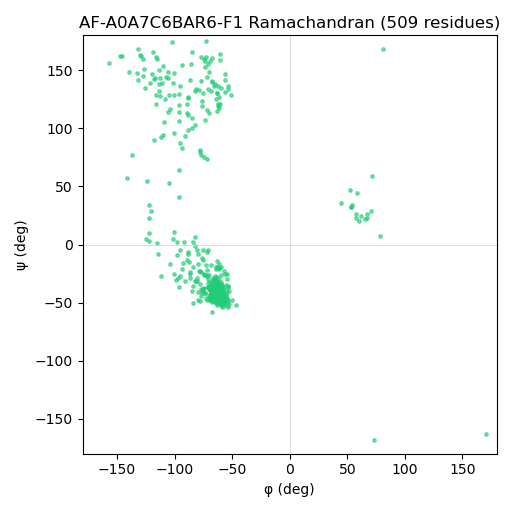365 ? -0.770 13.693 -32.611 1.00 66.19 365 THR A C 1
ATOM 2988 O O . THR A 1 365 ? -0.962 14.580 -31.793 1.00 66.19 365 THR A O 1
ATOM 2991 N N . THR A 1 366 ? -1.787 12.983 -33.109 1.00 65.25 366 THR A N 1
ATOM 2992 C CA . THR A 1 366 ? -3.188 13.214 -32.718 1.00 65.25 366 THR A CA 1
ATOM 2993 C C . THR A 1 366 ? -3.396 12.979 -31.226 1.00 65.25 366 THR A C 1
ATOM 2995 O O . THR A 1 366 ? -4.100 13.751 -30.584 1.00 65.25 366 THR A O 1
ATOM 2998 N N . LYS A 1 367 ? -2.771 11.943 -30.650 1.00 65.25 367 LYS A N 1
ATOM 2999 C CA . LYS A 1 367 ? -2.830 11.677 -29.208 1.00 65.25 367 LYS A CA 1
ATOM 3000 C C . LYS A 1 367 ? -2.144 12.786 -28.415 1.00 65.25 367 LYS A C 1
ATOM 3002 O O . LYS A 1 367 ? -2.721 13.236 -27.438 1.00 65.25 367 LYS A O 1
ATOM 3007 N N . LYS A 1 368 ? -0.967 13.244 -28.850 1.00 66.06 368 LYS A N 1
ATOM 3008 C CA . LYS A 1 368 ? -0.246 14.360 -28.231 1.00 66.06 368 LYS A CA 1
ATOM 3009 C C . LYS A 1 368 ? -1.067 15.647 -28.292 1.00 66.06 368 LYS A C 1
ATOM 3011 O O . LYS A 1 368 ? -1.325 16.221 -27.252 1.00 66.06 368 LYS A O 1
ATOM 3016 N N . VAL A 1 369 ? -1.592 16.008 -29.463 1.00 66.81 369 VAL A N 1
ATOM 3017 C CA . VAL A 1 369 ? -2.486 17.163 -29.640 1.00 66.81 369 VAL A CA 1
ATOM 3018 C C . VAL A 1 369 ? -3.727 17.036 -28.756 1.00 66.81 369 VAL A C 1
ATOM 3020 O O . VAL A 1 369 ? -4.093 17.992 -28.092 1.00 66.81 369 VAL A O 1
ATOM 3023 N N . LEU A 1 370 ? -4.358 15.859 -28.678 1.00 65.38 370 LEU A N 1
ATOM 3024 C CA . LEU A 1 370 ? -5.494 15.634 -27.780 1.00 65.38 370 LEU A CA 1
ATOM 3025 C C . LEU A 1 370 ? -5.105 15.815 -26.306 1.00 65.38 370 LEU A C 1
ATOM 3027 O O . LEU A 1 370 ? -5.884 16.372 -25.542 1.00 65.38 370 LEU A O 1
ATOM 3031 N N . THR A 1 371 ? -3.932 15.334 -25.896 1.00 59.69 371 THR A N 1
ATOM 3032 C CA . THR A 1 371 ? -3.410 15.512 -24.536 1.00 59.69 371 THR A CA 1
ATOM 3033 C C . THR A 1 371 ? -3.096 16.982 -24.251 1.00 59.69 371 THR A C 1
ATOM 3035 O O . THR A 1 371 ? -3.549 17.504 -23.241 1.00 59.69 371 THR A O 1
ATOM 3038 N N . ASP A 1 372 ? -2.419 17.676 -25.162 1.00 62.59 372 ASP A N 1
ATOM 3039 C CA . ASP A 1 372 ? -2.079 19.095 -25.035 1.00 62.59 372 ASP A CA 1
ATOM 3040 C C . ASP A 1 372 ? -3.350 19.965 -24.978 1.00 62.59 372 ASP A C 1
ATOM 3042 O O . ASP A 1 372 ? -3.440 20.889 -24.172 1.00 62.59 372 ASP A O 1
ATOM 3046 N N . LEU A 1 373 ? -4.380 19.621 -25.764 1.00 62.28 373 LEU A N 1
ATOM 3047 C CA . LEU A 1 373 ? -5.701 20.256 -25.708 1.00 62.28 373 LEU A CA 1
ATOM 3048 C C . LEU A 1 373 ? -6.430 19.943 -24.391 1.00 62.28 373 LEU A C 1
ATOM 3050 O O . LEU A 1 373 ? -7.065 20.827 -23.833 1.00 62.28 373 LEU A O 1
ATOM 3054 N N . LYS A 1 374 ? -6.335 18.719 -23.853 1.00 58.06 374 LYS A N 1
ATOM 3055 C CA . LYS A 1 374 ? -6.896 18.389 -22.526 1.00 58.06 374 LYS A CA 1
ATOM 3056 C C . LYS A 1 374 ? -6.243 19.188 -21.399 1.00 58.06 374 LYS A C 1
ATOM 3058 O O . LYS A 1 374 ? -6.923 19.518 -20.435 1.00 58.06 374 LYS A O 1
ATOM 3063 N N . ASN A 1 375 ? -4.954 19.482 -21.532 1.00 59.50 375 ASN A N 1
ATOM 3064 C CA . ASN A 1 375 ? -4.172 20.195 -20.525 1.00 59.50 375 ASN A CA 1
ATOM 3065 C C . ASN A 1 375 ? -4.389 21.718 -20.557 1.00 59.50 375 ASN A C 1
ATOM 3067 O O . ASN A 1 375 ? -3.915 22.419 -19.666 1.00 59.50 375 ASN A O 1
ATOM 3071 N N . ASN A 1 376 ? -5.103 22.250 -21.555 1.00 66.69 376 ASN A N 1
ATOM 3072 C CA . ASN A 1 376 ? -5.456 23.665 -21.612 1.00 66.69 376 ASN A CA 1
ATOM 3073 C C . ASN A 1 376 ? -6.791 23.914 -20.873 1.00 66.69 376 ASN A C 1
ATOM 3075 O O . ASN A 1 376 ? -7.793 23.285 -21.209 1.00 66.69 376 ASN A O 1
ATOM 3079 N N . PRO A 1 377 ? -6.857 24.854 -19.913 1.00 58.44 377 PRO A N 1
ATOM 3080 C CA . PRO A 1 377 ? -8.021 25.057 -19.041 1.00 58.44 377 PRO A CA 1
ATOM 3081 C C . PRO A 1 377 ? -9.335 25.434 -19.756 1.00 58.44 377 PRO A C 1
ATOM 3083 O O . PRO A 1 377 ? -10.409 25.240 -19.189 1.00 58.44 377 PRO A O 1
ATOM 3086 N N . TYR A 1 378 ? -9.287 25.939 -20.994 1.00 61.69 378 TYR A N 1
ATOM 3087 C CA . TYR A 1 378 ? -10.482 26.398 -21.729 1.00 61.69 378 TYR A CA 1
ATOM 3088 C C . TYR A 1 378 ? -10.953 25.439 -22.826 1.00 61.69 378 TYR A C 1
ATOM 3090 O O . TYR A 1 378 ? -12.074 25.535 -23.321 1.00 61.69 378 TYR A O 1
ATOM 3098 N N . THR A 1 379 ? -10.099 24.510 -23.241 1.00 58.59 379 THR A N 1
ATOM 3099 C CA . THR A 1 379 ? -10.340 23.657 -24.407 1.00 58.59 379 THR A CA 1
ATOM 3100 C C . THR A 1 379 ? -11.273 22.460 -24.150 1.00 58.59 379 THR A C 1
ATOM 3102 O O . THR A 1 379 ? -12.031 22.130 -25.065 1.00 58.59 379 THR A O 1
ATOM 3105 N N . PRO A 1 380 ? -11.327 21.838 -22.949 1.00 58.81 380 PRO A N 1
ATOM 3106 C CA . PRO A 1 380 ? -12.260 20.751 -22.646 1.00 58.81 380 PRO A CA 1
ATOM 3107 C C . PRO A 1 380 ? -13.728 21.096 -22.927 1.00 58.81 380 PRO A C 1
ATOM 3109 O O . PRO A 1 380 ? -14.455 20.248 -23.440 1.00 58.81 380 PRO A O 1
ATOM 3112 N N . TYR A 1 381 ? -14.139 22.346 -22.682 1.00 61.69 381 TYR A N 1
ATOM 3113 C CA . TYR A 1 381 ? -15.515 22.812 -22.889 1.00 61.69 381 TYR A CA 1
ATOM 3114 C C . TYR A 1 381 ? -15.953 22.781 -24.363 1.00 61.69 381 TYR A C 1
ATOM 3116 O O . TYR A 1 381 ? -17.090 22.434 -24.654 1.00 61.69 381 TYR A O 1
ATOM 3124 N N . ILE A 1 382 ? -15.046 23.070 -25.301 1.00 60.94 382 ILE A N 1
ATOM 3125 C CA . ILE A 1 382 ? -15.328 23.064 -26.751 1.00 60.94 382 ILE A CA 1
ATOM 3126 C C . ILE A 1 382 ? -15.037 21.679 -27.360 1.00 60.94 382 ILE A C 1
ATOM 3128 O O . ILE A 1 382 ? -15.681 21.236 -28.313 1.00 60.94 382 ILE A O 1
ATOM 3132 N N . MET A 1 383 ? -14.062 20.958 -26.800 1.00 62.03 383 MET A N 1
ATOM 3133 C CA . MET A 1 383 ? -13.579 19.686 -27.335 1.00 62.03 383 MET A CA 1
ATOM 3134 C C . MET A 1 383 ? -14.596 18.548 -27.192 1.00 62.03 383 MET A C 1
ATOM 3136 O O . MET A 1 383 ? -14.695 17.707 -28.089 1.00 62.03 383 MET A O 1
ATOM 3140 N N . VAL A 1 384 ? -15.349 18.508 -26.087 1.00 59.59 384 VAL A N 1
ATOM 3141 C CA . VAL A 1 384 ? -16.371 17.473 -25.850 1.00 59.59 384 VAL A CA 1
ATOM 3142 C C . VAL A 1 384 ? -17.474 17.549 -26.908 1.00 59.59 384 VAL A C 1
ATOM 3144 O O . VAL A 1 384 ? -17.862 16.516 -27.451 1.00 59.59 384 VAL A O 1
ATOM 3147 N N . GLU A 1 385 ? -17.907 18.755 -27.278 1.00 62.28 385 GLU A N 1
ATOM 3148 C CA . GLU A 1 385 ? -18.937 18.954 -28.301 1.00 62.28 385 GLU A CA 1
ATOM 3149 C C . GLU A 1 385 ? -18.405 18.731 -29.724 1.00 62.28 385 GLU A C 1
ATOM 3151 O O . GLU A 1 385 ? -19.086 18.113 -30.537 1.00 62.28 385 GLU A O 1
ATOM 3156 N N . ALA A 1 386 ? -17.174 19.149 -30.037 1.00 62.75 386 ALA A N 1
ATOM 3157 C CA . ALA A 1 386 ? -16.623 19.019 -31.390 1.00 62.75 386 ALA A CA 1
ATOM 3158 C C . ALA A 1 386 ? -16.093 17.607 -31.719 1.00 62.75 386 ALA A C 1
ATOM 3160 O O . ALA A 1 386 ? -16.281 17.104 -32.828 1.00 62.75 386 ALA A O 1
ATOM 3161 N N . ILE A 1 387 ? -15.416 16.948 -30.771 1.00 61.34 387 ILE A N 1
ATOM 3162 C CA . ILE A 1 387 ? -14.738 15.657 -30.991 1.00 61.34 387 ILE A CA 1
ATOM 3163 C C . ILE A 1 387 ? -15.581 14.483 -30.458 1.00 61.34 387 ILE A C 1
ATOM 3165 O O . ILE A 1 387 ? -15.486 13.365 -30.975 1.00 61.34 387 ILE A O 1
ATOM 3169 N N . GLY A 1 388 ? -16.463 14.719 -29.478 1.00 64.00 388 GLY A N 1
ATOM 3170 C CA . GLY A 1 388 ? -17.318 13.689 -28.878 1.00 64.00 388 GLY A CA 1
ATOM 3171 C C . GLY A 1 388 ? -18.214 12.970 -29.889 1.00 64.00 388 GLY A C 1
ATOM 3172 O O . GLY A 1 388 ? -18.317 11.744 -29.841 1.00 64.00 388 GLY A O 1
ATOM 3173 N N . TRP A 1 389 ? -18.765 13.683 -30.879 1.00 69.81 389 TRP A N 1
ATOM 3174 C CA . TRP A 1 389 ? -19.564 13.075 -31.952 1.00 69.81 389 TRP A CA 1
ATOM 3175 C C . TRP A 1 389 ? -18.762 12.092 -32.817 1.00 69.81 389 TRP A C 1
ATOM 3177 O O . TRP A 1 389 ? -19.279 11.036 -33.184 1.00 69.81 389 TRP A O 1
ATOM 3187 N N . MET A 1 390 ? -17.479 12.367 -33.080 1.00 66.56 390 MET A N 1
ATOM 3188 C CA . MET A 1 390 ? -16.611 11.444 -33.826 1.00 66.56 390 MET A CA 1
ATOM 3189 C C . MET A 1 390 ? -16.350 10.146 -33.048 1.00 66.56 390 MET A C 1
ATOM 3191 O O . MET A 1 390 ? -16.352 9.056 -33.630 1.00 66.56 390 MET A O 1
ATOM 3195 N N . PHE A 1 391 ? -16.176 10.233 -31.725 1.00 69.19 391 PHE A N 1
ATOM 3196 C CA . PHE A 1 391 ? -16.079 9.049 -30.867 1.00 69.19 391 PHE A CA 1
ATOM 3197 C C . PHE A 1 391 ? -17.421 8.316 -30.741 1.00 69.19 391 PHE A C 1
ATOM 3199 O O . PHE A 1 391 ? -17.440 7.084 -30.789 1.00 69.19 391 PHE A O 1
ATOM 3206 N N . GLY A 1 392 ? -18.533 9.053 -30.660 1.00 76.44 392 GLY A N 1
ATOM 3207 C CA . GLY A 1 392 ? -19.893 8.520 -30.593 1.00 76.44 392 GLY A CA 1
ATOM 3208 C C . GLY A 1 392 ? -20.243 7.655 -31.803 1.00 76.44 392 GLY A C 1
ATOM 3209 O O . GLY A 1 392 ? -20.673 6.518 -31.633 1.00 76.44 392 GLY A O 1
ATOM 3210 N N . VAL A 1 393 ? -19.960 8.118 -33.026 1.00 80.25 393 VAL A N 1
ATOM 3211 C CA . VAL A 1 393 ? -20.188 7.335 -34.259 1.00 80.25 393 VAL A CA 1
ATOM 3212 C C . VAL A 1 393 ? -19.445 5.994 -34.224 1.00 80.25 393 VAL A C 1
ATOM 3214 O O . VAL A 1 393 ? -19.997 4.954 -34.592 1.00 80.25 393 VAL A O 1
ATOM 3217 N N . LYS A 1 394 ? -18.201 5.983 -33.733 1.00 77.94 394 LYS A N 1
ATOM 3218 C CA . LYS A 1 394 ? -17.404 4.756 -33.595 1.00 77.94 394 LYS A CA 1
ATOM 3219 C C . LYS A 1 394 ? -17.923 3.847 -32.476 1.00 77.94 394 LYS A C 1
ATOM 3221 O O . LYS A 1 394 ? -17.877 2.628 -32.637 1.00 77.94 394 LYS A O 1
ATOM 3226 N N . LEU A 1 395 ? -18.397 4.417 -31.367 1.00 83.50 395 LEU A N 1
ATOM 3227 C CA . LEU A 1 395 ? -18.960 3.686 -30.231 1.00 83.50 395 LEU A CA 1
ATOM 3228 C C . LEU A 1 395 ? -20.284 3.016 -30.618 1.00 83.50 395 LEU A C 1
ATOM 3230 O O . LEU A 1 395 ? -20.372 1.793 -30.591 1.00 83.50 395 LEU A O 1
ATOM 3234 N N . PHE A 1 396 ? -21.267 3.792 -31.077 1.00 85.56 396 PHE A N 1
ATOM 3235 C CA . PHE A 1 396 ? -22.569 3.280 -31.508 1.00 85.56 396 PHE A CA 1
ATOM 3236 C C . PHE A 1 396 ? -22.440 2.311 -32.685 1.00 85.56 396 PHE A C 1
ATOM 3238 O O . PHE A 1 396 ? -23.103 1.276 -32.709 1.00 85.56 396 PHE A O 1
ATOM 3245 N N . GLY A 1 397 ? -21.530 2.584 -33.624 1.00 86.06 397 GLY A N 1
ATOM 3246 C CA . GLY A 1 397 ? -21.214 1.653 -34.701 1.00 86.06 397 GLY A CA 1
ATOM 3247 C C . GLY A 1 397 ? -20.685 0.310 -34.189 1.00 86.06 397 GLY A C 1
ATOM 3248 O O . GLY A 1 397 ? -21.153 -0.739 -34.625 1.00 86.06 397 GLY A O 1
ATOM 3249 N N . LYS A 1 398 ? -19.753 0.310 -33.225 1.00 83.50 398 LYS A N 1
ATOM 3250 C CA . LYS A 1 398 ? -19.246 -0.931 -32.618 1.00 83.50 398 LYS A CA 1
ATOM 3251 C C . LYS A 1 398 ? -20.320 -1.690 -31.838 1.00 83.50 398 LYS A C 1
ATOM 3253 O O . LYS A 1 398 ? -20.305 -2.915 -31.881 1.00 83.50 398 LYS A O 1
ATOM 3258 N N . THR A 1 399 ? -21.219 -0.982 -31.158 1.00 87.94 399 THR A N 1
ATOM 3259 C CA . THR A 1 399 ? -22.287 -1.585 -30.351 1.00 87.94 399 THR A CA 1
ATOM 3260 C C . THR A 1 399 ? -23.380 -2.204 -31.220 1.00 87.94 399 THR A C 1
ATOM 3262 O O . THR A 1 399 ? -23.778 -3.338 -30.982 1.00 87.94 399 THR A O 1
ATOM 3265 N N . PHE A 1 400 ? -23.847 -1.493 -32.249 1.00 92.62 400 PHE A N 1
ATOM 3266 C CA . PHE A 1 400 ? -24.992 -1.934 -33.052 1.00 92.62 400 PHE A CA 1
ATOM 3267 C C . PHE A 1 400 ? -24.601 -2.664 -34.346 1.00 92.62 400 PHE A C 1
ATOM 3269 O O . PHE A 1 400 ? -25.348 -3.518 -34.818 1.00 92.62 400 PHE A O 1
ATOM 3276 N N . PHE A 1 401 ? -23.436 -2.364 -34.935 1.00 91.06 401 PHE A N 1
ATOM 3277 C CA . PHE A 1 401 ? -23.012 -2.897 -36.240 1.00 91.06 401 PHE A CA 1
ATOM 3278 C C . PHE A 1 401 ? -21.504 -3.233 -36.305 1.00 91.06 401 PHE A C 1
ATOM 3280 O O . PHE A 1 401 ? -20.801 -2.764 -37.213 1.00 91.06 401 PHE A O 1
ATOM 3287 N N . PRO A 1 402 ? -20.986 -4.102 -35.414 1.00 85.12 402 PRO A N 1
ATOM 3288 C CA . PRO A 1 402 ? -19.549 -4.329 -35.229 1.00 85.12 402 PRO A CA 1
ATOM 3289 C C . PRO A 1 402 ? -18.811 -4.708 -36.520 1.00 85.12 402 PRO A C 1
ATOM 3291 O O . PRO A 1 402 ? -17.739 -4.171 -36.803 1.00 85.12 402 PRO A O 1
ATOM 3294 N N . ASN A 1 403 ? -19.404 -5.565 -37.358 1.00 85.56 403 ASN A N 1
ATOM 3295 C CA . ASN A 1 403 ? -18.788 -6.017 -38.611 1.00 85.56 403 ASN A CA 1
ATOM 3296 C C . ASN A 1 403 ? -18.670 -4.899 -39.662 1.00 85.56 403 ASN A C 1
ATOM 3298 O O . ASN A 1 403 ? -17.656 -4.806 -40.356 1.00 85.56 403 ASN A O 1
ATOM 3302 N N . LYS A 1 404 ? -19.684 -4.029 -39.783 1.00 85.31 404 LYS A N 1
ATOM 3303 C CA . LYS A 1 404 ? -19.672 -2.908 -40.741 1.00 85.31 404 LYS A CA 1
ATOM 3304 C C . LYS A 1 404 ? -18.724 -1.808 -40.275 1.00 85.31 404 LYS A C 1
ATOM 3306 O O . LYS A 1 404 ? -17.947 -1.289 -41.070 1.00 85.31 404 LYS A O 1
ATOM 3311 N N . THR A 1 405 ? -18.734 -1.509 -38.979 1.00 83.69 405 THR A N 1
ATOM 3312 C CA . THR A 1 405 ? -17.844 -0.515 -38.374 1.00 83.69 405 THR A CA 1
ATOM 3313 C C . THR A 1 405 ? -16.385 -0.957 -38.429 1.00 83.69 405 THR A C 1
ATOM 3315 O O . THR A 1 405 ? -15.524 -0.144 -38.759 1.00 83.69 405 THR A O 1
ATOM 3318 N N . ASN A 1 406 ? -16.081 -2.241 -38.204 1.00 81.00 406 ASN A N 1
ATOM 3319 C CA . ASN A 1 406 ? -14.718 -2.743 -38.390 1.00 81.00 406 ASN A CA 1
ATOM 3320 C C . ASN A 1 406 ? -14.244 -2.610 -39.840 1.00 81.00 406 ASN A C 1
ATOM 3322 O O . ASN A 1 406 ? -13.106 -2.201 -40.037 1.00 81.00 406 ASN A O 1
ATOM 3326 N N . LYS A 1 407 ? -15.095 -2.886 -40.841 1.00 83.31 407 LYS A N 1
ATOM 3327 C CA . LYS A 1 407 ? -14.746 -2.671 -42.258 1.00 83.31 407 LYS A CA 1
ATOM 3328 C C . LYS A 1 407 ? -14.498 -1.193 -42.578 1.00 83.31 407 LYS A C 1
ATOM 3330 O O . LYS A 1 407 ? -13.517 -0.884 -43.244 1.00 83.31 407 LYS A O 1
ATOM 3335 N N . LEU A 1 408 ? -15.342 -0.289 -42.071 1.00 81.75 408 LEU A N 1
ATOM 3336 C CA . LEU A 1 408 ? -15.237 1.156 -42.316 1.00 81.75 408 LEU A CA 1
ATOM 3337 C C . LEU A 1 408 ? -13.938 1.761 -41.758 1.00 81.75 408 LEU A C 1
ATOM 3339 O O . LEU A 1 408 ? -13.309 2.587 -42.409 1.00 81.75 408 LEU A O 1
ATOM 3343 N N . PHE A 1 409 ? -13.515 1.327 -40.569 1.00 77.62 409 PHE A N 1
ATOM 3344 C CA . PHE A 1 409 ? -12.326 1.853 -39.888 1.00 77.62 409 PHE A CA 1
ATOM 3345 C C . PHE A 1 409 ? -11.084 0.953 -40.022 1.00 77.62 409 PHE A C 1
ATOM 3347 O O . PHE A 1 409 ? -10.092 1.180 -39.325 1.00 77.62 409 PHE A O 1
ATOM 3354 N N . TYR A 1 410 ? -11.118 -0.064 -40.892 1.00 75.38 410 TYR A N 1
ATOM 3355 C CA . TYR A 1 410 ? -10.043 -1.055 -41.031 1.00 75.38 410 TYR A CA 1
ATOM 3356 C C . TYR A 1 410 ? -8.709 -0.407 -41.433 1.00 75.38 410 TYR A C 1
ATOM 3358 O O . TYR A 1 410 ? -7.696 -0.615 -40.770 1.00 75.38 410 TYR A O 1
ATOM 3366 N N . ASN A 1 411 ? -8.733 0.464 -42.448 1.00 72.81 411 ASN A N 1
ATOM 3367 C CA . ASN A 1 411 ? -7.534 1.086 -43.028 1.00 72.81 411 ASN A CA 1
ATOM 3368 C C . ASN A 1 411 ? -6.909 2.197 -42.163 1.00 72.81 411 ASN A C 1
ATOM 3370 O O . ASN A 1 411 ? -5.785 2.622 -42.434 1.00 72.81 411 ASN A O 1
ATOM 3374 N N . MET A 1 412 ? -7.628 2.675 -41.139 1.00 70.81 412 MET A N 1
ATOM 3375 C CA . MET A 1 412 ? -7.156 3.730 -40.231 1.00 70.81 412 MET A CA 1
ATOM 3376 C C . MET A 1 412 ? -6.278 3.196 -39.097 1.00 70.81 412 MET A C 1
ATOM 3378 O O . MET A 1 412 ? -5.560 3.966 -38.460 1.00 70.81 412 MET A O 1
ATOM 3382 N N . LYS A 1 413 ? -6.344 1.893 -38.798 1.00 69.50 413 LYS A N 1
ATOM 3383 C CA . LYS A 1 413 ? -5.478 1.306 -37.777 1.00 69.50 413 LYS A CA 1
ATOM 3384 C C . LYS A 1 413 ? -4.105 1.009 -38.386 1.00 69.50 413 LYS A C 1
ATOM 3386 O O . LYS A 1 413 ? -4.054 0.419 -39.465 1.00 69.50 413 LYS A O 1
ATOM 3391 N N . PRO A 1 414 ? -3.003 1.367 -37.707 1.00 72.44 414 PRO A N 1
ATOM 3392 C CA . PRO A 1 414 ? -1.689 0.901 -38.111 1.00 72.44 414 PRO A CA 1
ATOM 3393 C C . PRO A 1 414 ? -1.691 -0.625 -37.995 1.00 72.44 414 PRO A C 1
ATOM 3395 O O . PRO A 1 414 ? -1.968 -1.180 -36.929 1.00 72.44 414 PRO A O 1
ATOM 3398 N N . LYS A 1 415 ? -1.461 -1.307 -39.115 1.00 78.44 415 LYS A N 1
ATOM 3399 C CA . LYS A 1 415 ? -1.324 -2.758 -39.142 1.00 78.44 415 LYS A CA 1
ATOM 3400 C C . LYS A 1 415 ? 0.144 -3.062 -38.908 1.00 78.44 415 LYS A C 1
ATOM 3402 O O . LYS A 1 415 ? 0.977 -2.569 -39.665 1.00 78.44 415 LYS A O 1
ATOM 3407 N N . LYS A 1 416 ? 0.450 -3.823 -37.855 1.00 77.50 416 LYS A N 1
ATOM 3408 C CA . LYS A 1 416 ? 1.823 -4.271 -37.625 1.00 77.50 416 LYS A CA 1
ATOM 3409 C C . LYS A 1 416 ? 2.338 -4.977 -38.888 1.00 77.50 416 LYS A C 1
ATOM 3411 O O . LYS A 1 416 ? 1.566 -5.745 -39.480 1.00 77.50 416 LYS A O 1
ATOM 3416 N N . PRO A 1 417 ? 3.580 -4.696 -39.317 1.00 83.25 417 PRO A N 1
ATOM 3417 C CA . PRO A 1 417 ? 4.195 -5.425 -40.415 1.00 83.25 417 PRO A CA 1
ATOM 3418 C C . PRO A 1 417 ? 4.300 -6.903 -40.046 1.00 83.25 417 PRO A C 1
ATOM 3420 O O . PRO A 1 417 ? 4.177 -7.279 -38.876 1.00 83.25 417 PRO A O 1
ATOM 3423 N N . ARG A 1 418 ? 4.537 -7.755 -41.041 1.00 84.19 418 ARG A N 1
ATOM 3424 C CA . ARG A 1 418 ? 4.910 -9.134 -40.751 1.00 84.19 418 ARG A CA 1
ATOM 3425 C C . ARG A 1 418 ? 6.228 -9.131 -39.976 1.00 84.19 418 ARG A C 1
ATOM 3427 O O . ARG A 1 418 ? 7.200 -8.520 -40.419 1.00 84.19 418 ARG A O 1
ATOM 3434 N N . THR A 1 419 ? 6.248 -9.798 -38.831 1.00 86.31 419 THR A N 1
ATOM 3435 C CA . THR A 1 419 ? 7.400 -9.864 -37.930 1.00 86.31 419 THR A CA 1
ATOM 3436 C C . THR A 1 419 ? 7.939 -11.289 -37.825 1.00 86.31 419 THR A C 1
ATOM 3438 O O . THR A 1 419 ? 7.259 -12.260 -38.168 1.00 86.31 419 THR A O 1
ATOM 3441 N N . THR A 1 420 ? 9.191 -11.398 -37.397 1.00 86.44 420 THR A N 1
ATOM 3442 C CA . THR A 1 420 ? 9.874 -12.644 -37.040 1.00 86.44 420 THR A CA 1
ATOM 3443 C C . THR A 1 420 ? 10.532 -12.487 -35.673 1.00 86.44 420 THR A C 1
ATOM 3445 O O . THR A 1 420 ? 10.714 -11.363 -35.202 1.00 86.44 420 THR A O 1
ATOM 3448 N N . PHE A 1 421 ? 10.896 -13.600 -35.042 1.00 87.06 421 PHE A N 1
ATOM 3449 C CA . PHE A 1 421 ? 11.561 -13.612 -33.742 1.00 87.06 421 PHE A CA 1
ATOM 3450 C C . PHE A 1 421 ? 13.032 -14.004 -33.874 1.00 87.06 421 PHE A C 1
ATOM 3452 O O . PHE A 1 421 ? 13.371 -14.868 -34.683 1.00 87.06 421 PHE A O 1
ATOM 3459 N N . THR A 1 422 ? 13.899 -13.402 -33.060 1.00 83.50 422 THR A N 1
ATOM 3460 C CA . THR A 1 422 ? 15.303 -13.825 -32.924 1.00 83.50 422 THR A CA 1
ATOM 3461 C C . THR A 1 422 ? 15.377 -15.064 -32.032 1.00 83.50 422 THR A C 1
ATOM 3463 O O . THR A 1 422 ? 15.578 -14.956 -30.822 1.00 83.50 422 THR A O 1
ATOM 3466 N N . LEU A 1 423 ? 15.115 -16.235 -32.613 1.00 82.69 423 LEU A N 1
ATOM 3467 C CA . LEU A 1 423 ? 15.117 -17.500 -31.876 1.00 82.69 423 LEU A CA 1
ATOM 3468 C C . LEU A 1 423 ? 16.515 -18.094 -31.749 1.00 82.69 423 LEU A C 1
ATOM 3470 O O . LEU A 1 423 ? 16.818 -18.660 -30.710 1.00 82.69 423 LEU A O 1
ATOM 3474 N N . ASP A 1 424 ? 17.359 -17.946 -32.763 1.00 85.00 424 ASP A N 1
ATOM 3475 C CA . ASP A 1 424 ? 18.697 -18.532 -32.768 1.00 85.00 424 ASP A CA 1
ATOM 3476 C C . ASP A 1 424 ? 19.711 -17.610 -32.088 1.00 85.00 424 ASP A C 1
ATOM 3478 O O . ASP A 1 424 ? 19.659 -16.383 -32.236 1.00 85.00 424 ASP A O 1
ATOM 3482 N N . LYS A 1 425 ? 20.641 -18.207 -31.337 1.00 85.06 425 LYS A N 1
ATOM 3483 C CA . LYS A 1 425 ? 21.718 -17.465 -30.683 1.00 85.06 425 LYS A CA 1
ATOM 3484 C C . LYS A 1 425 ? 22.699 -16.903 -31.706 1.00 85.06 425 LYS A C 1
ATOM 3486 O O . LYS A 1 425 ? 23.165 -17.622 -32.588 1.00 85.06 425 LYS A O 1
ATOM 3491 N N . LEU A 1 426 ? 23.037 -15.623 -31.556 1.00 80.50 426 LEU A N 1
ATOM 3492 C CA . LEU A 1 426 ? 24.017 -14.962 -32.415 1.00 80.50 426 LEU A CA 1
ATOM 3493 C C . LEU A 1 426 ? 25.408 -15.570 -32.209 1.00 80.50 426 LEU A C 1
ATOM 3495 O O . LEU A 1 426 ? 25.848 -15.794 -31.078 1.00 80.50 426 LEU A O 1
ATOM 3499 N N . THR A 1 427 ? 26.126 -15.803 -33.303 1.00 84.69 427 THR A N 1
ATOM 3500 C CA . THR A 1 427 ? 27.524 -16.237 -33.242 1.00 84.69 427 THR A CA 1
ATOM 3501 C C . THR A 1 427 ? 28.425 -15.099 -32.760 1.00 84.69 427 THR A C 1
ATOM 3503 O O . THR A 1 427 ? 28.120 -13.921 -32.949 1.00 84.69 427 THR A O 1
ATOM 3506 N N . SER A 1 428 ? 29.586 -15.423 -32.179 1.00 83.38 428 SER A N 1
ATOM 3507 C CA . SER A 1 428 ? 30.543 -14.403 -31.717 1.00 83.38 428 SER A CA 1
ATOM 3508 C C . SER A 1 428 ? 30.945 -13.419 -32.822 1.00 83.38 428 SER A C 1
ATOM 3510 O O . SER A 1 428 ? 31.121 -12.238 -32.542 1.00 83.38 428 SER A O 1
ATOM 3512 N N . GLN A 1 429 ? 31.044 -13.888 -34.070 1.00 83.44 429 GLN A N 1
ATOM 3513 C CA . GLN A 1 429 ? 31.364 -13.043 -35.221 1.00 83.44 429 GLN A CA 1
ATOM 3514 C C . GLN A 1 429 ? 30.221 -12.073 -35.551 1.00 83.44 429 GLN A C 1
ATOM 3516 O O . GLN A 1 429 ? 30.463 -10.887 -35.753 1.00 83.44 429 GLN A O 1
ATOM 3521 N N . GLU A 1 430 ? 28.974 -12.553 -35.560 1.00 77.31 430 GLU A N 1
ATOM 3522 C CA . GLU A 1 430 ? 27.803 -11.706 -35.813 1.00 77.31 430 GLU A CA 1
ATOM 3523 C C . GLU A 1 430 ? 27.633 -10.649 -34.726 1.00 77.31 430 GLU A C 1
ATOM 3525 O O . GLU A 1 430 ? 27.350 -9.496 -35.038 1.00 77.31 430 GLU A O 1
ATOM 3530 N N . ILE A 1 431 ? 27.851 -11.017 -33.459 1.00 75.44 431 ILE A N 1
ATOM 3531 C CA . ILE A 1 431 ? 27.809 -10.080 -32.332 1.00 75.44 431 ILE A CA 1
ATOM 3532 C C . ILE A 1 431 ? 28.806 -8.938 -32.557 1.00 75.44 431 ILE A C 1
ATOM 3534 O O . ILE A 1 431 ? 28.426 -7.771 -32.467 1.00 75.44 431 ILE A O 1
ATOM 3538 N N . GLU A 1 432 ? 30.060 -9.250 -32.892 1.00 83.62 432 GLU A N 1
ATOM 3539 C CA . GLU A 1 432 ? 31.081 -8.228 -33.159 1.00 83.62 432 GLU A CA 1
ATOM 3540 C C . GLU A 1 432 ? 30.717 -7.347 -34.357 1.00 83.62 432 GLU A C 1
ATOM 3542 O O . GLU A 1 432 ? 30.847 -6.121 -34.289 1.00 83.62 432 GLU A O 1
ATOM 3547 N N . ASP A 1 433 ? 30.181 -7.942 -35.423 1.00 77.06 433 ASP A N 1
ATOM 3548 C CA . ASP A 1 433 ? 29.732 -7.205 -36.601 1.00 77.06 433 ASP A CA 1
ATOM 3549 C C . ASP A 1 433 ? 28.540 -6.280 -36.292 1.00 77.06 433 ASP A C 1
ATOM 3551 O O . ASP A 1 433 ? 28.472 -5.167 -36.826 1.00 77.06 433 ASP A O 1
ATOM 3555 N N . TYR A 1 434 ? 27.611 -6.694 -35.423 1.00 74.12 434 TYR A N 1
ATOM 3556 C CA . TYR A 1 434 ? 26.471 -5.875 -34.999 1.00 74.12 434 TYR A CA 1
ATOM 3557 C C . TYR A 1 434 ? 26.895 -4.696 -34.123 1.00 74.12 434 TYR A C 1
ATOM 3559 O O . TYR A 1 434 ? 26.487 -3.570 -34.414 1.00 74.12 434 TYR A O 1
ATOM 3567 N N . VAL A 1 435 ? 27.737 -4.918 -33.107 1.00 71.06 435 VAL A N 1
ATOM 3568 C CA . VAL A 1 435 ? 28.249 -3.827 -32.253 1.00 71.06 435 VAL A CA 1
ATOM 3569 C C . VAL A 1 435 ? 29.054 -2.835 -33.089 1.00 71.06 435 VAL A C 1
ATOM 3571 O O . VAL A 1 435 ? 28.857 -1.623 -32.992 1.00 71.06 435 VAL A O 1
ATOM 3574 N N . LYS A 1 436 ? 29.900 -3.337 -33.997 1.00 82.69 436 LYS A N 1
ATOM 3575 C CA . LYS A 1 436 ? 30.644 -2.491 -34.931 1.00 82.69 436 LYS A CA 1
ATOM 3576 C C . LYS A 1 436 ? 29.704 -1.648 -35.792 1.00 82.69 436 LYS A C 1
ATOM 3578 O O . LYS A 1 436 ? 29.875 -0.435 -35.860 1.00 82.69 436 LYS A O 1
ATOM 3583 N N . LYS A 1 437 ? 28.691 -2.248 -36.427 1.00 75.31 437 LYS A N 1
ATOM 3584 C CA . LYS A 1 437 ? 27.711 -1.506 -37.244 1.00 75.31 437 LYS A CA 1
ATOM 3585 C C . LYS A 1 437 ? 26.952 -0.455 -36.437 1.00 75.31 437 LYS A C 1
ATOM 3587 O O . LYS A 1 437 ? 26.744 0.643 -36.944 1.00 75.31 437 LYS A O 1
ATOM 3592 N N . LEU A 1 438 ? 26.564 -0.773 -35.201 1.00 71.56 438 LEU A N 1
ATOM 3593 C CA . LEU A 1 438 ? 25.901 0.166 -34.299 1.00 71.56 438 LEU A CA 1
ATOM 3594 C C . LEU A 1 438 ? 26.781 1.397 -34.053 1.00 71.56 438 LEU A C 1
ATOM 3596 O O . LEU A 1 438 ? 26.343 2.516 -34.310 1.00 71.56 438 LEU A O 1
ATOM 3600 N N . HIS A 1 439 ? 28.032 1.195 -33.632 1.00 78.12 439 HIS A N 1
ATOM 3601 C CA . HIS A 1 439 ? 28.937 2.307 -33.341 1.00 78.12 439 HIS A CA 1
ATOM 3602 C C . HIS A 1 439 ? 29.242 3.121 -34.601 1.00 78.12 439 HIS A C 1
ATOM 3604 O O . HIS A 1 439 ? 29.206 4.345 -34.552 1.00 78.12 439 HIS A O 1
ATOM 3610 N N . LEU A 1 440 ? 29.493 2.472 -35.744 1.00 82.06 440 LEU A N 1
ATOM 3611 C CA . LEU A 1 440 ? 29.745 3.176 -37.006 1.00 82.06 440 LEU A CA 1
ATOM 3612 C C . LEU A 1 440 ? 28.553 4.045 -37.426 1.00 82.06 440 LEU A C 1
ATOM 3614 O O . LEU A 1 440 ? 28.762 5.172 -37.872 1.00 82.06 440 LEU A O 1
ATOM 3618 N N . ASN A 1 441 ? 27.321 3.560 -37.246 1.00 77.06 441 ASN A N 1
ATOM 3619 C CA . ASN A 1 441 ? 26.120 4.340 -37.534 1.00 77.06 441 ASN A CA 1
ATOM 3620 C C . ASN A 1 441 ? 25.990 5.552 -36.608 1.00 77.06 441 ASN A C 1
ATOM 3622 O O . ASN A 1 441 ? 25.745 6.645 -37.106 1.00 77.06 441 ASN A O 1
ATOM 3626 N N . ILE A 1 442 ? 26.211 5.386 -35.299 1.00 72.38 442 ILE A N 1
ATOM 3627 C CA . ILE A 1 442 ? 26.171 6.497 -34.334 1.00 72.38 442 ILE A CA 1
ATOM 3628 C C . ILE A 1 442 ? 27.251 7.528 -34.669 1.00 72.38 442 ILE A C 1
ATOM 3630 O O . ILE A 1 442 ? 26.958 8.717 -34.754 1.00 72.38 442 ILE A O 1
ATOM 3634 N N . ILE A 1 443 ? 28.490 7.089 -34.922 1.00 83.62 443 ILE A N 1
ATOM 3635 C CA . ILE A 1 443 ? 29.590 7.980 -35.316 1.00 83.62 443 ILE A CA 1
ATOM 3636 C C . ILE A 1 443 ? 29.197 8.763 -36.569 1.00 83.62 443 ILE A C 1
ATOM 3638 O O . ILE A 1 443 ? 29.328 9.984 -36.597 1.00 83.62 443 ILE A O 1
ATOM 3642 N N . ASN A 1 444 ? 28.692 8.080 -37.596 1.00 83.88 444 ASN A N 1
ATOM 3643 C CA . ASN A 1 444 ? 28.312 8.717 -38.850 1.00 83.88 444 ASN A CA 1
ATOM 3644 C C . ASN A 1 444 ? 27.141 9.700 -38.676 1.00 83.88 444 ASN A C 1
ATOM 3646 O O . ASN A 1 444 ? 27.172 10.804 -39.216 1.00 83.88 444 ASN A O 1
ATOM 3650 N N . GLU A 1 445 ? 26.128 9.340 -37.889 1.00 79.69 445 GLU A N 1
ATOM 3651 C CA . GLU A 1 445 ? 24.989 10.207 -37.585 1.00 79.69 445 GLU A CA 1
ATOM 3652 C C . GLU A 1 445 ? 25.435 11.461 -36.826 1.00 79.69 445 GLU A C 1
ATOM 3654 O O . GLU A 1 445 ? 25.064 12.568 -37.204 1.00 79.69 445 GLU A O 1
ATOM 3659 N N . VAL A 1 446 ? 26.293 11.326 -35.812 1.00 82.44 446 VAL A N 1
ATOM 3660 C CA . VAL A 1 446 ? 26.826 12.460 -35.040 1.00 82.44 446 VAL A CA 1
ATOM 3661 C C . VAL A 1 446 ? 27.675 13.379 -35.923 1.00 82.44 446 VAL A C 1
ATOM 3663 O O . VAL A 1 446 ? 27.499 14.599 -35.893 1.00 82.44 446 VAL A O 1
ATOM 3666 N N . LEU A 1 447 ? 28.569 12.810 -36.736 1.00 83.75 447 LEU A N 1
ATOM 3667 C CA . LEU A 1 447 ? 29.433 13.571 -37.640 1.00 83.75 447 LEU A CA 1
ATOM 3668 C C . LEU A 1 447 ? 28.626 14.361 -38.680 1.00 83.75 447 LEU A C 1
ATOM 3670 O O . LEU A 1 447 ? 28.900 15.544 -38.884 1.00 83.75 447 LEU A O 1
ATOM 3674 N N . THR A 1 448 ? 27.611 13.742 -39.287 1.00 80.31 448 THR A N 1
ATOM 3675 C CA . THR A 1 448 ? 26.781 14.365 -40.333 1.00 80.31 448 THR A CA 1
ATOM 3676 C C . THR A 1 448 ? 25.756 15.352 -39.780 1.00 80.31 448 THR A C 1
ATOM 3678 O O . THR A 1 448 ? 25.608 16.443 -40.321 1.00 80.31 448 THR A O 1
ATOM 3681 N N . THR A 1 449 ? 25.055 15.017 -38.694 1.00 78.44 449 THR A N 1
ATOM 3682 C CA . THR A 1 449 ? 23.960 15.860 -38.181 1.00 78.44 449 THR A CA 1
ATOM 3683 C C . THR A 1 449 ? 24.440 17.019 -37.313 1.00 78.44 449 THR A C 1
ATOM 3685 O O . THR A 1 449 ? 23.793 18.065 -37.302 1.00 78.44 449 THR A O 1
ATOM 3688 N N . GLN A 1 450 ? 25.550 16.863 -36.580 1.00 80.62 450 GLN A N 1
ATOM 3689 C CA . GLN A 1 450 ? 25.974 17.851 -35.575 1.00 80.62 450 GLN A CA 1
ATOM 3690 C C . GLN A 1 450 ? 27.248 18.607 -35.930 1.00 80.62 450 GLN A C 1
ATOM 3692 O O . GLN A 1 450 ? 27.431 19.726 -35.452 1.00 80.62 450 GLN A O 1
ATOM 3697 N N . PHE A 1 451 ? 28.130 18.012 -36.733 1.00 79.06 451 PHE A N 1
ATOM 3698 C CA . PHE A 1 451 ? 29.439 18.590 -37.048 1.00 79.06 451 PHE A CA 1
ATOM 3699 C C . PHE A 1 451 ? 29.673 18.804 -38.549 1.00 79.06 451 PHE A C 1
ATOM 3701 O O . PHE A 1 451 ? 30.773 19.214 -38.917 1.00 79.06 451 PHE A O 1
ATOM 3708 N N . ASP A 1 452 ? 28.673 18.522 -39.398 1.00 77.88 452 ASP A N 1
ATOM 3709 C CA . ASP A 1 452 ? 28.719 18.634 -40.869 1.00 77.88 452 ASP A CA 1
ATOM 3710 C C . ASP A 1 452 ? 30.019 18.063 -41.477 1.00 77.88 452 ASP A C 1
ATOM 3712 O O . ASP A 1 452 ? 30.612 18.595 -42.416 1.00 77.88 452 ASP A O 1
ATOM 3716 N N . THR A 1 453 ? 30.528 16.989 -40.870 1.00 79.50 453 THR A N 1
ATOM 3717 C CA . THR A 1 453 ? 31.803 16.371 -41.230 1.00 79.50 453 THR A CA 1
ATOM 3718 C C . THR A 1 453 ? 31.517 15.072 -41.966 1.00 79.50 453 THR A C 1
ATOM 3720 O O . THR A 1 453 ? 31.006 14.122 -41.383 1.00 79.50 453 THR A O 1
ATOM 3723 N N . ASN A 1 454 ? 31.875 15.012 -43.246 1.00 78.38 454 ASN A N 1
ATOM 3724 C CA . ASN A 1 454 ? 31.719 13.806 -44.054 1.00 78.38 454 ASN A CA 1
ATOM 3725 C C . ASN A 1 454 ? 33.039 13.033 -44.080 1.00 78.38 454 ASN A C 1
ATOM 3727 O O . ASN A 1 454 ? 33.990 13.453 -44.737 1.00 78.38 454 ASN A O 1
ATOM 3731 N N . LEU A 1 455 ? 33.086 11.921 -43.348 1.00 81.81 455 LEU A N 1
ATOM 3732 C CA . LEU A 1 455 ? 34.185 10.958 -43.396 1.00 81.81 455 LEU A CA 1
ATOM 3733 C C . LEU A 1 455 ? 33.794 9.760 -44.261 1.00 81.81 455 LEU A C 1
ATOM 3735 O O . LEU A 1 455 ? 32.636 9.345 -44.292 1.00 81.81 455 LEU A O 1
ATOM 3739 N N . ASN A 1 456 ? 34.777 9.170 -44.931 1.00 82.25 456 ASN A N 1
ATOM 3740 C CA . ASN A 1 456 ? 34.574 7.947 -45.702 1.00 82.25 456 ASN A CA 1
ATOM 3741 C C . ASN A 1 456 ? 34.413 6.746 -44.750 1.00 82.25 456 ASN A C 1
ATOM 3743 O O . ASN A 1 456 ? 34.938 6.764 -43.639 1.00 82.25 456 ASN A O 1
ATOM 3747 N N . GLU A 1 457 ? 33.787 5.645 -45.183 1.00 80.50 457 GLU A N 1
ATOM 3748 C CA . GLU A 1 457 ? 33.583 4.456 -44.323 1.00 80.50 457 GLU A CA 1
ATOM 3749 C C . GLU A 1 457 ? 34.884 3.927 -43.683 1.00 80.50 457 GLU A C 1
ATOM 3751 O O . GLU A 1 457 ? 34.895 3.503 -42.528 1.00 80.50 457 GLU A O 1
ATOM 3756 N N . ILE A 1 458 ? 36.006 4.004 -44.409 1.00 83.12 458 ILE A N 1
ATOM 3757 C CA . ILE A 1 458 ? 37.336 3.602 -43.919 1.00 83.12 458 ILE A CA 1
ATOM 3758 C C . ILE A 1 458 ? 37.812 4.525 -42.789 1.00 83.12 458 ILE A C 1
ATOM 3760 O O . ILE A 1 458 ? 38.455 4.074 -41.842 1.00 83.12 458 ILE A O 1
ATOM 3764 N N . GLU A 1 459 ? 37.501 5.814 -42.879 1.00 84.06 459 GLU A N 1
ATOM 3765 C CA . GLU A 1 459 ? 37.906 6.818 -41.900 1.00 84.06 459 GLU A CA 1
ATOM 3766 C C . GLU A 1 459 ? 37.062 6.727 -40.625 1.00 84.06 459 GLU A C 1
ATOM 3768 O O . GLU A 1 459 ? 37.604 6.767 -39.520 1.00 84.06 459 GLU A O 1
ATOM 3773 N N . VAL A 1 460 ? 35.754 6.495 -40.774 1.00 84.69 460 VAL A N 1
ATOM 3774 C CA . VAL A 1 460 ? 34.840 6.199 -39.659 1.00 84.69 460 VAL A CA 1
ATOM 3775 C C . VAL A 1 460 ? 35.277 4.920 -38.933 1.00 84.69 460 VAL A C 1
ATOM 3777 O O . VAL A 1 460 ? 35.304 4.884 -37.704 1.00 84.69 460 VAL A O 1
ATOM 3780 N N . ALA A 1 461 ? 35.702 3.888 -39.671 1.00 85.50 461 ALA A N 1
ATOM 3781 C CA . ALA A 1 461 ? 36.225 2.659 -39.078 1.00 85.50 461 ALA A CA 1
ATOM 3782 C C . ALA A 1 461 ? 37.535 2.879 -38.304 1.00 85.50 461 ALA A C 1
ATOM 3784 O O . ALA A 1 461 ? 37.693 2.337 -37.215 1.00 85.50 461 ALA A O 1
ATOM 3785 N N . GLN A 1 462 ? 38.458 3.699 -38.817 1.00 86.12 462 GLN A N 1
ATOM 3786 C CA . GLN A 1 462 ? 39.689 4.054 -38.098 1.00 86.12 462 GLN A CA 1
ATOM 3787 C C . GLN A 1 462 ? 39.412 4.864 -36.827 1.00 86.12 462 GLN A C 1
ATOM 3789 O O . GLN A 1 462 ? 40.079 4.658 -35.815 1.00 86.12 462 GLN A O 1
ATOM 3794 N N . LEU A 1 463 ? 38.424 5.761 -36.868 1.00 86.00 463 LEU A N 1
ATOM 3795 C CA . LEU A 1 463 ? 37.971 6.507 -35.698 1.00 86.00 463 LEU A CA 1
ATOM 3796 C C . LEU A 1 463 ? 37.384 5.572 -34.635 1.00 86.00 463 LEU A C 1
ATOM 3798 O O . LEU A 1 463 ? 37.743 5.675 -33.467 1.00 86.00 463 LEU A O 1
ATOM 3802 N N . TRP A 1 464 ? 36.543 4.622 -35.041 1.00 88.19 464 TRP A N 1
ATOM 3803 C CA . TRP A 1 464 ? 36.013 3.597 -34.144 1.00 88.19 464 TRP A CA 1
ATOM 3804 C C . TRP A 1 464 ? 37.124 2.747 -33.513 1.00 88.19 464 TRP A C 1
ATOM 3806 O O . TRP A 1 464 ? 37.134 2.555 -32.300 1.00 88.19 464 TRP A O 1
ATOM 3816 N N . GLU A 1 465 ? 38.105 2.296 -34.301 1.00 88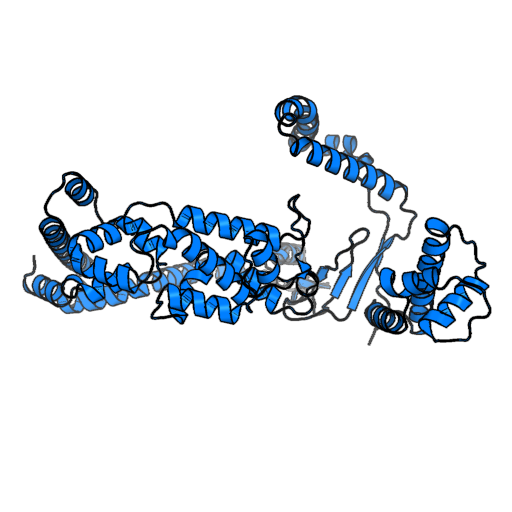.06 465 GLU A N 1
ATOM 3817 C CA . GLU A 1 465 ? 39.239 1.522 -33.779 1.00 88.06 465 GLU A CA 1
ATOM 3818 C C . GLU A 1 465 ? 40.110 2.317 -32.796 1.00 88.06 465 GLU A C 1
ATOM 3820 O O . GLU A 1 465 ? 40.674 1.737 -31.869 1.00 88.06 465 GLU A O 1
ATOM 3825 N N . HIS A 1 466 ? 40.218 3.633 -32.979 1.00 88.00 466 HIS A N 1
ATOM 3826 C CA . HIS A 1 466 ? 40.884 4.513 -32.025 1.00 88.00 466 HIS A CA 1
ATOM 3827 C C . HIS A 1 466 ? 40.084 4.655 -30.722 1.00 88.00 466 HIS A C 1
ATOM 3829 O O . HIS A 1 466 ? 40.657 4.575 -29.643 1.00 88.00 466 HIS A O 1
ATOM 3835 N N . LEU A 1 467 ? 38.763 4.831 -30.813 1.00 85.69 467 LEU A N 1
ATOM 3836 C CA . LEU A 1 467 ? 37.895 5.025 -29.648 1.00 85.69 467 LEU A CA 1
ATOM 3837 C C . LEU A 1 467 ? 37.734 3.754 -28.798 1.00 85.69 467 LEU A C 1
ATOM 3839 O O . LEU A 1 467 ? 37.708 3.849 -27.575 1.00 85.69 467 LEU A O 1
ATOM 3843 N N . VAL A 1 468 ? 37.645 2.583 -29.436 1.00 87.88 468 VAL A N 1
ATOM 3844 C CA . VAL A 1 468 ? 37.323 1.304 -28.774 1.00 87.88 468 VAL A CA 1
ATOM 3845 C C . VAL A 1 468 ? 38.559 0.448 -28.476 1.00 87.88 468 VAL A C 1
ATOM 3847 O O . VAL A 1 468 ? 38.561 -0.295 -27.502 1.00 87.88 468 VAL A O 1
ATOM 3850 N N . PHE A 1 469 ? 39.624 0.533 -29.282 1.00 88.50 469 PHE A N 1
ATOM 3851 C CA . PHE A 1 469 ? 40.823 -0.311 -29.119 1.00 88.50 469 PHE A CA 1
ATOM 3852 C C . PHE A 1 469 ? 42.122 0.480 -28.933 1.00 88.50 469 PHE A C 1
ATOM 3854 O O . PHE A 1 469 ? 43.202 -0.103 -29.021 1.00 88.50 469 PHE A O 1
ATOM 3861 N N . ASP A 1 470 ? 42.031 1.797 -28.735 1.00 84.38 470 ASP A N 1
ATOM 3862 C CA . ASP A 1 470 ? 43.174 2.700 -28.548 1.00 84.38 470 ASP A CA 1
ATOM 3863 C C . ASP A 1 470 ? 44.238 2.596 -29.664 1.00 84.38 470 ASP A C 1
ATOM 3865 O O . ASP A 1 470 ? 45.444 2.753 -29.459 1.00 84.38 470 ASP A O 1
ATOM 3869 N N . LYS A 1 471 ? 43.806 2.303 -30.901 1.00 87.38 471 LYS A N 1
ATOM 3870 C CA . LYS A 1 471 ? 44.720 2.261 -32.051 1.00 87.38 471 LYS A CA 1
ATOM 3871 C C . LYS A 1 471 ? 45.141 3.668 -32.473 1.00 87.38 471 LYS A C 1
ATOM 3873 O O . LYS A 1 471 ? 44.400 4.636 -32.326 1.00 87.38 471 LYS A O 1
ATOM 3878 N N . ALA A 1 472 ? 46.326 3.782 -33.073 1.00 80.81 472 ALA A N 1
ATOM 3879 C CA . ALA A 1 472 ? 46.847 5.058 -33.558 1.00 80.81 472 ALA A CA 1
ATOM 3880 C C . ALA A 1 472 ? 45.942 5.676 -34.644 1.00 80.81 472 ALA A C 1
ATOM 3882 O O . ALA A 1 472 ? 45.797 5.120 -35.738 1.00 80.81 472 ALA A O 1
ATOM 3883 N N . LEU A 1 473 ? 45.380 6.854 -34.356 1.00 82.81 473 LEU A N 1
ATOM 3884 C CA . LEU A 1 473 ? 44.527 7.598 -35.280 1.00 82.81 473 LEU A CA 1
ATOM 3885 C C . LEU A 1 473 ? 45.375 8.288 -36.360 1.00 82.81 473 LEU A C 1
ATOM 3887 O O . LEU A 1 473 ? 46.268 9.079 -36.060 1.00 82.81 473 LEU A O 1
ATOM 3891 N N . LYS A 1 474 ? 45.087 8.004 -37.635 1.00 77.06 474 LYS A N 1
ATOM 3892 C CA . LYS A 1 474 ? 45.788 8.597 -38.795 1.00 77.06 474 LYS A CA 1
ATOM 3893 C C . LYS A 1 474 ? 45.046 9.784 -39.419 1.00 77.06 474 LYS A C 1
ATOM 3895 O O . LYS A 1 474 ? 45.503 10.334 -40.417 1.00 77.06 474 LYS A O 1
ATOM 3900 N N . ILE A 1 475 ? 43.912 10.167 -38.836 1.00 80.44 475 ILE A N 1
ATOM 3901 C CA . ILE A 1 475 ? 42.988 11.180 -39.354 1.00 80.44 475 ILE A CA 1
ATOM 3902 C C . ILE A 1 475 ? 43.010 12.385 -38.417 1.00 80.44 475 ILE A C 1
ATOM 3904 O O . ILE A 1 475 ? 43.115 12.243 -37.200 1.00 80.44 475 ILE A O 1
ATOM 3908 N N . LYS A 1 476 ? 42.909 13.586 -38.986 1.00 75.56 476 LYS A N 1
ATOM 3909 C CA . LYS A 1 476 ? 42.877 14.835 -38.226 1.00 75.56 476 LYS A CA 1
ATOM 3910 C C . LYS A 1 476 ? 41.433 15.169 -37.839 1.00 75.56 476 LYS A C 1
ATOM 3912 O O . LYS A 1 476 ? 40.694 15.711 -38.653 1.00 75.56 476 LYS A O 1
ATOM 3917 N N . ILE A 1 477 ? 41.051 14.848 -36.605 1.00 80.44 477 ILE A N 1
ATOM 3918 C CA . ILE A 1 477 ? 39.720 15.111 -36.027 1.00 80.44 477 ILE A CA 1
ATOM 3919 C C . ILE A 1 477 ? 39.881 16.017 -34.802 1.00 80.44 477 ILE A C 1
ATOM 3921 O O . ILE A 1 477 ? 40.914 15.980 -34.133 1.00 80.44 477 ILE A O 1
ATOM 3925 N N . SER A 1 478 ? 38.903 16.889 -34.541 1.00 83.19 478 SER A N 1
ATOM 3926 C CA . SER A 1 478 ? 38.952 17.788 -33.387 1.00 83.19 478 SER A CA 1
ATOM 3927 C C . SER A 1 478 ? 38.735 17.023 -32.079 1.00 83.19 478 SER A C 1
ATOM 3929 O O . SER A 1 478 ? 37.923 16.100 -32.007 1.00 83.19 478 SER A O 1
ATOM 3931 N N . GLN A 1 479 ? 39.425 17.451 -31.020 1.00 81.50 479 GLN A N 1
ATOM 3932 C CA . GLN A 1 479 ? 39.287 16.847 -29.693 1.00 81.50 479 GLN A CA 1
ATOM 3933 C C . GLN A 1 479 ? 37.838 16.920 -29.181 1.00 81.50 479 GLN A C 1
ATOM 3935 O O . GLN A 1 479 ? 37.328 15.961 -28.623 1.00 81.50 479 GLN A O 1
ATOM 3940 N N . THR A 1 480 ? 37.124 18.000 -29.504 1.00 82.00 480 THR A N 1
ATOM 3941 C CA . THR A 1 480 ? 35.713 18.199 -29.144 1.00 82.00 480 THR A CA 1
ATOM 3942 C C . THR A 1 480 ? 34.778 17.123 -29.711 1.00 82.00 480 THR A C 1
ATOM 3944 O O . THR A 1 480 ? 33.792 16.774 -29.069 1.00 82.00 480 THR A O 1
ATOM 3947 N N . ILE A 1 481 ? 35.064 16.589 -30.905 1.00 83.44 481 ILE A N 1
ATOM 3948 C CA . ILE A 1 481 ? 34.283 15.487 -31.491 1.00 83.44 481 ILE A CA 1
ATOM 3949 C C . ILE A 1 481 ? 34.590 14.176 -30.757 1.00 83.44 481 ILE A C 1
ATOM 3951 O O . ILE A 1 481 ? 33.670 13.416 -30.462 1.00 83.44 481 ILE A O 1
ATOM 3955 N N . LEU A 1 482 ? 35.864 13.927 -30.434 1.00 83.38 482 LEU A N 1
ATOM 3956 C CA . LEU A 1 482 ? 36.292 12.731 -29.702 1.00 83.38 482 LEU A CA 1
ATOM 3957 C C . LEU A 1 482 ? 35.672 12.675 -28.304 1.00 83.38 482 LEU A C 1
ATOM 3959 O O . LEU A 1 482 ? 35.109 11.648 -27.933 1.00 83.38 482 LEU A O 1
ATOM 3963 N N . ASP A 1 483 ? 35.725 13.784 -27.568 1.00 83.25 483 ASP A N 1
ATOM 3964 C CA . ASP A 1 483 ? 35.176 13.871 -26.215 1.00 83.25 483 ASP A CA 1
ATOM 3965 C C . ASP A 1 483 ? 33.654 13.678 -26.246 1.00 83.25 483 ASP A C 1
ATOM 3967 O O . ASP A 1 483 ? 33.110 12.899 -25.470 1.00 83.25 483 ASP A O 1
ATOM 3971 N N . LYS A 1 484 ? 32.957 14.268 -27.228 1.00 83.19 484 LYS A N 1
ATOM 3972 C CA . LYS A 1 484 ? 31.505 14.100 -27.367 1.00 83.19 484 LYS A CA 1
ATOM 3973 C C . LYS A 1 484 ? 31.095 12.664 -27.700 1.00 83.19 484 LYS A C 1
ATOM 3975 O O . LYS A 1 484 ? 30.112 12.177 -27.147 1.00 83.19 484 LYS A O 1
ATOM 3980 N N . LEU A 1 485 ? 31.826 11.978 -28.582 1.00 84.12 485 LEU A N 1
ATOM 3981 C CA . LEU A 1 485 ? 31.558 10.569 -28.898 1.00 84.12 485 LEU A CA 1
ATOM 3982 C C . LEU A 1 485 ? 31.787 9.654 -27.682 1.00 84.12 485 LEU A C 1
ATOM 3984 O O . LEU A 1 485 ? 31.056 8.679 -27.523 1.00 84.12 485 LEU A O 1
ATOM 3988 N N . LYS A 1 486 ? 32.747 9.981 -26.809 1.00 82.19 486 LYS A N 1
ATOM 3989 C CA . LYS A 1 486 ? 33.025 9.224 -25.578 1.00 82.19 486 LYS A CA 1
ATOM 3990 C C . LYS A 1 486 ? 32.036 9.523 -24.452 1.00 82.19 486 LYS A C 1
ATOM 3992 O O . LYS A 1 486 ? 31.513 8.597 -23.848 1.00 82.19 486 LYS A O 1
ATOM 3997 N N . GLU A 1 487 ? 31.774 10.794 -24.167 1.00 78.44 487 GLU A N 1
ATOM 3998 C CA . GLU A 1 487 ? 31.006 11.204 -22.985 1.00 78.44 487 GLU A CA 1
ATOM 3999 C C . GLU A 1 487 ? 29.493 11.182 -23.216 1.00 78.44 487 GLU A C 1
ATOM 4001 O O . GLU A 1 487 ? 28.755 10.754 -22.337 1.00 78.44 487 GLU A O 1
ATOM 4006 N N . ALA A 1 488 ? 29.021 11.618 -24.390 1.00 71.88 488 ALA A N 1
ATOM 4007 C CA . ALA A 1 488 ? 27.585 11.742 -24.663 1.00 71.88 488 ALA A CA 1
ATOM 4008 C C . ALA A 1 488 ? 26.989 10.522 -25.382 1.00 71.88 488 ALA A C 1
ATOM 4010 O O . ALA A 1 488 ? 25.795 10.262 -25.260 1.00 71.88 488 ALA A O 1
ATOM 4011 N N . TYR A 1 489 ? 27.805 9.799 -26.155 1.00 71.62 489 TYR A N 1
ATOM 4012 C CA . TYR A 1 489 ? 27.376 8.633 -26.941 1.00 71.62 489 TYR A CA 1
ATOM 4013 C C . TYR A 1 489 ? 28.025 7.323 -26.489 1.00 71.62 489 TYR A C 1
ATOM 4015 O O . TYR A 1 489 ? 27.752 6.286 -27.088 1.00 71.62 489 TYR A O 1
ATOM 4023 N N . HIS A 1 490 ? 28.863 7.373 -25.448 1.00 77.12 490 HIS A N 1
ATOM 4024 C CA . HIS A 1 490 ? 29.490 6.215 -24.810 1.00 77.12 490 HIS A CA 1
ATOM 4025 C C . HIS A 1 490 ? 30.248 5.285 -25.763 1.00 77.12 490 HIS A C 1
ATOM 4027 O O . HIS A 1 490 ? 30.331 4.093 -25.516 1.00 77.12 490 HIS A O 1
ATOM 4033 N N . ILE A 1 491 ? 30.856 5.799 -26.837 1.00 83.31 491 ILE A N 1
ATOM 4034 C CA . ILE A 1 491 ? 31.655 4.967 -27.749 1.00 83.31 491 ILE A CA 1
ATOM 4035 C C . ILE A 1 491 ? 33.029 4.703 -27.120 1.00 83.31 491 ILE A C 1
ATOM 4037 O O . ILE A 1 491 ? 34.017 5.365 -27.445 1.00 83.31 491 ILE A O 1
ATOM 4041 N N . THR A 1 492 ? 33.075 3.750 -26.189 1.00 83.94 492 THR A N 1
ATOM 4042 C CA . THR A 1 492 ? 34.258 3.382 -25.397 1.00 83.94 492 THR A CA 1
ATOM 4043 C C . THR A 1 492 ? 34.478 1.858 -25.392 1.00 83.94 492 THR A C 1
ATOM 4045 O O . THR A 1 492 ? 33.603 1.109 -25.845 1.00 83.94 492 THR A O 1
ATOM 4048 N N . PRO A 1 493 ? 35.642 1.364 -24.916 1.00 82.88 493 PRO A N 1
ATOM 4049 C CA . PRO A 1 493 ? 35.870 -0.072 -24.737 1.00 82.88 493 PRO A CA 1
ATOM 4050 C C . PRO A 1 493 ? 34.843 -0.721 -23.795 1.00 82.88 493 PRO A C 1
ATOM 4052 O O . PRO A 1 493 ? 34.398 -1.838 -24.045 1.00 82.88 493 PRO A O 1
ATOM 4055 N N . GLU A 1 494 ? 34.423 -0.009 -22.746 1.00 77.94 494 GLU A N 1
ATOM 4056 C CA . GLU A 1 494 ? 33.453 -0.512 -21.770 1.00 77.94 494 GLU A CA 1
ATOM 4057 C C . GLU A 1 494 ? 32.071 -0.719 -22.398 1.00 77.94 494 GLU A C 1
ATOM 4059 O O . GLU A 1 494 ? 31.467 -1.773 -22.202 1.00 77.94 494 GLU A O 1
ATOM 4064 N N . ASP A 1 495 ? 31.574 0.240 -23.189 1.00 73.31 495 ASP A N 1
ATOM 4065 C CA . ASP A 1 495 ? 30.302 0.062 -23.901 1.00 73.31 495 ASP A CA 1
ATOM 4066 C C . ASP A 1 495 ? 30.397 -1.073 -24.924 1.00 73.31 495 ASP A C 1
ATOM 4068 O O . ASP A 1 495 ? 29.495 -1.902 -24.991 1.00 73.31 495 ASP A O 1
ATOM 4072 N N . TYR A 1 496 ? 31.516 -1.196 -25.647 1.00 77.06 496 TYR A N 1
ATOM 4073 C CA . TYR A 1 496 ? 31.731 -2.310 -26.576 1.00 77.06 496 TYR A CA 1
ATOM 4074 C C . TYR A 1 496 ? 31.550 -3.676 -25.895 1.00 77.06 496 TYR A C 1
ATOM 4076 O O . TYR A 1 496 ? 30.825 -4.531 -26.412 1.00 77.06 496 TYR A O 1
ATOM 4084 N N . ASP A 1 497 ? 32.140 -3.871 -24.714 1.00 77.25 497 ASP A N 1
ATOM 4085 C CA . ASP A 1 497 ? 31.980 -5.109 -23.949 1.00 77.25 497 ASP A CA 1
ATOM 4086 C C . ASP A 1 497 ? 30.551 -5.273 -23.403 1.00 77.25 497 ASP A C 1
ATOM 4088 O O . ASP A 1 497 ? 29.971 -6.358 -23.508 1.00 77.25 497 ASP A O 1
ATOM 4092 N N . VAL A 1 498 ? 29.928 -4.199 -22.908 1.00 69.00 498 VAL A N 1
ATOM 4093 C CA . VAL A 1 498 ? 28.535 -4.217 -22.424 1.00 69.00 498 VAL A CA 1
ATOM 4094 C C . VAL A 1 498 ? 27.552 -4.588 -23.539 1.00 69.00 498 VAL A C 1
ATOM 4096 O O . VAL A 1 498 ? 26.661 -5.416 -23.325 1.00 69.00 498 VAL A O 1
ATOM 4099 N N . GLN A 1 499 ? 27.695 -4.019 -24.739 1.00 67.62 499 GLN A N 1
ATOM 4100 C CA . GLN A 1 499 ? 26.840 -4.339 -25.885 1.00 67.62 499 GLN A CA 1
ATOM 4101 C C . GLN A 1 499 ? 27.068 -5.775 -26.369 1.00 67.62 499 GLN A C 1
ATOM 4103 O O . GLN A 1 499 ? 26.103 -6.462 -26.714 1.00 67.62 499 GLN A O 1
ATOM 4108 N N . LYS A 1 500 ? 28.315 -6.274 -26.338 1.00 75.50 500 LYS A N 1
ATOM 4109 C CA . LYS A 1 500 ? 28.612 -7.685 -26.630 1.00 75.50 500 LYS A CA 1
ATOM 4110 C C . LYS A 1 500 ? 27.914 -8.619 -25.647 1.00 75.50 500 LYS A C 1
ATOM 4112 O O . LYS A 1 500 ? 27.281 -9.575 -26.089 1.00 75.50 500 LYS A O 1
ATOM 4117 N N . GLU A 1 501 ? 27.983 -8.349 -24.345 1.00 73.44 501 GLU A N 1
ATOM 4118 C CA . GLU A 1 501 ? 27.288 -9.157 -23.334 1.00 73.44 501 GLU A CA 1
ATOM 4119 C C . GLU A 1 501 ? 25.764 -9.122 -23.515 1.00 73.44 501 GLU A C 1
ATOM 4121 O O . GLU A 1 501 ? 25.117 -10.169 -23.490 1.00 73.44 501 GLU A O 1
ATOM 4126 N N . LYS A 1 502 ? 25.177 -7.955 -23.808 1.00 69.31 502 LYS A N 1
ATOM 4127 C CA . LYS A 1 502 ? 23.737 -7.845 -24.106 1.00 69.31 502 LYS A CA 1
ATOM 4128 C C . LYS A 1 502 ? 23.334 -8.651 -25.341 1.00 69.31 502 LYS A C 1
ATOM 4130 O O . LYS A 1 502 ? 22.306 -9.325 -25.325 1.00 69.31 502 LYS A O 1
ATOM 4135 N N . LEU A 1 503 ? 24.139 -8.624 -26.403 1.00 73.69 503 LEU A N 1
ATOM 4136 C CA . LEU A 1 503 ? 23.863 -9.383 -27.624 1.00 73.69 503 LEU A CA 1
ATOM 4137 C C . LEU A 1 503 ? 24.064 -10.895 -27.450 1.00 73.69 503 LEU A C 1
ATOM 4139 O O . LEU A 1 503 ? 23.373 -11.674 -28.105 1.00 73.69 503 LEU A O 1
ATOM 4143 N N . LYS A 1 504 ? 24.926 -11.335 -26.523 1.00 81.12 504 LYS A N 1
ATOM 4144 C CA . LYS A 1 504 ? 25.026 -12.755 -26.132 1.00 81.12 504 LYS A CA 1
ATOM 4145 C C . LYS A 1 504 ? 23.756 -13.281 -25.473 1.00 81.12 504 LYS A C 1
ATOM 4147 O O . LYS A 1 504 ? 23.554 -14.493 -25.442 1.00 81.12 504 LYS A O 1
ATOM 4152 N N . MET A 1 505 ? 22.909 -12.410 -24.933 1.00 79.19 505 MET A N 1
ATOM 4153 C CA . MET A 1 505 ? 21.617 -12.823 -24.395 1.00 79.19 505 MET A CA 1
ATOM 4154 C C . MET A 1 505 ? 20.603 -13.109 -25.509 1.00 79.19 505 MET A C 1
ATOM 4156 O O . MET A 1 505 ? 19.552 -13.658 -25.224 1.00 79.19 505 MET A O 1
ATOM 4160 N N . VAL A 1 506 ? 20.858 -12.756 -26.771 1.00 83.81 506 VAL A N 1
ATOM 4161 C CA . VAL A 1 506 ? 19.855 -12.901 -27.836 1.00 83.81 506 VAL A CA 1
ATOM 4162 C C . VAL A 1 506 ? 19.698 -14.349 -28.277 1.00 83.81 506 VAL A C 1
ATOM 4164 O O . VAL A 1 506 ? 20.684 -14.998 -28.616 1.00 83.81 506 VAL A O 1
ATOM 4167 N N . GLY A 1 507 ? 18.449 -14.815 -28.334 1.00 82.06 507 GLY A N 1
ATOM 4168 C CA . GLY A 1 507 ? 18.087 -16.136 -28.846 1.00 82.06 507 GLY A CA 1
ATOM 4169 C C . GLY A 1 507 ? 18.455 -17.302 -27.922 1.00 82.06 507 GLY A C 1
ATOM 4170 O O . GLY A 1 507 ? 18.786 -17.125 -26.751 1.00 82.06 507 GLY A O 1
ATOM 4171 N N . PHE A 1 508 ? 18.364 -18.513 -28.465 1.00 82.19 508 PHE A N 1
ATOM 4172 C CA . PHE A 1 508 ? 18.560 -19.789 -27.785 1.00 82.19 508 PHE A CA 1
ATOM 4173 C C . PHE A 1 508 ? 19.589 -20.644 -28.518 1.00 82.19 508 PHE A C 1
ATOM 4175 O O . PHE A 1 508 ? 19.742 -20.579 -29.740 1.00 82.19 508 PHE A O 1
ATOM 4182 N N . THR A 1 509 ? 20.278 -21.475 -27.747 1.00 79.25 509 THR A N 1
ATOM 4183 C CA . THR A 1 509 ? 20.996 -22.648 -28.243 1.00 79.25 509 THR A CA 1
ATOM 4184 C C . THR A 1 509 ? 20.090 -23.871 -28.133 1.00 79.25 509 THR A C 1
ATOM 4186 O O . THR A 1 509 ? 19.153 -23.885 -27.338 1.00 79.25 509 THR A O 1
ATOM 4189 N N . LEU A 1 510 ? 20.329 -24.878 -28.977 1.00 69.25 510 LEU A N 1
ATOM 4190 C CA . LEU A 1 510 ? 19.642 -26.174 -28.875 1.00 69.25 510 LEU A CA 1
ATOM 4191 C C . LEU A 1 510 ? 20.122 -26.993 -27.664 1.00 69.25 510 LEU A C 1
ATOM 4193 O O . LEU A 1 510 ? 19.393 -27.875 -27.213 1.00 69.25 510 LEU A O 1
ATOM 4197 N N . ASP A 1 511 ? 21.323 -26.678 -27.174 1.00 56.81 511 ASP A N 1
ATOM 4198 C CA . ASP A 1 511 ? 21.895 -27.132 -25.903 1.00 56.81 511 ASP A CA 1
ATOM 4199 C C . ASP A 1 511 ? 21.479 -26.187 -24.770 1.00 56.81 511 ASP A C 1
ATOM 4201 O O . ASP A 1 511 ? 21.182 -26.693 -23.663 1.00 56.81 511 ASP A O 1
#

Nearest PDB structures (foldseek):
  8bbf-assembly1_B  TM=1.709E-01  e=9.420E+00  Homo sapiens
  8otz-assembly1_DQ  TM=1.195E-01  e=6.786E+00  Bos taurus

Secondary structure (DSSP, 8-state):
--HHHHHHHHHT-GGG-HHHHHHHHHTT--HHHHHHHHH---HHHHHHHHHHHHHHHHH--SSSS---TTGGG-HHHHHHHHTT------HHHHHHHHHHHHT-S-HHHHHHHHHHHTHHHHHHHHHHHH-TT-HHHHHS---HHHHHHHHHHHHHHHHTTSS--SHHHHHHHHHHTHHHHHHHHHHHTT-S-HHHHHHHHTT--HHHHHHHHHHHHHHHHHHHHHHHHHHTTTS---HHHHHHHHHHHHHHHHHHHHHHHHHHHHHHHHHHHH------S--SEEEEEESSGGGHHHHHHHHHHSSEEEEEE-SGGG--EEEE-TT--SEEEES-TT---SEEEEEEESS--HHHHHHHHHHHHHHHHHHHHHTSTTHHHHHHHHHHHHHHHHHHHHHH-HHHHHHHTGGGSPPPPPEEE--BPPPHHHHHHHHHHHHHHHHHHHHHHHS-----HHHHHHHHHHHHH-PPP-S---HHHHHHHHHTS--SHHHHHHHHHHHHTBSB---